Protein AF-0000000087543284 (afdb_homodimer)

InterPro domains:
  IPR000847 LysR, HTH, N-terminal domain [PF00126] (9-68)
  IPR000847 LysR, HTH, N-terminal domain [PR00039] (24-35)
  IPR000847 LysR, HTH, N-terminal domain [PR00039] (35-45)
  IPR000847 LysR, HTH, N-terminal domain [PR00039] (45-56)
  IPR000847 LysR, HTH, N-terminal domain [PS50931] (7-64)
  IPR005119 LysR, substrate-binding [PF03466] (94-291)
  IPR036388 Winged helix-like DNA-binding domain superfamily [G3DSA:1.10.10.10] (8-85)
  IPR036390 Winged helix DNA-binding domain superfamily [SSF46785] (6-81)
  IPR058163 LysR-type transcriptional regulator, proteobacterial-type [PTHR30537] (5-293)

Radius of gyration: 29.52 Å; Cα contacts (8 Å, |Δi|>4): 991; chains: 2; bounding box: 55×101×69 Å

Solvent-accessible surface area (backbone atoms only — not comparable to full-atom values): 32386 Å² total; per-residue (Å²): 128,82,77,76,73,81,71,61,65,67,30,52,52,47,44,50,44,23,66,73,55,36,29,57,60,61,24,9,62,75,68,74,45,50,45,67,56,44,53,47,34,43,50,50,45,22,60,73,70,72,44,64,39,63,38,83,42,99,83,54,49,41,66,29,74,59,24,60,63,46,45,61,56,54,47,48,54,52,48,47,51,51,32,49,46,34,37,76,65,34,91,49,99,58,80,53,39,36,34,34,24,38,47,48,50,38,66,45,45,42,48,75,52,42,58,59,50,41,70,76,38,71,80,66,33,44,32,43,41,67,32,81,61,93,64,79,83,64,90,80,52,67,34,32,39,42,78,39,80,67,80,52,90,81,46,45,60,42,81,44,56,86,34,34,34,36,55,30,24,9,52,65,39,44,70,78,55,70,56,88,52,81,60,48,55,65,80,45,46,35,37,38,53,51,89,54,84,72,44,61,42,50,54,30,45,76,72,71,30,60,83,49,76,54,49,53,48,38,34,21,47,36,59,55,56,34,50,52,40,11,52,71,44,68,23,37,23,74,39,44,47,66,58,40,52,66,40,43,74,71,54,46,28,39,66,69,62,86,72,66,41,81,49,85,53,34,40,20,45,36,35,69,78,77,63,88,69,55,67,68,44,52,52,49,51,51,51,52,51,51,56,31,63,71,70,106,128,83,78,76,72,82,71,61,66,67,31,52,51,47,44,51,43,24,64,71,57,38,30,55,60,61,24,8,60,77,68,74,47,51,44,67,55,43,53,47,34,42,51,49,46,23,59,73,70,70,44,64,41,62,38,84,42,98,85,52,50,43,65,29,74,60,24,61,63,46,44,60,56,52,46,48,54,51,47,46,50,50,32,49,46,35,37,75,64,34,90,49,100,58,79,54,38,36,34,35,24,37,44,49,50,39,66,46,46,43,50,74,52,42,56,58,51,43,70,76,38,71,82,66,34,44,31,42,41,67,30,81,62,96,65,80,83,64,90,79,52,68,35,31,38,43,78,38,80,65,81,50,92,80,46,46,60,42,79,44,54,85,33,35,34,36,57,31,24,9,52,67,41,43,69,76,55,69,54,86,51,78,61,49,53,64,80,44,45,36,38,38,53,50,88,55,85,73,44,62,42,49,52,29,45,76,71,71,30,60,85,50,77,52,46,54,50,38,34,21,46,37,58,56,57,34,49,54,40,12,52,71,44,68,25,37,23,74,39,44,47,65,59,40,51,64,40,44,75,70,54,45,29,39,66,69,63,87,71,66,41,78,48,83,54,32,40,21,46,34,36,70,77,78,63,88,69,55,66,68,43,53,52,49,50,53,50,51,50,51,56,29,64,71,70,106

Nearest PDB structures (foldseek):
  3t1b-assembly1_C  TM=5.352E-01  e=6.308E-20  Vibrio cholerae
  3t1b-assembly1_B  TM=5.282E-01  e=1.671E-19  Vibrio cholerae
  3t1b-assembly1_D  TM=5.324E-01  e=2.265E-19  Vibrio cholerae
  5x0o-assembly3_E  TM=7.542E-01  e=2.571E-13  Vibrio vulnificus
  5x0n-assembly2_C  TM=7.395E-01  e=7.237E-13  Vibrio vulnificus

pLDDT: mean 88.32, std 10.62, range [28.91, 98.44]

Foldseek 3Di:
DPPQDDPDLVLLQLLLLCQVVLALCVSCVVVVHHSVVSVVSQVVVCVSVVHHQWDDDPPTIHGDPVVVVCNVVSVVVVVCVVVVCCVVPNDQVDDAAEEEEAPLCCVFFVVVVVVVVCVVPVSHHHDYHHDLDDDDDDVPHQKYKDKFQQDDPQKHKDFQAWWWKAKKAAPVLCVVQNDDDPLSLLVAAEEFAPDFPDTPCNVCVVRVNNVRDNPGHYYDSHVVVRVVCRLVGRGMYIDICSSCVVCCVVRSMHGRDPDIGTGNMGMIMMGGPDDDHDPVSVVVVVVSNVSSVVVD/DPPQDDPDLVLLQLLLLCQVVLALCVSCVVVVHHSVVSVVSQVVVCVSVVHHQWDDDPPTIHGDPVVVVCNVVSVVVVVCVVVVCCVVPNDLVDDAAEEEEAPLCCVFFVVVVVVVVCVVPVSHHHDYHHDLDDDDDPVPHQKYKDKFQQDDPQKHKDFQAWWWKAKKAAPVLCVVQNDDDPLSLLVAAEEFAPPFPDTPCNVCVVRVNNVRDNPGHYYDSHVVVRVVCRLVGRGMYIDICSSCVVVCVVRSMHGRDPDIGTGNMGMIMMGGPDDDHDPVSVVVVVVSNVSSVVVD

Structure (mmCIF, N/CA/C/O backbone):
data_AF-0000000087543284-model_v1
#
loop_
_entity.id
_entity.type
_entity.pdbx_description
1 polymer 'HTH-type transcriptional regulator TrpI'
#
loop_
_atom_site.group_PDB
_atom_site.id
_atom_site.type_symbol
_atom_site.label_atom_id
_atom_site.label_alt_id
_atom_site.label_comp_id
_atom_site.label_asym_id
_atom_site.label_entity_id
_atom_site.label_seq_id
_atom_site.pdbx_PDB_ins_code
_atom_site.Cartn_x
_atom_site.Cartn_y
_atom_site.Cartn_z
_atom_site.occupancy
_atom_site.B_iso_or_equiv
_atom_site.auth_seq_id
_atom_site.auth_comp_id
_atom_site.auth_asym_id
_atom_site.auth_atom_id
_atom_site.pdbx_PDB_model_num
ATOM 1 N N . MET A 1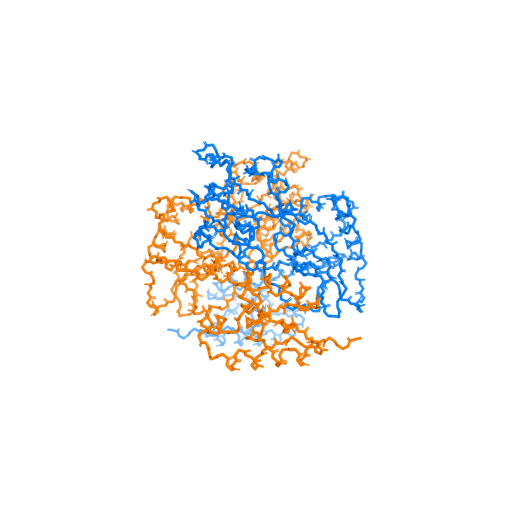 1 ? -30.281 25.547 -0.31 1 28.95 1 MET A N 1
ATOM 2 C CA . MET A 1 1 ? -29.469 26.734 -0.175 1 28.95 1 MET A CA 1
ATOM 3 C C . MET A 1 1 ? -28.266 26.672 -1.107 1 28.95 1 MET A C 1
ATOM 5 O O . MET A 1 1 ? -27.516 25.703 -1.101 1 28.95 1 MET A O 1
ATOM 9 N N . LYS A 1 2 ? -28.203 27.391 -2.137 1 50.78 2 LYS A N 1
ATOM 10 C CA . LYS A 1 2 ? -27.203 27.375 -3.197 1 50.78 2 LYS A CA 1
ATOM 11 C C . LYS A 1 2 ? -25.797 27.562 -2.629 1 50.78 2 LYS A C 1
ATOM 13 O O . LYS A 1 2 ? -25.562 28.469 -1.83 1 50.78 2 LYS A O 1
ATOM 18 N N . GLN A 1 3 ? -25.047 26.5 -2.51 1 56.69 3 GLN A N 1
ATOM 19 C CA . GLN A 1 3 ? -23.688 26.516 -1.994 1 56.69 3 GLN A CA 1
ATOM 20 C C . GLN A 1 3 ? -22.906 27.703 -2.547 1 56.69 3 GLN A C 1
ATOM 22 O O . GLN A 1 3 ? -22.938 27.984 -3.748 1 56.69 3 GLN A O 1
ATOM 27 N N . LYS A 1 4 ? -22.641 28.766 -1.72 1 66.06 4 LYS A N 1
ATOM 28 C CA . LYS A 1 4 ? -21.859 29.922 -2.16 1 66.06 4 LYS A CA 1
ATOM 29 C C . LYS A 1 4 ? -20.469 29.484 -2.639 1 66.06 4 LYS A C 1
ATOM 31 O O . LYS A 1 4 ? -19.797 28.703 -1.969 1 66.06 4 LYS A O 1
ATOM 36 N N . PRO A 1 5 ? -20.312 29.812 -3.889 1 70.44 5 PRO A N 1
ATOM 37 C CA . PRO A 1 5 ? -19 29.453 -4.418 1 70.44 5 PRO A CA 1
ATOM 38 C C . PRO A 1 5 ? -17.859 30.047 -3.598 1 70.44 5 PRO A C 1
ATOM 40 O O . PRO A 1 5 ? -18.016 31.094 -2.973 1 70.44 5 PRO A O 1
ATOM 43 N N . LEU A 1 6 ? -16.875 29.312 -3.559 1 74.62 6 LEU A N 1
ATOM 44 C CA . LEU A 1 6 ? -15.664 29.734 -2.857 1 74.62 6 LEU A CA 1
ATOM 45 C C . LEU A 1 6 ? -15.117 31.031 -3.447 1 74.62 6 LEU A C 1
ATOM 47 O O . LEU A 1 6 ? -14.945 31.141 -4.664 1 74.62 6 LEU A O 1
ATOM 51 N N . PRO A 1 7 ? -14.984 32.156 -2.549 1 81.94 7 PRO A N 1
ATOM 52 C CA . PRO A 1 7 ? -14.375 33.375 -3.049 1 81.94 7 PRO A CA 1
ATOM 53 C C . PRO A 1 7 ? -12.93 33.188 -3.504 1 81.94 7 PRO A C 1
ATOM 55 O O . PRO A 1 7 ? -12.289 32.219 -3.109 1 81.94 7 PRO A O 1
ATOM 58 N N . PRO A 1 8 ? -12.516 34.094 -4.375 1 78.62 8 PRO A N 1
ATOM 59 C CA . PRO A 1 8 ? -11.094 34.031 -4.734 1 78.62 8 PRO A CA 1
ATOM 60 C C . PRO A 1 8 ? -10.18 34 -3.51 1 78.62 8 PRO A C 1
ATOM 62 O O . PRO A 1 8 ? -10.398 34.75 -2.557 1 78.62 8 PRO A O 1
ATOM 65 N N . LEU A 1 9 ? -9.164 33.25 -3.633 1 85.12 9 LEU A N 1
ATOM 66 C CA . LEU A 1 9 ? -8.297 33 -2.482 1 85.12 9 LEU A CA 1
ATOM 67 C C . LEU A 1 9 ? -7.555 34.281 -2.088 1 85.12 9 LEU A C 1
ATOM 69 O O . LEU A 1 9 ? -7.293 34.5 -0.905 1 85.12 9 LEU A O 1
ATOM 73 N N . ASN A 1 10 ? -7.301 35.156 -2.982 1 88.12 10 ASN A N 1
ATOM 74 C CA . ASN A 1 10 ? -6.598 36.375 -2.68 1 88.12 10 ASN A CA 1
ATOM 75 C C . ASN A 1 10 ? -7.465 37.344 -1.854 1 88.12 10 ASN A C 1
ATOM 77 O O . ASN A 1 10 ? -6.953 38.094 -1.029 1 88.12 10 ASN A O 1
ATOM 81 N N . TRP A 1 11 ? -8.719 37.219 -2.059 1 89 11 TRP A N 1
ATOM 82 C CA . TRP A 1 11 ? -9.625 38 -1.229 1 89 11 TRP A CA 1
ATOM 83 C C . TRP A 1 11 ? -9.602 37.5 0.216 1 89 11 TRP A C 1
ATOM 85 O O . TRP A 1 11 ? -9.602 38.312 1.15 1 89 11 TRP A O 1
ATOM 95 N N . LEU A 1 12 ? -9.547 36.219 0.28 1 89.06 12 LEU A N 1
ATOM 96 C CA . LEU A 1 12 ? -9.516 35.625 1.61 1 89.06 12 LEU A CA 1
ATOM 97 C C . LEU A 1 12 ? -8.219 35.969 2.33 1 89.06 12 LEU A C 1
ATOM 99 O O . LEU A 1 12 ? -8.219 36.25 3.533 1 89.06 12 LEU A O 1
ATOM 103 N N . ARG A 1 13 ? -7.18 35.875 1.588 1 91.38 13 ARG A N 1
ATOM 104 C CA . ARG A 1 13 ? -5.895 36.281 2.162 1 91.38 13 ARG A CA 1
ATOM 105 C C . ARG A 1 13 ? -5.895 37.719 2.586 1 91.38 13 ARG A C 1
ATOM 107 O O . ARG A 1 13 ? -5.418 38.062 3.67 1 91.38 13 ARG A O 1
ATOM 114 N N . ALA A 1 14 ? -6.453 38.625 1.813 1 91.88 14 ALA A N 1
ATOM 115 C CA . ALA A 1 14 ? -6.566 40.031 2.133 1 91.88 14 ALA A CA 1
ATOM 116 C C . ALA A 1 14 ? -7.402 40.25 3.391 1 91.88 14 ALA A C 1
ATOM 118 O O . ALA A 1 14 ? -7.055 41.062 4.246 1 91.88 14 ALA A O 1
ATOM 119 N N . PHE A 1 15 ? -8.422 39.562 3.49 1 94.31 15 PHE A N 1
ATOM 120 C CA . PHE A 1 15 ? -9.289 39.625 4.66 1 94.31 15 PHE A CA 1
ATOM 121 C C . PHE A 1 15 ? -8.531 39.219 5.918 1 94.31 15 PHE A C 1
ATOM 123 O O . PHE A 1 15 ? -8.57 39.938 6.926 1 94.31 15 PHE A O 1
ATOM 130 N N . GLU A 1 16 ? -7.895 38.062 5.793 1 92.75 16 GLU A N 1
ATOM 131 C CA . GLU A 1 16 ? -7.172 37.531 6.945 1 92.75 16 GLU A CA 1
ATOM 132 C C . GLU A 1 16 ? -6.121 38.531 7.441 1 92.75 16 GLU A C 1
ATOM 134 O O . GLU A 1 16 ? -6.043 38.812 8.641 1 92.75 16 GLU A O 1
ATOM 139 N N . VAL A 1 17 ? -5.344 39.125 6.59 1 92.94 17 VAL A N 1
ATOM 140 C CA . VAL A 1 17 ? -4.281 40.062 6.941 1 92.94 17 VAL A CA 1
ATOM 141 C C . VAL A 1 17 ? -4.891 41.344 7.465 1 92.94 17 VAL A C 1
ATOM 143 O O . VAL A 1 17 ? -4.426 41.906 8.461 1 92.94 17 VAL A O 1
ATOM 146 N N . SER A 1 18 ? -5.938 41.781 6.914 1 93.75 18 SER A N 1
ATOM 147 C CA . SER A 1 18 ? -6.594 43 7.32 1 93.75 18 SER A CA 1
ATOM 148 C C . SER A 1 18 ? -7.211 42.875 8.711 1 93.75 18 SER A C 1
ATOM 150 O O . SER A 1 18 ? -7.172 43.812 9.508 1 93.75 18 SER A O 1
ATOM 152 N N . ALA A 1 19 ? -7.758 41.75 8.898 1 92.81 19 ALA A N 1
ATOM 153 C CA . ALA A 1 19 ? -8.391 41.531 10.195 1 92.81 19 ALA A CA 1
ATOM 154 C C . ALA A 1 19 ? -7.348 41.469 11.305 1 92.81 19 ALA A C 1
ATOM 156 O O . ALA A 1 19 ? -7.613 41.875 12.438 1 92.81 19 ALA A O 1
ATOM 157 N N . ARG A 1 20 ? -6.223 40.938 10.938 1 90.94 20 ARG A N 1
ATOM 158 C CA . ARG A 1 20 ? -5.133 40.844 11.906 1 90.94 20 ARG A CA 1
ATOM 159 C C . ARG A 1 20 ? -4.547 42.219 12.195 1 90.94 20 ARG A C 1
ATOM 161 O O . ARG A 1 20 ? -4.293 42.562 13.359 1 90.94 20 ARG A O 1
ATOM 168 N N . CYS A 1 21 ? -4.426 43.031 11.188 1 90 21 CYS A N 1
ATOM 169 C CA . CYS A 1 21 ? -3.809 44.344 11.305 1 90 21 CYS A CA 1
ATOM 170 C C . CYS A 1 21 ? -4.824 45.375 11.758 1 90 21 CYS A C 1
ATOM 172 O O . CYS A 1 21 ? -4.453 46.406 12.312 1 90 21 CYS A O 1
ATOM 174 N N . LEU A 1 22 ? -6.027 45.156 11.492 1 91.19 22 LEU A N 1
ATOM 175 C CA . LEU A 1 22 ? -7.125 46.094 11.68 1 91.19 22 LEU A CA 1
ATOM 176 C C . LEU A 1 22 ? -6.781 47.469 11.094 1 91.19 22 LEU A C 1
ATOM 178 O O . LEU A 1 22 ? -7.109 48.5 11.68 1 91.19 22 LEU A O 1
ATOM 182 N N . ASN A 1 23 ? -6.016 47.406 10.141 1 89.81 23 ASN A N 1
ATOM 183 C CA . ASN A 1 23 ? -5.551 48.562 9.375 1 89.81 23 ASN A CA 1
ATOM 184 C C . ASN A 1 23 ? -5.254 48.188 7.93 1 89.81 23 ASN A C 1
ATOM 186 O O . ASN A 1 23 ? -4.355 47.375 7.664 1 89.81 23 ASN A O 1
ATOM 190 N N . PHE A 1 24 ? -5.934 48.844 6.98 1 91.44 24 PHE A N 1
ATOM 191 C CA . PHE A 1 24 ? -5.801 48.438 5.582 1 91.44 24 PHE A CA 1
ATOM 192 C C . PHE A 1 24 ? -4.449 48.875 5.027 1 91.44 24 PHE A C 1
ATOM 194 O O . PHE A 1 24 ? -3.912 48.219 4.121 1 91.44 24 PHE A O 1
ATOM 201 N N . THR A 1 25 ? -3.889 49.906 5.613 1 90.88 25 THR A N 1
ATOM 202 C CA . THR A 1 25 ? -2.576 50.375 5.168 1 90.88 25 THR A CA 1
ATOM 203 C C . THR A 1 25 ? -1.495 49.375 5.559 1 90.88 25 THR A C 1
ATOM 205 O O . THR A 1 25 ? -0.646 49 4.738 1 90.88 25 THR A O 1
ATOM 208 N N . HIS A 1 26 ? -1.57 49 6.758 1 92.56 26 HIS A N 1
ATOM 209 C CA . HIS A 1 26 ? -0.612 48 7.23 1 92.56 26 HIS A CA 1
ATOM 210 C C . HIS A 1 26 ? -0.792 46.656 6.508 1 92.56 26 HIS A C 1
ATOM 212 O O . HIS A 1 26 ? 0.187 45.969 6.207 1 92.56 26 HIS A O 1
ATOM 218 N N . ALA A 1 27 ? -2.027 46.312 6.285 1 93 27 ALA A N 1
ATOM 219 C CA . ALA A 1 27 ? -2.309 45.094 5.535 1 93 27 ALA A CA 1
ATOM 220 C C . ALA A 1 27 ? -1.721 45.156 4.129 1 93 27 ALA A C 1
ATOM 222 O O . ALA A 1 27 ? -1.152 44.188 3.637 1 93 27 ALA A O 1
ATOM 223 N N . ALA A 1 28 ? -1.873 46.219 3.459 1 91.19 28 ALA A N 1
ATOM 224 C CA . ALA A 1 28 ? -1.344 46.438 2.115 1 91.19 28 ALA A CA 1
ATOM 225 C C . ALA A 1 28 ? 0.173 46.281 2.09 1 91.19 28 ALA A C 1
ATOM 227 O O . ALA A 1 28 ? 0.723 45.688 1.166 1 91.19 28 ALA A O 1
ATOM 228 N N . GLU A 1 29 ? 0.813 46.781 3.08 1 90.62 29 GLU A N 1
ATOM 229 C CA . GLU A 1 29 ? 2.262 46.625 3.199 1 90.62 29 GLU A CA 1
ATOM 230 C C . GLU A 1 29 ? 2.674 45.188 3.312 1 90.62 29 GLU A C 1
ATOM 232 O O . GLU A 1 29 ? 3.588 44.719 2.617 1 90.62 29 GLU A O 1
ATOM 237 N N . GLU A 1 30 ? 1.95 44.438 4.109 1 89.94 30 GLU A N 1
ATOM 238 C CA . GLU A 1 30 ? 2.271 43.031 4.312 1 89.94 30 GLU A CA 1
ATOM 239 C C . GLU A 1 30 ? 2.014 42.219 3.049 1 89.94 30 GLU A C 1
ATOM 241 O O . GLU A 1 30 ? 2.738 41.281 2.758 1 89.94 30 GLU A O 1
ATOM 246 N N . LEU A 1 31 ? 1.019 42.562 2.316 1 90.94 31 LEU A N 1
ATOM 247 C CA . LEU A 1 31 ? 0.605 41.812 1.137 1 90.94 31 LEU A CA 1
ATOM 248 C C . LEU A 1 31 ? 1.324 42.312 -0.11 1 90.94 31 LEU A C 1
ATOM 250 O O . LEU A 1 31 ? 1.175 41.75 -1.191 1 90.94 31 LEU A O 1
ATOM 254 N N . CYS A 1 32 ? 2.074 43.438 0.035 1 91.12 32 CYS A N 1
ATOM 255 C CA . CYS A 1 32 ? 2.758 44.062 -1.083 1 91.12 32 CYS A CA 1
ATOM 256 C C . CYS A 1 32 ? 1.764 44.5 -2.154 1 91.12 32 CYS A C 1
ATOM 258 O O . CYS A 1 32 ? 1.944 44.188 -3.334 1 91.12 32 CYS A O 1
ATOM 260 N N . LEU A 1 33 ? 0.713 45.031 -1.616 1 90.19 33 LEU A N 1
ATOM 261 C CA . LEU A 1 33 ? -0.336 45.625 -2.449 1 90.19 33 LEU A CA 1
ATOM 262 C C . LEU A 1 33 ? -0.574 47.062 -2.09 1 90.19 33 LEU A C 1
ATOM 264 O O . LEU A 1 33 ? -0.052 47.562 -1.086 1 90.19 33 LEU A O 1
ATOM 268 N N . THR A 1 34 ? -1.258 47.781 -2.928 1 90.38 34 THR A N 1
ATOM 269 C CA . THR A 1 34 ? -1.707 49.125 -2.562 1 90.38 34 THR A CA 1
ATOM 270 C C . THR A 1 34 ? -2.9 49.062 -1.613 1 90.38 34 THR A C 1
ATOM 272 O O . THR A 1 34 ? -3.641 48.062 -1.61 1 90.38 34 THR A O 1
ATOM 275 N N . GLN A 1 35 ? -2.957 50.094 -0.813 1 91.44 35 GLN A N 1
ATOM 276 C CA . GLN A 1 35 ? -4.094 50.156 0.099 1 91.44 35 GLN A CA 1
ATOM 277 C C . GLN A 1 35 ? -5.414 50.094 -0.663 1 91.44 35 GLN A C 1
ATOM 279 O O . GLN A 1 35 ? -6.375 49.469 -0.198 1 91.44 35 GLN A O 1
ATOM 284 N N . GLY A 1 36 ? -5.52 50.75 -1.783 1 93.06 36 GLY A N 1
ATOM 285 C CA . GLY A 1 36 ? -6.703 50.688 -2.627 1 93.06 36 GLY A CA 1
ATOM 286 C C . GLY A 1 36 ? -7.035 49.281 -3.086 1 93.06 36 GLY A C 1
ATOM 287 O O . GLY A 1 36 ? -8.203 48.875 -3.105 1 93.06 36 GLY A O 1
ATOM 288 N N . ALA A 1 37 ? -6.004 48.562 -3.441 1 91.31 37 ALA A N 1
ATOM 289 C CA . ALA A 1 37 ? -6.188 47.188 -3.9 1 91.31 37 ALA A CA 1
ATOM 290 C C . ALA A 1 37 ? -6.742 46.312 -2.785 1 91.31 37 ALA A C 1
ATOM 292 O O . ALA A 1 37 ? -7.637 45.5 -3.018 1 91.31 37 ALA A O 1
ATOM 293 N N . VAL A 1 38 ? -6.211 46.469 -1.62 1 94.5 38 VAL A N 1
ATOM 294 C CA . VAL A 1 38 ? -6.691 45.688 -0.472 1 94.5 38 VAL A CA 1
ATOM 295 C C . VAL A 1 38 ? -8.148 46.062 -0.187 1 94.5 38 VAL A C 1
ATOM 297 O O . VAL A 1 38 ? -8.984 45.188 0.022 1 94.5 38 VAL A O 1
ATOM 300 N N . SER A 1 39 ? -8.461 47.312 -0.163 1 93.94 39 SER A N 1
ATOM 301 C CA . SER A 1 39 ? -9.82 47.781 0.077 1 93.94 39 SER A CA 1
ATOM 302 C C . SER A 1 39 ? -10.789 47.25 -0.962 1 93.94 39 SER A C 1
ATOM 304 O O . SER A 1 39 ? -11.906 46.844 -0.626 1 93.94 39 SER A O 1
ATOM 306 N N . GLN A 1 40 ? -10.305 47.188 -2.139 1 93.06 40 GLN A N 1
ATOM 307 C CA . GLN A 1 40 ? -11.125 46.656 -3.225 1 93.06 40 GLN A CA 1
ATOM 308 C C . GLN A 1 40 ? -11.383 45.188 -3.045 1 93.06 40 GLN A C 1
ATOM 310 O O . GLN A 1 40 ? -12.5 44.719 -3.236 1 93.06 40 GLN A O 1
ATOM 315 N N . GLN A 1 41 ? -10.352 44.438 -2.746 1 93.44 41 GLN A N 1
ATOM 316 C CA . GLN A 1 41 ? -10.492 43.031 -2.527 1 93.44 41 GLN A CA 1
ATOM 317 C C . GLN A 1 41 ? -11.469 42.719 -1.394 1 93.44 41 GLN A C 1
ATOM 319 O O . GLN A 1 41 ? -12.281 41.812 -1.489 1 93.44 41 GLN A O 1
ATOM 324 N N . ILE A 1 42 ? -11.367 43.531 -0.348 1 94.25 42 ILE A N 1
ATOM 325 C CA . ILE A 1 42 ? -12.25 43.375 0.798 1 94.25 42 ILE A CA 1
ATOM 326 C C . ILE A 1 42 ? -13.695 43.656 0.385 1 94.25 42 ILE A C 1
ATOM 328 O O . ILE A 1 42 ? -14.609 42.906 0.739 1 94.25 42 ILE A O 1
ATOM 332 N N . ARG A 1 43 ? -13.891 44.656 -0.3 1 94.06 43 ARG A N 1
ATOM 333 C CA . ARG A 1 43 ? -15.227 45.031 -0.784 1 94.06 43 ARG A CA 1
ATOM 334 C C . ARG A 1 43 ? -15.797 43.906 -1.668 1 94.06 43 ARG A C 1
ATOM 336 O O . ARG A 1 43 ? -16.984 43.594 -1.565 1 94.06 43 ARG A O 1
ATOM 343 N N . GLN A 1 44 ? -14.953 43.438 -2.516 1 92 44 GLN A N 1
ATOM 344 C CA . GLN A 1 44 ? -15.383 42.375 -3.406 1 92 44 GLN A CA 1
ATOM 345 C C . GLN A 1 44 ? -15.742 41.094 -2.619 1 92 44 GLN A C 1
ATOM 347 O O . GLN A 1 44 ? -16.719 40.438 -2.936 1 92 44 GLN A O 1
ATOM 352 N N . LEU A 1 45 ? -14.922 40.781 -1.655 1 92.75 45 LEU A N 1
ATOM 353 C CA . LEU A 1 45 ? -15.203 39.656 -0.804 1 92.75 45 LEU A CA 1
ATOM 354 C C . LEU A 1 45 ? -16.547 39.812 -0.086 1 92.75 45 LEU A C 1
ATOM 356 O O . LEU A 1 45 ? -17.375 38.906 -0.075 1 92.75 45 LEU A O 1
ATOM 360 N N . GLU A 1 46 ? -16.781 41.031 0.497 1 93.69 46 GLU A N 1
ATOM 361 C CA . GLU A 1 46 ? -18.016 41.312 1.211 1 93.69 46 GLU A CA 1
ATOM 362 C C . GLU A 1 46 ? -19.219 41.25 0.274 1 93.69 46 GLU A C 1
ATOM 364 O O . GLU A 1 46 ? -20.266 40.75 0.64 1 93.69 46 GLU A O 1
ATOM 369 N N . SER A 1 47 ? -19.016 41.75 -0.89 1 91.44 47 SER A N 1
ATOM 370 C CA . SER A 1 47 ? -20.062 41.719 -1.895 1 91.44 47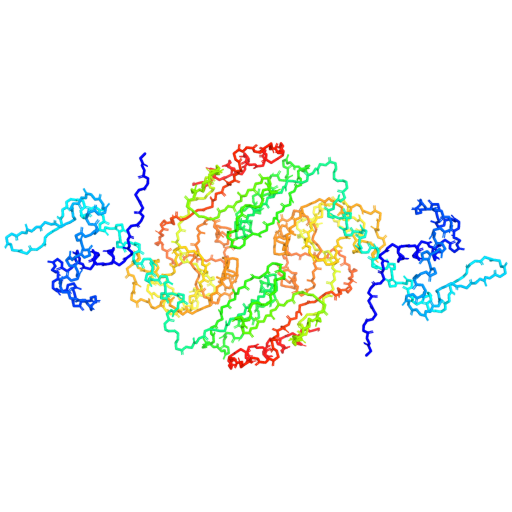 SER A CA 1
ATOM 371 C C . SER A 1 47 ? -20.391 40.281 -2.273 1 91.44 47 SER A C 1
ATOM 373 O O . SER A 1 47 ? -21.562 39.906 -2.398 1 91.44 47 SER A O 1
ATOM 375 N N . HIS A 1 48 ? -19.344 39.531 -2.467 1 87.56 48 HIS A N 1
ATOM 376 C CA . HIS A 1 48 ? -19.5 38.125 -2.814 1 87.56 48 HIS A CA 1
ATOM 377 C C . HIS A 1 48 ? -20.25 37.375 -1.722 1 87.56 48 HIS A C 1
ATOM 379 O O . HIS A 1 48 ? -21.109 36.531 -2.016 1 87.56 48 HIS A O 1
ATOM 385 N N . LEU A 1 49 ? -19.953 37.688 -0.506 1 89.44 49 LEU A N 1
ATOM 386 C CA . LEU A 1 49 ? -20.531 37 0.639 1 89.44 49 LEU A CA 1
ATOM 387 C C . LEU A 1 49 ? -21.891 37.594 1.001 1 89.44 49 LEU A C 1
ATOM 389 O O . LEU A 1 49 ? -22.688 36.938 1.693 1 89.44 49 LEU A O 1
ATOM 393 N N . GLY A 1 50 ? -22.109 38.75 0.66 1 89.81 50 GLY A N 1
ATOM 394 C CA . GLY A 1 50 ? -23.375 39.438 0.926 1 89.81 50 GLY A CA 1
ATOM 395 C C . GLY A 1 50 ? -23.453 40.031 2.32 1 89.81 50 GLY A C 1
ATOM 396 O O . GLY A 1 50 ? -24.531 40.312 2.822 1 89.81 50 GLY A O 1
ATOM 397 N N . VAL A 1 51 ? -22.312 40.094 2.941 1 90.75 51 VAL A N 1
ATOM 398 C CA . VAL A 1 51 ? -22.25 40.656 4.285 1 90.75 51 VAL A CA 1
ATOM 399 C C . VAL A 1 51 ? -21 41.5 4.43 1 90.75 51 VAL A C 1
ATOM 401 O O . VAL A 1 51 ? -20.016 41.312 3.691 1 90.75 51 VAL A O 1
ATOM 404 N N . ALA A 1 52 ? -21.062 42.438 5.359 1 93.12 52 ALA A N 1
ATOM 405 C CA . ALA A 1 52 ? -19.859 43.188 5.711 1 93.12 52 ALA A CA 1
ATOM 406 C C . ALA A 1 52 ? -19.016 42.438 6.734 1 93.12 52 ALA A C 1
ATOM 408 O O . ALA A 1 52 ? -19.547 41.812 7.648 1 93.12 52 ALA A O 1
ATOM 409 N N . LEU A 1 53 ? -17.734 42.5 6.457 1 95 53 LEU A N 1
ATOM 410 C CA . LEU A 1 53 ? -16.812 41.844 7.375 1 95 53 LEU A CA 1
ATOM 411 C C . LEU A 1 53 ? -16.109 42.844 8.273 1 95 53 LEU A C 1
ATOM 413 O O . LEU A 1 53 ? -15.609 42.5 9.344 1 95 53 LEU A O 1
ATOM 417 N N . PHE A 1 54 ? -16.062 44.094 7.859 1 94.88 54 PHE A N 1
ATOM 418 C CA . PHE A 1 54 ? -15.414 45.156 8.625 1 94.88 54 PHE A CA 1
ATOM 419 C C . PHE A 1 54 ? -16.391 46.281 8.906 1 94.88 54 PHE A C 1
ATOM 421 O O . PHE A 1 54 ? -17.359 46.469 8.172 1 94.88 54 PHE A O 1
ATOM 428 N N . LYS A 1 55 ? -16.172 46.938 10.031 1 92.19 55 LYS A N 1
ATOM 429 C CA . LYS A 1 55 ? -16.875 48.156 10.375 1 92.19 55 LYS A CA 1
ATOM 430 C C . LYS A 1 55 ? -15.914 49.281 10.703 1 92.19 55 LYS A C 1
ATOM 432 O O . LYS A 1 55 ? -14.852 49.031 11.289 1 92.19 55 LYS A O 1
ATOM 437 N N . ARG A 1 56 ? -16.266 50.438 10.258 1 86.88 56 ARG A N 1
ATOM 438 C CA . ARG A 1 56 ? -15.43 51.594 10.531 1 86.88 56 ARG A CA 1
ATOM 439 C C . ARG A 1 56 ? -15.695 52.125 11.93 1 86.88 56 ARG A C 1
ATOM 441 O O . ARG A 1 56 ? -16.844 52.219 12.367 1 86.88 56 ARG A O 1
ATOM 448 N N . LEU A 1 57 ? -14.695 52.281 12.633 1 85.69 57 LEU A N 1
ATOM 449 C CA . LEU A 1 57 ? -14.75 52.875 13.961 1 85.69 57 LEU A CA 1
ATOM 450 C C . LEU A 1 57 ? -14.18 54.281 13.953 1 85.69 57 LEU A C 1
ATOM 452 O O . LEU A 1 57 ? -13.469 54.688 13.016 1 85.69 57 LEU A O 1
ATOM 456 N N . PRO A 1 58 ? -14.656 55.062 14.969 1 81.06 58 PRO A N 1
ATOM 457 C CA . PRO A 1 58 ? -14.086 56.438 15.039 1 81.06 58 PRO A CA 1
ATOM 458 C C . PRO A 1 58 ? -12.562 56.438 14.984 1 81.06 58 PRO A C 1
ATOM 460 O O . PRO A 1 58 ? -11.961 57.312 14.367 1 81.06 58 PRO A O 1
ATOM 463 N N . ARG A 1 59 ? -12.055 55.469 15.719 1 81.56 59 ARG A N 1
ATOM 464 C CA . ARG A 1 59 ? -10.602 55.344 15.672 1 81.56 59 ARG A CA 1
ATOM 465 C C . ARG A 1 59 ? -10.188 54 15.125 1 81.56 59 ARG A C 1
ATOM 467 O O . ARG A 1 59 ? -10.055 53.031 15.883 1 81.56 59 ARG A O 1
ATOM 474 N N . GLY A 1 60 ? -10.289 53.875 13.812 1 83.88 60 GLY A N 1
ATOM 475 C CA . GLY A 1 60 ? -9.672 52.688 13.242 1 83.88 60 GLY A CA 1
ATOM 476 C C . GLY A 1 60 ? -10.664 51.75 12.578 1 83.88 60 GLY A C 1
ATOM 477 O O . GLY A 1 60 ? -11.695 52.219 12.07 1 83.88 60 GLY A O 1
ATOM 478 N N . LEU A 1 61 ? -10.344 50.5 12.328 1 88.19 61 LEU A N 1
ATOM 479 C CA . LEU A 1 61 ? -11.07 49.438 11.641 1 88.19 61 LEU A CA 1
ATOM 480 C C . LEU A 1 61 ? -11.391 48.312 12.602 1 88.19 61 LEU A C 1
ATOM 482 O O . LEU A 1 61 ? -10.547 47.906 13.414 1 88.19 61 LEU A O 1
ATOM 486 N N . GLY A 1 62 ? -12.633 47.938 12.695 1 91.31 62 GLY A N 1
ATOM 487 C CA . GLY A 1 62 ? -13.023 46.781 13.477 1 91.31 62 GLY A CA 1
ATOM 488 C C . GLY A 1 62 ? -13.758 45.75 12.664 1 91.31 62 GLY A C 1
ATOM 489 O O . GLY A 1 62 ? -14.148 46 11.523 1 91.31 62 GLY A O 1
ATOM 490 N N . LEU A 1 63 ? -13.891 44.531 13.203 1 93.12 63 LEU A N 1
ATOM 491 C CA . LEU A 1 63 ? -14.633 43.469 12.555 1 93.12 63 LEU A CA 1
ATOM 492 C C . LEU A 1 63 ? -16.109 43.5 12.93 1 93.12 63 LEU A C 1
ATOM 494 O O . LEU A 1 63 ? -16.453 43.844 14.07 1 93.12 63 LEU A O 1
ATOM 498 N N . THR A 1 64 ? -17 43.125 11.953 1 89.88 64 THR A N 1
ATOM 499 C CA . THR A 1 64 ? -18.406 42.875 12.266 1 89.88 64 THR A CA 1
ATOM 500 C C . THR A 1 64 ? -18.562 41.531 12.969 1 89.88 64 THR A C 1
ATOM 502 O O . THR A 1 64 ? -17.578 40.812 13.172 1 89.88 64 THR A O 1
ATOM 505 N N . GLU A 1 65 ? -19.703 41.25 13.445 1 86.56 65 GLU A N 1
ATOM 506 C CA . GLU A 1 65 ? -19.969 39.938 14.023 1 86.56 65 GLU A CA 1
ATOM 507 C C . GLU A 1 65 ? -19.688 38.812 13.016 1 86.56 65 GLU A C 1
ATOM 509 O O . GLU A 1 65 ? -19.141 37.781 13.375 1 86.56 65 GLU A O 1
ATOM 514 N N . GLU A 1 66 ? -20.062 39.094 11.805 1 88.25 66 GLU A N 1
ATOM 515 C CA . GLU A 1 66 ? -19.812 38.125 10.727 1 88.25 66 GLU A CA 1
ATOM 516 C C . GLU A 1 66 ? -18.312 37.969 10.469 1 88.25 66 GLU A C 1
ATOM 518 O O . GLU A 1 66 ? -17.828 36.875 10.227 1 88.25 66 GLU A O 1
ATOM 523 N N . GLY A 1 67 ? -17.641 39.125 10.484 1 89.75 67 GLY A N 1
ATOM 524 C CA . GLY A 1 67 ? -16.203 39.062 10.32 1 89.75 67 GLY A CA 1
ATOM 525 C C . GLY A 1 67 ? -15.5 38.281 11.414 1 89.75 67 GLY A C 1
ATOM 526 O O . GLY A 1 67 ? -14.602 37.5 11.141 1 89.75 67 GLY A O 1
ATOM 527 N N . GLN A 1 68 ? -15.953 38.469 12.648 1 87.88 68 GLN A N 1
ATOM 528 C CA . GLN A 1 68 ? -15.383 37.781 13.797 1 87.88 68 GLN A CA 1
ATOM 529 C C . GLN A 1 68 ? -15.625 36.281 13.711 1 87.88 68 GLN A C 1
ATOM 531 O O . GLN A 1 68 ? -14.766 35.469 14.117 1 87.88 68 GLN A O 1
ATOM 536 N N . SER A 1 69 ? -16.75 35.969 13.172 1 86.12 69 SER A N 1
ATOM 537 C CA . SER A 1 69 ? -17.094 34.531 13.039 1 86.12 69 SER A CA 1
ATOM 538 C C . SER A 1 69 ? -16.344 33.906 11.867 1 86.12 69 SER A C 1
ATOM 540 O O . SER A 1 69 ? -16.031 32.719 11.914 1 86.12 69 SER A O 1
ATOM 542 N N . TYR A 1 70 ? -16.094 34.625 10.852 1 86.38 70 TYR A N 1
ATOM 543 C CA . TYR A 1 70 ? -15.508 34.094 9.617 1 86.38 70 TYR A CA 1
ATOM 544 C C . TYR A 1 70 ? -13.992 34.031 9.727 1 86.38 70 TYR A C 1
ATOM 546 O O . TYR A 1 70 ? -13.359 33.188 9.094 1 86.38 70 TYR A O 1
ATOM 554 N N . LEU A 1 71 ? -13.406 34.875 10.555 1 88 71 LEU A N 1
ATOM 555 C CA . LEU A 1 71 ? -11.953 35.031 10.633 1 88 71 LEU A CA 1
ATOM 556 C C . LEU A 1 71 ? -11.297 33.719 11.086 1 88 71 LEU A C 1
ATOM 558 O O . LEU A 1 71 ? -10.359 33.25 10.445 1 88 71 LEU A O 1
ATOM 562 N N . PRO A 1 72 ? -11.859 33.094 12.094 1 83.19 72 PRO A N 1
ATOM 563 C CA . PRO A 1 72 ? -11.211 31.844 12.516 1 83.19 72 PRO A CA 1
ATOM 564 C C . PRO A 1 72 ? -11.219 30.781 11.43 1 83.19 72 PRO A C 1
ATOM 566 O O . PRO A 1 72 ? -10.273 30 11.312 1 83.19 72 PRO A O 1
ATOM 569 N N . VAL A 1 73 ? -12.156 30.734 10.641 1 82.38 73 VAL A N 1
ATOM 570 C CA . VAL A 1 73 ? -12.297 29.766 9.57 1 82.38 73 VAL A CA 1
ATOM 571 C C . VAL A 1 73 ? -11.258 30.031 8.484 1 82.38 73 VAL A C 1
ATOM 573 O O . VAL A 1 73 ? -10.547 29.109 8.055 1 82.38 73 VAL A O 1
ATOM 576 N N . VAL A 1 74 ? -11.164 31.234 8.086 1 85.5 74 VAL A N 1
ATOM 577 C CA . VAL A 1 74 ? -10.227 31.625 7.039 1 85.5 74 VAL A CA 1
ATOM 578 C C . VAL A 1 74 ? -8.797 31.453 7.539 1 85.5 74 VAL A C 1
ATOM 580 O O . VAL A 1 74 ? -7.938 30.922 6.824 1 85.5 74 VAL A O 1
ATOM 583 N N . GLN A 1 75 ? -8.602 31.844 8.758 1 84.94 75 GLN A N 1
ATOM 584 C CA . GLN A 1 75 ? -7.27 31.734 9.344 1 84.94 75 GLN A CA 1
ATOM 585 C C . GLN A 1 75 ? -6.828 30.266 9.438 1 84.94 75 GLN A C 1
ATOM 587 O O . GLN A 1 75 ? -5.68 29.938 9.133 1 84.94 75 GLN A O 1
ATOM 592 N N . ASP A 1 76 ? -7.672 29.469 9.82 1 79.94 76 ASP A N 1
ATOM 593 C CA . ASP A 1 76 ? -7.363 28.047 9.906 1 79.94 76 ASP A CA 1
ATOM 594 C C . ASP A 1 76 ? -6.984 27.469 8.547 1 79.94 76 ASP A C 1
ATOM 596 O O . ASP A 1 76 ? -5.988 26.75 8.422 1 79.94 76 ASP A O 1
ATOM 600 N N . ALA A 1 77 ? -7.719 27.797 7.582 1 80.12 77 ALA A N 1
ATOM 601 C CA . ALA A 1 77 ? -7.473 27.297 6.23 1 80.12 77 ALA A CA 1
ATOM 602 C C . ALA A 1 77 ? -6.121 27.781 5.707 1 80.12 77 ALA A C 1
ATOM 604 O O . ALA A 1 77 ? -5.352 26.984 5.156 1 80.12 77 ALA A O 1
ATOM 605 N N . ILE A 1 78 ? -5.84 29.016 5.898 1 79.5 78 ILE A N 1
ATOM 606 C CA . ILE A 1 78 ? -4.598 29.594 5.406 1 79.5 78 ILE A CA 1
ATOM 607 C C . ILE A 1 78 ? -3.414 29.016 6.172 1 79.5 78 ILE A C 1
ATOM 609 O O . ILE A 1 78 ? -2.375 28.703 5.582 1 79.5 78 ILE A O 1
ATOM 613 N N . THR A 1 79 ? -3.605 28.859 7.457 1 77.5 79 THR A N 1
ATOM 614 C CA . THR A 1 79 ? -2.547 28.281 8.281 1 77.5 79 THR A CA 1
ATOM 615 C C . THR A 1 79 ? -2.258 26.844 7.852 1 77.5 79 THR A C 1
ATOM 617 O O . THR A 1 79 ? -1.098 26.453 7.699 1 77.5 79 THR A O 1
ATOM 620 N N . ARG A 1 80 ? -3.275 26.109 7.664 1 75.81 80 ARG A N 1
ATOM 621 C CA . ARG A 1 80 ? -3.117 24.734 7.211 1 75.81 80 ARG A CA 1
ATOM 622 C C . ARG A 1 80 ? -2.395 24.672 5.871 1 75.81 80 ARG A C 1
ATOM 624 O O . ARG A 1 80 ? -1.514 23.844 5.668 1 75.81 80 ARG A O 1
ATOM 631 N N . LEU A 1 81 ? -2.76 25.594 5.031 1 75.75 81 LEU A N 1
ATOM 632 C CA . LEU A 1 81 ? -2.123 25.656 3.721 1 75.75 81 LEU A CA 1
ATOM 633 C C . LEU A 1 81 ? -0.649 26.016 3.852 1 75.75 81 LEU A C 1
ATOM 635 O O . LEU A 1 81 ? 0.204 25.422 3.195 1 75.75 81 LEU A O 1
ATOM 639 N N . ALA A 1 82 ? -0.382 26.984 4.66 1 76.44 82 ALA A N 1
ATOM 640 C CA . ALA A 1 82 ? 0.991 27.453 4.824 1 76.44 82 ALA A CA 1
ATOM 641 C C . ALA A 1 82 ? 1.868 26.375 5.465 1 76.44 82 ALA A C 1
ATOM 643 O O . ALA A 1 82 ? 2.963 26.094 4.973 1 76.44 82 ALA A O 1
ATOM 644 N N . VAL A 1 83 ? 1.38 25.781 6.465 1 72.31 83 VAL A N 1
ATOM 645 C CA . VAL A 1 83 ? 2.133 24.781 7.211 1 72.31 83 VAL A CA 1
ATOM 646 C C . VAL A 1 83 ? 2.338 23.531 6.344 1 72.31 83 VAL A C 1
ATOM 648 O O . VAL A 1 83 ? 3.438 22.984 6.297 1 72.31 83 VAL A O 1
ATOM 651 N N . GLY A 1 84 ? 1.325 23.156 5.746 1 70.88 84 GLY A N 1
ATOM 652 C CA . GLY A 1 84 ? 1.43 22.016 4.848 1 70.88 84 GLY A CA 1
ATOM 653 C C . GLY A 1 84 ? 2.4 22.25 3.703 1 70.88 84 GLY A C 1
ATOM 654 O O . GLY A 1 84 ? 3.178 21.359 3.352 1 70.88 84 GLY A O 1
ATOM 655 N N . THR A 1 85 ? 2.301 23.453 3.139 1 71.56 85 THR A N 1
ATOM 656 C CA . THR A 1 85 ? 3.209 23.828 2.057 1 71.56 85 THR A CA 1
ATOM 657 C C . THR A 1 85 ? 4.66 23.781 2.531 1 71.56 85 THR A C 1
ATOM 659 O O . THR A 1 85 ? 5.523 23.219 1.851 1 71.56 85 THR A O 1
ATOM 662 N N . ASN A 1 86 ? 4.844 24.328 3.648 1 72.88 86 ASN A N 1
ATOM 663 C CA . ASN A 1 86 ? 6.188 24.328 4.211 1 72.88 86 ASN A CA 1
ATOM 664 C C . ASN A 1 86 ? 6.668 22.906 4.512 1 72.88 86 ASN A C 1
ATOM 666 O O . ASN A 1 86 ? 7.836 22.578 4.297 1 72.88 86 ASN A O 1
ATOM 670 N N . GLU A 1 87 ? 5.828 22.141 5.027 1 69.12 87 GLU A N 1
ATOM 671 C CA . GLU A 1 87 ? 6.16 20.766 5.379 1 69.12 87 GLU A CA 1
ATOM 672 C C . GLU A 1 87 ? 6.578 19.969 4.148 1 69.12 87 GLU A C 1
ATOM 674 O O . GLU A 1 87 ? 7.527 19.172 4.203 1 69.12 87 GLU A O 1
ATOM 679 N N . ILE A 1 88 ? 5.848 20.203 3.152 1 65.94 88 ILE A N 1
ATOM 680 C CA . ILE A 1 88 ? 6.055 19.406 1.95 1 65.94 88 ILE A CA 1
ATOM 681 C C . ILE A 1 88 ? 7.168 20.031 1.106 1 65.94 88 ILE A C 1
ATOM 683 O O . ILE A 1 88 ? 7.988 19.312 0.53 1 65.94 88 ILE A O 1
ATOM 687 N N . PHE A 1 89 ? 7.27 21.406 1.045 1 65.19 89 PHE A N 1
ATOM 688 C CA . PHE A 1 89 ? 8.133 22.062 0.07 1 65.19 89 PHE A CA 1
ATOM 689 C C . PHE A 1 89 ? 9.156 22.953 0.765 1 65.19 89 PHE A C 1
ATOM 691 O O . PHE A 1 89 ? 9.914 23.672 0.106 1 65.19 89 PHE A O 1
ATOM 698 N N . GLY A 1 90 ? 9 23.016 2.025 1 61.25 90 GLY A N 1
ATOM 699 C CA . GLY A 1 90 ? 9.883 23.922 2.746 1 61.25 90 GLY A CA 1
ATOM 700 C C . GLY A 1 90 ? 11.344 23.734 2.402 1 61.25 90 GLY A C 1
ATOM 701 O O . GLY A 1 90 ? 11.711 22.75 1.763 1 61.25 90 GLY A O 1
ATOM 702 N N . GLN A 1 91 ? 12.086 24.891 2.564 1 57.12 91 GLN A N 1
ATOM 703 C CA . GLN A 1 91 ? 13.492 25.031 2.197 1 57.12 91 GLN A CA 1
ATOM 704 C C . GLN A 1 91 ? 14.352 23.969 2.885 1 57.12 91 GLN A C 1
ATOM 706 O O . GLN A 1 91 ? 14.391 23.891 4.113 1 57.12 91 GLN A O 1
ATOM 711 N N . HIS A 1 92 ? 14.406 22.766 2.186 1 58.75 92 HIS A N 1
ATOM 712 C CA . HIS A 1 92 ? 15.43 21.812 2.602 1 58.75 92 HIS A CA 1
ATOM 713 C C . HIS A 1 92 ? 16.812 22.25 2.131 1 58.75 92 HIS A C 1
ATOM 715 O O . HIS A 1 92 ? 16.953 22.891 1.093 1 58.75 92 HIS A O 1
ATOM 721 N N . LYS A 1 93 ? 17.766 22.5 3.029 1 58.62 93 LYS A N 1
ATOM 722 C CA . LYS A 1 93 ? 19.109 22.734 2.518 1 58.62 93 LYS A CA 1
ATOM 723 C C . LYS A 1 93 ? 19.406 21.828 1.327 1 58.62 93 LYS A C 1
ATOM 725 O O . LYS A 1 93 ? 20.094 22.234 0.385 1 58.62 93 LYS A O 1
ATOM 730 N N . ARG A 1 94 ? 18.875 20.609 1.396 1 68.44 94 ARG A N 1
ATOM 731 C CA . ARG A 1 94 ? 19.078 19.609 0.363 1 68.44 94 ARG A CA 1
ATOM 732 C C . ARG A 1 94 ? 17.75 19 -0.083 1 68.44 94 ARG A C 1
ATOM 734 O O . ARG A 1 94 ? 16.906 18.688 0.746 1 68.44 94 ARG A O 1
ATOM 741 N N . ARG A 1 95 ? 17.484 19.047 -1.362 1 76.88 95 ARG A N 1
ATOM 742 C CA . ARG A 1 95 ? 16.297 18.438 -1.95 1 76.88 95 ARG A CA 1
ATOM 743 C C . ARG A 1 95 ? 16.25 16.938 -1.686 1 76.88 95 ARG A C 1
ATOM 745 O O . ARG A 1 95 ? 17.25 16.234 -1.882 1 76.88 95 ARG A O 1
ATOM 752 N N . PRO A 1 96 ? 15.164 16.391 -1.245 1 87.25 96 PRO A N 1
ATOM 753 C CA . PRO A 1 96 ? 15.078 14.945 -1.024 1 87.25 96 PRO A CA 1
ATOM 754 C C . PRO A 1 96 ? 15.148 14.141 -2.322 1 87.25 96 PRO A C 1
ATOM 756 O O . PRO A 1 96 ? 14.742 14.641 -3.379 1 87.25 96 PRO A O 1
ATOM 759 N N . ILE A 1 97 ? 15.703 13.023 -2.158 1 90.19 97 ILE A N 1
ATOM 760 C CA . ILE A 1 97 ? 15.656 12.109 -3.295 1 90.19 97 ILE A CA 1
ATOM 761 C C . ILE A 1 97 ? 14.258 11.516 -3.428 1 90.19 97 ILE A C 1
ATOM 763 O O . ILE A 1 97 ? 13.648 11.125 -2.43 1 90.19 97 ILE A O 1
ATOM 767 N N . LYS A 1 98 ? 13.766 11.531 -4.648 1 90.38 98 LYS A N 1
ATOM 768 C CA . LYS A 1 98 ? 12.438 10.984 -4.93 1 90.38 98 LYS A CA 1
ATOM 769 C C . LYS A 1 98 ? 12.531 9.555 -5.445 1 90.38 98 LYS A C 1
ATOM 771 O O . LYS A 1 98 ? 13.047 9.312 -6.539 1 90.38 98 LYS A O 1
ATOM 776 N N . VAL A 1 99 ? 12.039 8.672 -4.684 1 93.12 99 VAL A N 1
ATOM 777 C CA . VAL A 1 99 ? 12.047 7.262 -5.047 1 93.12 99 VAL A CA 1
ATOM 778 C C . VAL A 1 99 ? 10.617 6.754 -5.184 1 93.12 99 VAL A C 1
ATOM 780 O O . VAL A 1 99 ? 9.805 6.891 -4.262 1 93.12 99 VAL A O 1
ATOM 783 N N . ARG A 1 100 ? 10.281 6.27 -6.316 1 91.81 100 ARG A N 1
ATOM 784 C CA . ARG A 1 100 ? 9.031 5.543 -6.516 1 91.81 100 ARG A CA 1
ATOM 785 C C . ARG A 1 100 ? 9.266 4.039 -6.527 1 91.81 100 ARG A C 1
ATOM 787 O O . ARG A 1 100 ? 10.195 3.555 -7.176 1 91.81 100 ARG A O 1
ATOM 794 N N . GLY A 1 101 ? 8.422 3.385 -5.781 1 93.56 101 GLY A N 1
ATOM 795 C CA . GLY A 1 101 ? 8.734 1.965 -5.789 1 93.56 101 GLY A CA 1
ATOM 796 C C . GLY A 1 101 ? 7.645 1.107 -5.18 1 93.56 101 GLY A C 1
ATOM 797 O O . GLY A 1 101 ? 6.66 1.629 -4.656 1 93.56 101 GLY A O 1
ATOM 798 N N . SER A 1 102 ? 7.859 -0.182 -5.273 1 93.88 102 SER A N 1
ATOM 799 C CA . SER A 1 102 ? 6.941 -1.182 -4.738 1 93.88 102 SER A CA 1
ATOM 800 C C . SER A 1 102 ? 6.762 -1.021 -3.23 1 93.88 102 SER A C 1
ATOM 802 O O . SER A 1 102 ? 7.746 -0.903 -2.494 1 93.88 102 SER A O 1
ATOM 804 N N . LEU A 1 103 ? 5.527 -1.099 -2.855 1 94.12 103 LEU A N 1
ATOM 805 C CA . LEU A 1 103 ? 5.188 -0.999 -1.44 1 94.12 103 LEU A CA 1
ATOM 806 C C . LEU A 1 103 ? 5.781 -2.162 -0.655 1 94.12 103 LEU A C 1
ATOM 808 O O . LEU A 1 103 ? 6.426 -1.957 0.376 1 94.12 103 LEU A O 1
ATOM 812 N N . ALA A 1 104 ? 5.551 -3.34 -1.105 1 95.56 104 ALA A N 1
ATOM 813 C CA . ALA A 1 104 ? 6.039 -4.531 -0.414 1 95.56 104 ALA A CA 1
ATOM 814 C C . ALA A 1 104 ? 7.559 -4.5 -0.274 1 95.56 104 ALA A C 1
ATOM 816 O O . ALA A 1 104 ? 8.102 -4.852 0.778 1 95.56 104 ALA A O 1
ATOM 817 N N . PHE A 1 105 ? 8.273 -4.074 -1.326 1 96.75 105 PHE A N 1
ATOM 818 C CA . PHE A 1 105 ? 9.727 -3.977 -1.294 1 96.75 105 PHE A CA 1
ATOM 819 C C . PHE A 1 105 ? 10.18 -3.016 -0.2 1 96.75 105 PHE A C 1
ATOM 821 O O . PHE A 1 105 ? 11.125 -3.307 0.538 1 96.75 105 PHE A O 1
ATOM 828 N N . PHE A 1 106 ? 9.523 -1.889 -0.134 1 97.88 106 PHE A N 1
ATOM 829 C CA . PHE A 1 106 ? 9.906 -0.911 0.878 1 97.88 106 PHE A CA 1
ATOM 830 C C . PHE A 1 106 ? 9.719 -1.482 2.279 1 97.88 106 PHE A C 1
ATOM 832 O O . PHE A 1 106 ? 10.648 -1.467 3.088 1 97.88 106 PHE A O 1
ATOM 839 N N . VAL A 1 107 ? 8.562 -2.021 2.578 1 97.75 107 VAL A N 1
ATOM 840 C CA . VAL A 1 107 ? 8.172 -2.41 3.928 1 97.75 107 VAL A CA 1
ATOM 841 C C . VAL A 1 107 ? 9.047 -3.566 4.41 1 97.75 107 VAL A C 1
ATOM 843 O O . VAL A 1 107 ? 9.508 -3.566 5.551 1 97.75 107 VAL A O 1
ATOM 846 N N . HIS A 1 108 ? 9.367 -4.441 3.492 1 97.44 108 HIS A N 1
ATOM 847 C CA . HIS A 1 108 ? 9.914 -5.699 3.977 1 97.44 108 HIS A CA 1
ATOM 848 C C . HIS A 1 108 ? 11.406 -5.805 3.672 1 97.44 108 HIS A C 1
ATOM 850 O O . HIS A 1 108 ? 12.125 -6.57 4.32 1 97.44 108 HIS A O 1
ATOM 856 N N . TRP A 1 109 ? 11.844 -5.117 2.689 1 97.31 109 TRP A N 1
ATOM 857 C CA . TRP A 1 109 ? 13.234 -5.277 2.293 1 97.31 109 TRP A CA 1
ATOM 858 C C . TRP A 1 109 ? 14.023 -3.994 2.527 1 97.31 109 TRP A C 1
ATOM 860 O O . TRP A 1 109 ? 15.109 -4.02 3.115 1 97.31 109 TRP A O 1
ATOM 870 N N . LEU A 1 110 ? 13.516 -2.861 2.094 1 97.56 110 LEU A N 1
ATOM 871 C CA . LEU A 1 110 ? 14.266 -1.61 2.094 1 97.56 110 LEU A CA 1
ATOM 872 C C . LEU A 1 110 ? 14.281 -0.985 3.484 1 97.56 110 LEU A C 1
ATOM 874 O O . LEU A 1 110 ? 15.336 -0.577 3.977 1 97.56 110 LEU A O 1
ATOM 878 N N . ALA A 1 111 ? 13.156 -0.927 4.152 1 97.81 111 ALA A N 1
ATOM 879 C CA . ALA A 1 111 ? 13.016 -0.221 5.426 1 97.81 111 ALA A CA 1
ATOM 880 C C . ALA A 1 111 ? 14 -0.753 6.461 1 97.81 111 ALA A C 1
ATOM 882 O O . ALA A 1 111 ? 14.766 0.015 7.055 1 97.81 111 ALA A O 1
ATOM 883 N N . PRO A 1 112 ? 14.086 -2.051 6.625 1 96.31 112 PRO A N 1
ATOM 884 C CA . PRO A 1 112 ? 15.023 -2.564 7.629 1 96.31 112 PRO A CA 1
ATOM 885 C C . PRO A 1 112 ? 16.484 -2.217 7.309 1 96.31 112 PRO A C 1
ATOM 887 O O . PRO A 1 112 ? 17.297 -2.078 8.227 1 96.31 112 PRO A O 1
ATOM 890 N N . LYS A 1 113 ? 16.75 -2.08 6.098 1 95.81 113 LYS A N 1
ATOM 891 C CA . LYS A 1 113 ? 18.125 -1.812 5.684 1 95.81 113 LYS A CA 1
ATOM 892 C C . LYS A 1 113 ? 18.422 -0.314 5.664 1 95.81 113 LYS A C 1
ATOM 894 O O . LYS A 1 113 ? 19.578 0.104 5.73 1 95.81 113 LYS A O 1
ATOM 899 N N . LEU A 1 114 ? 17.344 0.43 5.52 1 95.75 114 LEU A N 1
ATOM 900 C CA . LEU A 1 114 ? 17.484 1.88 5.43 1 95.75 114 LEU A CA 1
ATOM 901 C C . LEU A 1 114 ? 18.062 2.451 6.727 1 95.75 114 LEU A C 1
ATOM 903 O O . LEU A 1 114 ? 18.594 3.562 6.738 1 95.75 114 LEU A O 1
ATOM 907 N N . VAL A 1 115 ? 17.953 1.715 7.809 1 93.44 115 VAL A N 1
ATOM 908 C CA . VAL A 1 115 ? 18.484 2.117 9.102 1 93.44 115 VAL A CA 1
ATOM 909 C C . VAL A 1 115 ? 19.984 2.412 8.977 1 93.44 115 VAL A C 1
ATOM 911 O O . VAL A 1 115 ? 20.453 3.482 9.375 1 93.44 115 VAL A O 1
ATOM 914 N N . ASP A 1 116 ? 20.656 1.569 8.305 1 93.44 116 ASP A N 1
ATOM 915 C CA . ASP A 1 116 ? 22.094 1.71 8.133 1 93.44 116 ASP A CA 1
ATOM 916 C C . ASP A 1 116 ? 22.422 2.863 7.184 1 93.44 116 ASP A C 1
ATOM 918 O O . ASP A 1 116 ? 23.391 3.598 7.406 1 93.44 116 ASP A O 1
ATOM 922 N N . PHE A 1 117 ? 21.719 3.006 6.176 1 95.56 117 PHE A N 1
ATOM 923 C CA . PHE A 1 117 ? 21.969 4.078 5.223 1 95.56 117 PHE A CA 1
ATOM 924 C C . PHE A 1 117 ? 21.812 5.441 5.883 1 95.56 117 PHE A C 1
ATOM 926 O O . PHE A 1 117 ? 22.641 6.328 5.688 1 95.56 117 PHE A O 1
ATOM 933 N N . ARG A 1 118 ? 20.75 5.539 6.609 1 92.94 118 ARG A N 1
ATOM 934 C CA . ARG A 1 118 ? 20.453 6.824 7.234 1 92.94 118 ARG A CA 1
ATOM 935 C C . ARG A 1 118 ? 21.5 7.18 8.281 1 92.94 118 ARG A C 1
ATOM 937 O O . ARG A 1 118 ? 21.812 8.359 8.484 1 92.94 118 ARG A O 1
ATOM 944 N N . GLN A 1 119 ? 22.016 6.23 8.945 1 91.44 119 GLN A N 1
ATOM 945 C CA . GLN A 1 119 ? 23.094 6.457 9.898 1 91.44 119 GLN A CA 1
ATOM 946 C C . GLN A 1 119 ? 24.359 6.957 9.188 1 91.44 119 GLN A C 1
ATOM 948 O O . GLN A 1 119 ? 25.031 7.859 9.688 1 91.44 119 GLN A O 1
ATOM 953 N N . ALA A 1 120 ? 24.625 6.41 8.07 1 93.69 120 ALA A N 1
ATOM 954 C CA . ALA A 1 120 ? 25.828 6.762 7.309 1 93.69 120 ALA A CA 1
ATOM 955 C C . ALA A 1 120 ? 25.625 8.078 6.566 1 93.69 120 ALA A C 1
ATOM 957 O O . ALA A 1 120 ? 26.594 8.812 6.34 1 93.69 120 ALA A O 1
ATOM 958 N N . HIS A 1 121 ? 24.359 8.312 6.219 1 92.88 121 HIS A N 1
ATOM 959 C CA . HIS A 1 121 ? 24.062 9.508 5.434 1 92.88 121 HIS A CA 1
ATOM 960 C C . HIS A 1 121 ? 22.859 10.266 6.012 1 92.88 121 HIS A C 1
ATOM 962 O O . HIS A 1 121 ? 21.844 10.422 5.336 1 92.88 121 HIS A O 1
ATOM 968 N N . PRO A 1 122 ? 23.047 10.875 7.152 1 87.62 122 PRO A N 1
ATOM 969 C CA . PRO A 1 122 ? 21.922 11.516 7.848 1 87.62 122 PRO A CA 1
ATOM 970 C C . PRO A 1 122 ? 21.406 12.742 7.113 1 87.62 122 PRO A C 1
ATOM 972 O O . PRO A 1 122 ? 20.281 13.203 7.383 1 87.62 122 PRO A O 1
ATOM 975 N N . GLN A 1 123 ? 22.141 13.227 6.191 1 85.75 123 GLN A N 1
ATOM 976 C CA . GLN A 1 123 ? 21.766 14.453 5.5 1 85.75 123 GLN A CA 1
ATOM 977 C C . GLN A 1 123 ? 20.875 14.164 4.301 1 85.75 123 GLN A C 1
ATOM 979 O O . GLN A 1 123 ? 20.297 15.078 3.707 1 85.75 123 GLN A O 1
ATOM 984 N N . VAL A 1 124 ? 20.797 12.945 3.938 1 88.62 124 VAL A N 1
ATOM 985 C CA . VAL A 1 124 ? 20 12.578 2.764 1 88.62 124 VAL A CA 1
ATOM 986 C C . VAL A 1 124 ? 18.562 12.32 3.172 1 88.62 124 VAL A C 1
ATOM 988 O O . VAL A 1 124 ? 18.281 11.453 3.998 1 88.62 124 VAL A O 1
ATOM 991 N N . ASP A 1 125 ? 17.703 13.102 2.564 1 87.81 125 ASP A N 1
ATOM 992 C CA . ASP A 1 125 ? 16.281 12.867 2.789 1 87.81 125 ASP A CA 1
ATOM 993 C C . ASP A 1 125 ? 15.664 12.109 1.621 1 87.81 125 ASP A C 1
ATOM 995 O O . ASP A 1 125 ? 16 12.352 0.462 1 87.81 125 ASP A O 1
ATOM 999 N N . ILE A 1 126 ? 14.812 11.25 2 1 93.12 126 ILE A N 1
ATOM 1000 C CA . ILE A 1 126 ? 14.18 10.406 0.992 1 93.12 126 ILE A CA 1
ATOM 1001 C C . ILE A 1 126 ? 12.672 10.625 1.006 1 93.12 126 ILE A C 1
ATOM 1003 O O . ILE A 1 126 ? 12.047 10.633 2.07 1 93.12 126 ILE A O 1
ATOM 1007 N N . ARG A 1 127 ? 12.141 10.922 -0.125 1 92.44 127 ARG A N 1
ATOM 1008 C CA . ARG A 1 127 ? 10.703 10.852 -0.365 1 92.44 127 ARG A CA 1
ATOM 1009 C C . ARG A 1 127 ? 10.344 9.578 -1.128 1 92.44 127 ARG A C 1
ATOM 1011 O O . ARG A 1 127 ? 10.766 9.391 -2.27 1 92.44 127 ARG A O 1
ATOM 1018 N N . TYR A 1 128 ? 9.586 8.711 -0.51 1 94.56 128 TYR A N 1
ATOM 1019 C CA . TYR A 1 128 ? 9.219 7.441 -1.12 1 94.56 128 TYR A CA 1
ATOM 1020 C C . TYR A 1 128 ? 7.734 7.41 -1.472 1 94.56 128 TYR A C 1
ATOM 1022 O O . TYR A 1 128 ? 6.879 7.52 -0.59 1 94.56 128 TYR A O 1
ATOM 1030 N N . ILE A 1 129 ? 7.477 7.266 -2.695 1 89.75 129 ILE A N 1
ATOM 1031 C CA . ILE A 1 129 ? 6.113 7.137 -3.197 1 89.75 129 ILE A CA 1
ATOM 1032 C C . ILE A 1 129 ? 5.852 5.691 -3.613 1 89.75 129 ILE A C 1
ATOM 1034 O O . ILE A 1 129 ? 6.52 5.16 -4.504 1 89.75 129 ILE A O 1
ATOM 1038 N N . SER A 1 130 ? 4.828 5.121 -3.008 1 91.5 130 SER A N 1
ATOM 1039 C CA . SER A 1 130 ? 4.578 3.693 -3.178 1 91.5 130 SER A CA 1
ATOM 1040 C C . SER A 1 130 ? 3.746 3.422 -4.426 1 91.5 130 SER A C 1
ATOM 1042 O O . SER A 1 130 ? 2.85 4.195 -4.762 1 91.5 130 SER A O 1
ATOM 1044 N N . ASN A 1 131 ? 4.125 2.33 -5.012 1 83.06 131 ASN A N 1
ATOM 1045 C CA . ASN A 1 131 ? 3.33 1.785 -6.105 1 83.06 131 ASN A CA 1
ATOM 1046 C C . ASN A 1 131 ? 2.871 0.36 -5.812 1 83.06 131 ASN A C 1
ATOM 1048 O O . ASN A 1 131 ? 3.645 -0.453 -5.301 1 83.06 131 ASN A O 1
ATOM 1052 N N . ILE A 1 132 ? 1.559 0.205 -6.027 1 75.94 132 ILE A N 1
ATOM 1053 C CA . ILE A 1 132 ? 1.044 -1.158 -5.949 1 75.94 132 ILE A CA 1
ATOM 1054 C C . ILE A 1 132 ? 1.004 -1.775 -7.344 1 75.94 132 ILE A C 1
ATOM 1056 O O . ILE A 1 132 ? 1.383 -2.934 -7.527 1 75.94 132 ILE A O 1
ATOM 1060 N N . TRP A 1 133 ? 0.651 -0.92 -8.32 1 67.31 133 TRP A N 1
ATOM 1061 C CA . TRP A 1 133 ? 0.617 -1.338 -9.719 1 67.31 133 TRP A CA 1
ATOM 1062 C C . TRP A 1 133 ? 1.632 -0.556 -10.547 1 67.31 133 TRP A C 1
ATOM 1064 O O . TRP A 1 133 ? 1.85 0.635 -10.305 1 67.31 133 TRP A O 1
ATOM 1074 N N . VAL A 1 134 ? 2.359 -1.334 -11.305 1 60.19 134 VAL A N 1
ATOM 1075 C CA . VAL A 1 134 ? 3.367 -0.664 -12.117 1 60.19 134 VAL A CA 1
ATOM 1076 C C . VAL A 1 134 ? 2.693 0.318 -13.07 1 60.19 134 VAL A C 1
ATOM 1078 O O . VAL A 1 134 ? 1.765 -0.048 -13.797 1 60.19 134 VAL A O 1
ATOM 1081 N N . LYS A 1 135 ? 2.941 1.59 -12.711 1 59.44 135 LYS A N 1
ATOM 1082 C CA . LYS A 1 135 ? 2.5 2.625 -13.641 1 59.44 135 LYS A CA 1
ATOM 1083 C C . LYS A 1 135 ? 3.672 3.178 -14.445 1 59.44 135 LYS A C 1
ATOM 1085 O O . LYS A 1 135 ? 4.832 2.961 -14.086 1 59.44 135 LYS A O 1
ATOM 1090 N N . GLU A 1 136 ? 3.33 3.648 -15.586 1 54.47 136 GLU A N 1
ATOM 1091 C CA . GLU A 1 136 ? 4.344 4.246 -16.453 1 54.47 136 GLU A CA 1
ATOM 1092 C C . GLU A 1 136 ? 5.156 5.301 -15.703 1 54.47 136 GLU A C 1
ATOM 1094 O O . GLU A 1 136 ? 4.641 5.965 -14.805 1 54.47 136 GLU A O 1
ATOM 1099 N N . LEU A 1 137 ? 6.41 5.246 -15.867 1 55.25 137 LEU A N 1
ATOM 1100 C CA . LEU A 1 137 ? 7.344 6.219 -15.312 1 55.25 137 LEU A CA 1
ATOM 1101 C C . LEU A 1 137 ? 6.895 7.641 -15.625 1 55.25 137 LEU A C 1
ATOM 1103 O O . LEU A 1 137 ? 6.578 7.957 -16.781 1 55.25 137 LEU A O 1
ATOM 1107 N N . ASP A 1 138 ? 6.562 8.273 -14.461 1 55.47 138 ASP A N 1
ATOM 1108 C CA . ASP A 1 138 ? 6.398 9.703 -14.711 1 55.47 138 ASP A CA 1
ATOM 1109 C C . ASP A 1 138 ? 7.715 10.445 -14.508 1 55.47 138 ASP A C 1
ATOM 1111 O O . ASP A 1 138 ? 8.414 10.219 -13.516 1 55.47 138 ASP A O 1
ATOM 1115 N N . GLY A 1 139 ? 8.445 10.703 -15.508 1 60.06 139 GLY A N 1
ATOM 1116 C CA . GLY A 1 139 ? 9.703 11.422 -15.672 1 60.06 139 GLY A CA 1
ATOM 1117 C C . GLY A 1 139 ? 10.094 12.242 -14.461 1 60.06 139 GLY A C 1
ATOM 1118 O O . GLY A 1 139 ? 11.18 12.82 -14.414 1 60.06 139 GLY A O 1
ATOM 1119 N N . GLU A 1 140 ? 9.438 12.203 -13.297 1 70.31 140 GLU A N 1
ATOM 1120 C CA . GLU A 1 140 ? 9.742 13.156 -12.234 1 70.31 140 GLU A CA 1
ATOM 1121 C C . GLU A 1 140 ? 10.477 12.469 -11.078 1 70.31 140 GLU A C 1
ATOM 1123 O O . GLU A 1 140 ? 11.07 13.133 -10.227 1 70.31 140 GLU A O 1
ATOM 1128 N N . ASP A 1 141 ? 10.648 11.148 -11.109 1 83.81 141 ASP A N 1
ATOM 1129 C CA . ASP A 1 141 ? 11.305 10.445 -10.008 1 83.81 141 ASP A CA 1
ATOM 1130 C C . ASP A 1 141 ? 12.789 10.242 -10.297 1 83.81 141 ASP A C 1
ATOM 1132 O O . ASP A 1 141 ? 13.188 10.062 -11.453 1 83.81 141 ASP A O 1
ATOM 1136 N N . ASP A 1 142 ? 13.617 10.328 -9.203 1 87.38 142 ASP A N 1
ATOM 1137 C CA . ASP A 1 142 ? 15.047 10.086 -9.352 1 87.38 142 ASP A CA 1
ATOM 1138 C C . ASP A 1 142 ? 15.344 8.609 -9.57 1 87.38 142 ASP A C 1
ATOM 1140 O O . ASP A 1 142 ? 16.25 8.25 -10.328 1 87.38 142 ASP A O 1
ATOM 1144 N N . LEU A 1 143 ? 14.633 7.809 -8.836 1 91.44 143 LEU A N 1
ATOM 1145 C CA . LEU A 1 143 ? 14.797 6.359 -8.891 1 91.44 143 LEU A CA 1
ATOM 1146 C C . LEU A 1 143 ? 13.445 5.656 -8.852 1 91.44 143 LEU A C 1
ATOM 1148 O O . LEU A 1 143 ? 12.477 6.191 -8.297 1 91.44 143 LEU A O 1
ATOM 1152 N N . GLU A 1 144 ? 13.492 4.492 -9.445 1 91.75 144 GLU A N 1
ATOM 1153 C CA . GLU A 1 144 ? 12.289 3.668 -9.383 1 91.75 144 GLU A CA 1
ATOM 1154 C C . GLU A 1 144 ? 12.633 2.221 -9.047 1 91.75 144 GLU A C 1
ATOM 1156 O O . GLU A 1 144 ? 13.617 1.673 -9.555 1 91.75 144 GLU A O 1
ATOM 1161 N N . ILE A 1 145 ? 11.883 1.659 -8.141 1 95.12 145 ILE A N 1
ATOM 1162 C CA . ILE A 1 145 ? 11.945 0.23 -7.855 1 95.12 145 ILE A CA 1
ATOM 1163 C C . ILE A 1 145 ? 10.719 -0.466 -8.445 1 95.12 145 ILE A C 1
ATOM 1165 O O . ILE A 1 145 ? 9.594 -0.234 -8.008 1 95.12 145 ILE A O 1
ATOM 1169 N N . ARG A 1 146 ? 10.945 -1.364 -9.359 1 91.88 146 ARG A N 1
ATOM 1170 C CA . ARG A 1 146 ? 9.867 -2.01 -10.094 1 91.88 146 ARG A CA 1
ATOM 1171 C C . ARG A 1 146 ? 9.891 -3.521 -9.898 1 91.88 146 ARG A C 1
ATOM 1173 O O . ARG A 1 146 ? 10.961 -4.113 -9.75 1 91.88 146 ARG A O 1
ATOM 1180 N N . TRP A 1 147 ? 8.695 -4 -9.891 1 91.44 147 TRP A N 1
ATOM 1181 C CA . TRP A 1 147 ? 8.508 -5.445 -9.938 1 91.44 147 TRP A CA 1
ATOM 1182 C C . TRP A 1 147 ? 8.312 -5.926 -11.375 1 91.44 147 TRP A C 1
ATOM 1184 O O . TRP A 1 147 ? 7.574 -5.316 -12.141 1 91.44 147 TRP A O 1
ATOM 1194 N N . GLY A 1 148 ? 9 -6.961 -11.734 1 89.94 148 GLY A N 1
ATOM 1195 C CA . GLY A 1 148 ? 8.82 -7.484 -13.078 1 89.94 148 GLY A CA 1
ATOM 1196 C C . GLY A 1 148 ? 9.969 -8.367 -13.539 1 89.94 148 GLY A C 1
ATOM 1197 O O . GLY A 1 148 ? 10.586 -9.062 -12.734 1 89.94 148 GLY A O 1
ATOM 1198 N N . HIS A 1 149 ? 10.195 -8.312 -14.906 1 89.62 149 HIS A N 1
ATOM 1199 C CA . HIS A 1 149 ? 11.18 -9.219 -15.5 1 89.62 149 HIS A CA 1
ATOM 1200 C C . HIS A 1 149 ? 12.477 -8.484 -15.82 1 89.62 149 HIS A C 1
ATOM 1202 O O . HIS A 1 149 ? 13.43 -9.094 -16.312 1 89.62 149 HIS A O 1
ATOM 1208 N N . GLY A 1 150 ? 12.539 -7.23 -15.594 1 90.06 150 GLY A N 1
ATOM 1209 C CA . GLY A 1 150 ? 13.805 -6.512 -15.648 1 90.06 150 GLY A CA 1
ATOM 1210 C C . GLY A 1 150 ? 14.07 -5.879 -17 1 90.06 150 GLY A C 1
ATOM 1211 O O . GLY A 1 150 ? 15.109 -5.246 -17.203 1 90.06 150 GLY A O 1
ATOM 1212 N N . GLN A 1 151 ? 13.148 -6.039 -17.953 1 86.19 151 GLN A N 1
ATOM 1213 C CA . GLN A 1 151 ? 13.375 -5.461 -19.281 1 86.19 151 GLN A CA 1
ATOM 1214 C C . GLN A 1 151 ? 12.273 -4.465 -19.641 1 86.19 151 GLN A C 1
ATOM 1216 O O . GLN A 1 151 ? 11.133 -4.855 -19.875 1 86.19 151 GLN A O 1
ATOM 1221 N N . TRP A 1 152 ? 12.633 -3.189 -19.594 1 79.5 152 TRP A N 1
ATOM 1222 C CA . TRP A 1 152 ? 11.742 -2.105 -20 1 79.5 152 TRP A CA 1
ATOM 1223 C C . TRP A 1 152 ? 12.422 -1.188 -21 1 79.5 152 TRP A C 1
ATOM 1225 O O . TRP A 1 152 ? 13.531 -0.696 -20.766 1 79.5 152 TRP A O 1
ATOM 1235 N N . SER A 1 153 ? 11.789 -1.044 -22.047 1 78.38 153 SER A N 1
ATOM 1236 C CA . SER A 1 153 ? 12.367 -0.253 -23.125 1 78.38 153 SER A CA 1
ATOM 1237 C C . SER A 1 153 ? 12.742 1.146 -22.656 1 78.38 153 SER A C 1
ATOM 1239 O O . SER A 1 153 ? 11.953 1.81 -21.984 1 78.38 153 SER A O 1
ATOM 1241 N N . GLY A 1 154 ? 14.008 1.555 -23.031 1 74.88 154 GLY A N 1
ATOM 1242 C CA . GLY A 1 154 ? 14.445 2.91 -22.734 1 74.88 154 GLY A CA 1
ATOM 1243 C C . GLY A 1 154 ? 14.906 3.094 -21.312 1 74.88 154 GLY A C 1
ATOM 1244 O O . GLY A 1 154 ? 15.266 4.203 -20.906 1 74.88 154 GLY A O 1
ATOM 1245 N N . LEU A 1 155 ? 14.891 1.994 -20.594 1 82 155 LEU A N 1
ATOM 1246 C CA . LEU A 1 155 ? 15.273 2.1 -19.188 1 82 155 LEU A CA 1
ATOM 1247 C C . LEU A 1 155 ? 16.438 1.167 -18.859 1 82 155 LEU A C 1
ATOM 1249 O O . LEU A 1 155 ? 16.625 0.152 -19.547 1 82 155 LEU A O 1
ATOM 1253 N N . VAL A 1 156 ? 17.188 1.628 -17.938 1 88.06 156 VAL A N 1
ATOM 1254 C CA . VAL A 1 156 ? 18.25 0.78 -17.391 1 88.06 156 VAL A CA 1
ATOM 1255 C C . VAL A 1 156 ? 17.781 0.133 -16.094 1 88.06 156 VAL A C 1
ATOM 1257 O O . VAL A 1 156 ? 17.234 0.812 -15.211 1 88.06 156 VAL A O 1
ATOM 1260 N N . SER A 1 157 ? 17.969 -1.16 -16.047 1 93.19 157 SER A N 1
ATOM 1261 C CA . SER A 1 157 ? 17.484 -1.898 -14.883 1 93.19 157 SER A CA 1
ATOM 1262 C C . SER A 1 157 ? 18.594 -2.705 -14.234 1 93.19 157 SER A C 1
ATOM 1264 O O . SER A 1 157 ? 19.453 -3.271 -14.922 1 93.19 157 SER A O 1
ATOM 1266 N N . GLN A 1 158 ? 18.625 -2.691 -12.898 1 95.44 158 GLN A N 1
ATOM 1267 C CA . GLN A 1 158 ? 19.5 -3.535 -12.086 1 95.44 158 GLN A CA 1
ATOM 1268 C C . GLN A 1 158 ? 18.703 -4.395 -11.117 1 95.44 158 GLN A C 1
ATOM 1270 O O . GLN A 1 158 ? 17.875 -3.879 -10.359 1 95.44 158 GLN A O 1
ATOM 1275 N N . ARG A 1 159 ? 19 -5.656 -11.188 1 96.25 159 ARG A N 1
ATOM 1276 C CA . ARG A 1 159 ? 18.266 -6.598 -10.359 1 96.25 159 ARG A CA 1
ATOM 1277 C C . ARG A 1 159 ? 18.609 -6.43 -8.883 1 96.25 159 ARG A C 1
ATOM 1279 O O . ARG A 1 159 ? 19.781 -6.273 -8.531 1 96.25 159 ARG A O 1
ATOM 1286 N N . LEU A 1 160 ? 17.562 -6.469 -7.953 1 97.25 160 LEU A N 1
ATOM 1287 C CA . LEU A 1 160 ? 17.781 -6.215 -6.535 1 97.25 160 LEU A CA 1
ATOM 1288 C C . LEU A 1 160 ? 17.5 -7.461 -5.707 1 97.25 160 LEU A C 1
ATOM 1290 O O . LEU A 1 160 ? 17.938 -7.57 -4.562 1 97.25 160 LEU A O 1
ATOM 1294 N N . THR A 1 161 ? 16.688 -8.422 -6.23 1 96.44 161 THR A N 1
ATOM 1295 C CA . THR A 1 161 ? 16.344 -9.594 -5.434 1 96.44 161 THR A CA 1
ATOM 1296 C C . THR A 1 161 ? 16.406 -10.859 -6.285 1 96.44 161 THR A C 1
ATOM 1298 O O . THR A 1 161 ? 16.312 -10.789 -7.512 1 96.44 161 THR A O 1
ATOM 1301 N N . TRP A 1 162 ? 16.578 -11.984 -5.676 1 95.62 162 TRP A N 1
ATOM 1302 C CA . TRP A 1 162 ? 16.547 -13.336 -6.215 1 95.62 162 TRP A CA 1
ATOM 1303 C C . TRP A 1 162 ? 15.711 -14.266 -5.34 1 95.62 162 TRP A C 1
ATOM 1305 O O . TRP A 1 162 ? 16.25 -15 -4.508 1 95.62 162 TRP A O 1
ATOM 1315 N N . ASP A 1 163 ? 14.469 -14.305 -5.676 1 95.31 163 ASP A N 1
ATOM 1316 C CA . ASP A 1 163 ? 13.531 -14.852 -4.699 1 95.31 163 ASP A CA 1
ATOM 1317 C C . ASP A 1 163 ? 13.156 -16.297 -5.043 1 95.31 163 ASP A C 1
ATOM 1319 O O . ASP A 1 163 ? 13.148 -16.672 -6.219 1 95.31 163 ASP A O 1
ATOM 1323 N N . THR A 1 164 ? 12.891 -17.047 -4.02 1 96.5 164 THR A N 1
ATOM 1324 C CA . THR A 1 164 ? 12.172 -18.312 -4.102 1 96.5 164 THR A CA 1
ATOM 1325 C C . THR A 1 164 ? 10.773 -18.188 -3.506 1 96.5 164 THR A C 1
ATOM 1327 O O . THR A 1 164 ? 10.539 -17.344 -2.629 1 96.5 164 THR A O 1
ATOM 1330 N N . LEU A 1 165 ? 9.883 -19 -4.074 1 96.94 165 LEU A N 1
ATOM 1331 C CA . LEU A 1 165 ? 8.492 -19.016 -3.643 1 96.94 165 LEU A CA 1
ATOM 1332 C C . LEU A 1 165 ? 8.227 -20.188 -2.709 1 96.94 165 LEU A C 1
ATOM 1334 O O . LEU A 1 165 ? 8.594 -21.328 -3.016 1 96.94 165 LEU A O 1
ATOM 1338 N N . PHE A 1 166 ? 7.602 -19.922 -1.604 1 97.75 166 PHE A N 1
ATOM 1339 C CA . PHE A 1 166 ? 7.223 -20.984 -0.67 1 97.75 166 PHE A CA 1
ATOM 1340 C C . PHE A 1 166 ? 6.102 -20.516 0.25 1 97.75 166 PHE A C 1
ATOM 1342 O O . PHE A 1 166 ? 5.961 -19.312 0.501 1 97.75 166 PHE A O 1
ATOM 1349 N N . PRO A 1 167 ? 5.301 -21.422 0.75 1 98 167 PRO A N 1
ATOM 1350 C CA . PRO A 1 167 ? 4.211 -21.078 1.662 1 98 167 PRO A CA 1
ATOM 1351 C C . PRO A 1 167 ? 4.711 -20.641 3.037 1 98 167 PRO A C 1
ATOM 1353 O O . PRO A 1 167 ? 5.727 -21.141 3.52 1 98 167 PRO A O 1
ATOM 1356 N N . VAL A 1 168 ? 3.967 -19.672 3.641 1 98.38 168 VAL A N 1
ATOM 1357 C CA . VAL A 1 168 ? 4.203 -19.281 5.023 1 98.38 168 VAL A CA 1
ATOM 1358 C C . VAL A 1 168 ? 2.867 -19.141 5.758 1 98.38 168 VAL A C 1
ATOM 1360 O O . VAL A 1 168 ? 1.839 -18.859 5.141 1 98.38 168 VAL A O 1
ATOM 1363 N N . CYS A 1 169 ? 2.869 -19.359 6.992 1 98.25 169 CYS A N 1
ATOM 1364 C CA . CYS A 1 169 ? 1.702 -19.188 7.852 1 98.25 169 CYS A CA 1
ATOM 1365 C C . CYS A 1 169 ? 2.117 -18.828 9.273 1 98.25 169 CYS A C 1
ATOM 1367 O O . CYS A 1 169 ? 3.309 -18.766 9.578 1 98.25 169 CYS A O 1
ATOM 1369 N N . SER A 1 170 ? 1.138 -18.422 10.07 1 98.12 170 SER A N 1
ATOM 1370 C CA . SER A 1 170 ? 1.435 -18.094 11.461 1 98.12 170 SER A CA 1
ATOM 1371 C C . SER A 1 170 ? 1.793 -19.344 12.258 1 98.12 170 SER A C 1
ATOM 1373 O O . SER A 1 170 ? 1.321 -20.438 11.953 1 98.12 170 SER A O 1
ATOM 1375 N N . PRO A 1 171 ? 2.658 -19.188 13.289 1 97.56 171 PRO A N 1
ATOM 1376 C CA . PRO A 1 171 ? 2.928 -20.328 14.172 1 97.56 171 PRO A CA 1
ATOM 1377 C C . PRO A 1 171 ? 1.657 -20.906 14.797 1 97.56 171 PRO A C 1
ATOM 1379 O O . PRO A 1 171 ? 1.546 -22.109 14.969 1 97.56 171 PRO A O 1
ATOM 1382 N N . ALA A 1 172 ? 0.769 -20.094 15.133 1 95.56 172 ALA A N 1
ATOM 1383 C CA . ALA A 1 172 ? -0.482 -20.531 15.742 1 95.56 172 ALA A CA 1
ATOM 1384 C C . ALA A 1 172 ? -1.271 -21.438 14.805 1 95.56 172 ALA A C 1
ATOM 1386 O O . ALA A 1 172 ? -1.832 -22.438 15.227 1 95.56 172 ALA A O 1
ATOM 1387 N N . LEU A 1 173 ? -1.34 -21.016 13.547 1 95.12 173 LEU A N 1
ATOM 1388 C CA . LEU A 1 173 ? -2.031 -21.844 12.562 1 95.12 173 LEU A CA 1
ATOM 1389 C C . LEU A 1 173 ? -1.36 -23.219 12.43 1 95.12 173 LEU A C 1
ATOM 1391 O O . LEU A 1 173 ? -2.039 -24.234 12.383 1 95.12 173 LEU A O 1
ATOM 1395 N N . MET A 1 174 ? -0.054 -23.234 12.383 1 94.19 174 MET A N 1
ATOM 1396 C CA . MET A 1 174 ? 0.718 -24.469 12.266 1 94.19 174 MET A CA 1
ATOM 1397 C C . MET A 1 174 ? 0.479 -25.375 13.469 1 94.19 174 MET A C 1
ATOM 1399 O O . MET A 1 174 ? 0.384 -26.594 13.32 1 94.19 174 MET A O 1
ATOM 1403 N N . ALA A 1 175 ? 0.367 -24.797 14.586 1 93.75 175 ALA A N 1
ATOM 1404 C CA . ALA A 1 175 ? 0.151 -25.547 15.82 1 93.75 175 ALA A CA 1
ATOM 1405 C C . ALA A 1 175 ? -1.244 -26.172 15.844 1 93.75 175 ALA A C 1
ATOM 1407 O O . ALA A 1 175 ? -1.414 -27.312 16.266 1 93.75 175 ALA A O 1
ATOM 1408 N N . ARG A 1 176 ? -2.201 -25.469 15.406 1 92.56 176 ARG A N 1
ATOM 1409 C CA . ARG A 1 176 ? -3.588 -25.922 15.438 1 92.56 176 ARG A CA 1
ATOM 1410 C C . ARG A 1 176 ? -3.832 -26.984 14.367 1 92.56 176 ARG A C 1
ATOM 1412 O O . ARG A 1 176 ? -4.559 -27.953 14.609 1 92.56 176 ARG A O 1
ATOM 1419 N N . SER A 1 177 ? -3.281 -26.75 13.219 1 91.44 177 SER A N 1
ATOM 1420 C CA . SER A 1 177 ? -3.453 -27.656 12.094 1 91.44 177 SER A CA 1
ATOM 1421 C C . SER A 1 177 ? -2.152 -27.828 11.312 1 91.44 177 SER A C 1
ATOM 1423 O O . SER A 1 177 ? -1.952 -27.188 10.281 1 91.44 177 SER A O 1
ATOM 1425 N N . PRO A 1 178 ? -1.393 -28.797 11.734 1 90.81 178 PRO A N 1
ATOM 1426 C CA . PRO A 1 178 ? -0.063 -28.969 11.141 1 90.81 178 PRO A CA 1
ATOM 1427 C C . PRO A 1 178 ? -0.12 -29.359 9.672 1 90.81 178 PRO A C 1
ATOM 1429 O O . PRO A 1 178 ? -1.007 -30.125 9.258 1 90.81 178 PRO A O 1
ATOM 1432 N N . LEU A 1 179 ? 0.778 -28.812 8.93 1 93.94 179 LEU A N 1
ATOM 1433 C CA . LEU A 1 179 ? 0.969 -29.125 7.52 1 93.94 179 LEU A CA 1
ATOM 1434 C C . LEU A 1 179 ? 2.133 -30.078 7.324 1 93.94 179 LEU A C 1
ATOM 1436 O O . LEU A 1 179 ? 3.266 -29.781 7.703 1 93.94 179 LEU A O 1
ATOM 1440 N N . GLN A 1 180 ? 1.862 -31.219 6.719 1 92.38 180 GLN A N 1
ATOM 1441 C CA . GLN A 1 180 ? 2.893 -32.25 6.566 1 92.38 180 GLN A CA 1
ATOM 1442 C C . GLN A 1 180 ? 3.398 -32.312 5.129 1 92.38 180 GLN A C 1
ATOM 1444 O O . GLN A 1 180 ? 4.578 -32.562 4.891 1 92.38 180 GLN A O 1
ATOM 1449 N N . GLU A 1 181 ? 2.488 -32.156 4.199 1 94.44 181 GLU A N 1
ATOM 1450 C CA . GLU A 1 181 ? 2.809 -32.156 2.775 1 94.44 181 GLU A CA 1
ATOM 1451 C C . GLU A 1 181 ? 2.102 -31.016 2.045 1 94.44 181 GLU A C 1
ATOM 1453 O O . GLU A 1 181 ? 1.107 -30.484 2.537 1 94.44 181 GLU A O 1
ATOM 1458 N N . PRO A 1 182 ? 2.533 -30.641 0.91 1 95.06 182 PRO A N 1
ATOM 1459 C CA . PRO A 1 182 ? 1.999 -29.484 0.183 1 95.06 182 PRO A CA 1
ATOM 1460 C C . PRO A 1 182 ? 0.492 -29.578 -0.043 1 95.06 182 PRO A C 1
ATOM 1462 O O . PRO A 1 182 ? -0.213 -28.562 0.057 1 95.06 182 PRO A O 1
ATOM 1465 N N . ALA A 1 183 ? -0 -30.703 -0.292 1 94.88 183 ALA A N 1
ATOM 1466 C CA . ALA A 1 183 ? -1.426 -30.875 -0.56 1 94.88 183 ALA A CA 1
ATOM 1467 C C . ALA A 1 183 ? -2.262 -30.5 0.662 1 94.88 183 ALA A C 1
ATOM 1469 O O . ALA A 1 183 ? -3.459 -30.219 0.543 1 94.88 183 ALA A O 1
ATOM 1470 N N . ASP A 1 184 ? -1.617 -30.453 1.844 1 95.56 184 ASP A N 1
ATOM 1471 C CA . ASP A 1 184 ? -2.316 -30.141 3.086 1 95.56 184 ASP A CA 1
ATOM 1472 C C . ASP A 1 184 ? -2.795 -28.688 3.1 1 95.56 184 ASP A C 1
ATOM 1474 O O . ASP A 1 184 ? -3.619 -28.312 3.932 1 95.56 184 ASP A O 1
ATOM 1478 N N . VAL A 1 185 ? -2.322 -27.859 2.129 1 95.62 185 VAL A N 1
ATOM 1479 C CA . VAL A 1 185 ? -2.746 -26.469 2.109 1 95.62 185 VAL A CA 1
ATOM 1480 C C . VAL A 1 185 ? -4.242 -26.391 1.809 1 95.62 185 VAL A C 1
ATOM 1482 O O . VAL A 1 185 ? -4.883 -25.375 2.086 1 95.62 185 VAL A O 1
ATOM 1485 N N . ALA A 1 186 ? -4.805 -27.422 1.279 1 93.12 186 ALA A N 1
ATOM 1486 C CA . ALA A 1 186 ? -6.227 -27.484 0.958 1 93.12 186 ALA A CA 1
ATOM 1487 C C . ALA A 1 186 ? -7.078 -27.406 2.221 1 93.12 186 ALA A C 1
ATOM 1489 O O . ALA A 1 186 ? -8.266 -27.078 2.158 1 93.12 186 ALA A O 1
ATOM 1490 N N . LYS A 1 187 ? -6.465 -27.719 3.295 1 92 187 LYS A N 1
ATOM 1491 C CA . LYS A 1 187 ? -7.18 -27.766 4.57 1 92 187 LYS A CA 1
ATOM 1492 C C . LYS A 1 187 ? -7.328 -26.359 5.156 1 92 187 LYS A C 1
ATOM 1494 O O . LYS A 1 187 ? -8.016 -26.172 6.16 1 92 187 LYS A O 1
ATOM 1499 N N . HIS A 1 188 ? -6.676 -25.375 4.578 1 92.62 188 HIS A N 1
ATOM 1500 C CA . HIS A 1 188 ? -6.668 -24.016 5.098 1 92.62 188 HIS A CA 1
ATOM 1501 C C . HIS A 1 188 ? -7 -23 4.008 1 92.62 188 HIS A C 1
ATOM 1503 O O . HIS A 1 188 ? -6.82 -23.281 2.82 1 92.62 188 HIS A O 1
ATOM 1509 N N . PRO A 1 189 ? -7.516 -21.844 4.473 1 92.19 189 PRO A N 1
ATOM 1510 C CA . PRO A 1 189 ? -7.664 -20.797 3.469 1 92.19 189 PRO A CA 1
ATOM 1511 C C . PRO A 1 189 ? -6.332 -20.359 2.861 1 92.19 189 PRO A C 1
ATOM 1513 O O . PRO A 1 189 ? -5.328 -20.281 3.568 1 92.19 189 PRO A O 1
ATOM 1516 N N . LEU A 1 190 ? -6.402 -20.219 1.55 1 94.94 190 LEU A N 1
ATOM 1517 C CA . LEU A 1 190 ? -5.242 -19.656 0.86 1 94.94 190 LEU A CA 1
ATOM 1518 C C . LEU A 1 190 ? -5.375 -18.156 0.693 1 94.94 190 LEU A C 1
ATOM 1520 O O . LEU A 1 190 ? -6.465 -17.641 0.421 1 94.94 190 LEU A O 1
ATOM 1524 N N . LEU A 1 191 ? -4.336 -17.484 0.946 1 96.25 191 LEU A N 1
ATOM 1525 C CA . LEU A 1 191 ? -4.285 -16.047 0.748 1 96.25 191 LEU A CA 1
ATOM 1526 C C . LEU A 1 191 ? -3.598 -15.695 -0.568 1 96.25 191 LEU A C 1
ATOM 1528 O O . LEU A 1 191 ? -2.471 -16.125 -0.815 1 96.25 191 LEU A O 1
ATOM 1532 N N . HIS A 1 192 ? -4.273 -14.875 -1.38 1 93.5 192 HIS A N 1
ATOM 1533 C CA . HIS A 1 192 ? -3.812 -14.648 -2.744 1 93.5 192 HIS A CA 1
ATOM 1534 C C . HIS A 1 192 ? -3.348 -13.211 -2.932 1 93.5 192 HIS A C 1
ATOM 1536 O O . HIS A 1 192 ? -3.969 -12.273 -2.412 1 93.5 192 HIS A O 1
ATOM 1542 N N . VAL A 1 193 ? -2.268 -13.078 -3.617 1 92.12 193 VAL A N 1
ATOM 1543 C CA . VAL A 1 193 ? -1.828 -11.758 -4.062 1 92.12 193 VAL A CA 1
ATOM 1544 C C . VAL A 1 193 ? -2.08 -11.609 -5.562 1 92.12 193 VAL A C 1
ATOM 1546 O O . VAL A 1 193 ? -1.565 -12.398 -6.367 1 92.12 193 VAL A O 1
ATOM 1549 N N . LEU A 1 194 ? -2.783 -10.602 -5.895 1 84.25 194 LEU A N 1
ATOM 1550 C CA . LEU A 1 194 ? -3.104 -10.336 -7.293 1 84.25 194 LEU A CA 1
ATOM 1551 C C . LEU A 1 194 ? -1.944 -9.633 -7.992 1 84.25 194 LEU A C 1
ATOM 1553 O O . LEU A 1 194 ? -1.254 -8.805 -7.383 1 84.25 194 LEU A O 1
ATOM 1557 N N . GLY A 1 195 ? -1.756 -9.93 -9.211 1 77.75 195 GLY A N 1
ATOM 1558 C CA . GLY A 1 195 ? -0.799 -9.195 -10.016 1 77.75 195 GLY A CA 1
ATOM 1559 C C . GLY A 1 195 ? 0.516 -9.93 -10.203 1 77.75 195 GLY A C 1
ATOM 1560 O O . GLY A 1 195 ? 1.28 -9.617 -11.125 1 77.75 195 GLY A O 1
ATOM 1561 N N . TYR A 1 196 ? 0.788 -10.844 -9.328 1 81.94 196 TYR A N 1
ATOM 1562 C CA . TYR A 1 196 ? 1.994 -11.648 -9.492 1 81.94 196 TYR A CA 1
ATOM 1563 C C . TYR A 1 196 ? 1.798 -12.711 -10.57 1 81.94 196 TYR A C 1
ATOM 1565 O O . TYR A 1 196 ? 0.723 -13.305 -10.672 1 81.94 196 TYR A O 1
ATOM 1573 N N . GLU A 1 197 ? 2.861 -12.969 -11.25 1 78.62 197 GLU A N 1
ATOM 1574 C CA . GLU A 1 197 ? 2.781 -13.984 -12.297 1 78.62 197 GLU A CA 1
ATOM 1575 C C . GLU A 1 197 ? 2.613 -15.383 -11.695 1 78.62 197 GLU A C 1
ATOM 1577 O O . GLU A 1 197 ? 1.863 -16.203 -12.227 1 78.62 197 GLU A O 1
ATOM 1582 N N . GLU A 1 198 ? 3.344 -15.602 -10.688 1 86.25 198 GLU A N 1
ATOM 1583 C CA . GLU A 1 198 ? 3.279 -16.906 -10.031 1 86.25 198 GLU A CA 1
ATOM 1584 C C . GLU A 1 198 ? 2.441 -16.828 -8.758 1 86.25 198 GLU A C 1
ATOM 1586 O O . GLU A 1 198 ? 2.795 -16.125 -7.812 1 86.25 198 GLU A O 1
ATOM 1591 N N . GLY A 1 199 ? 1.304 -17.531 -8.75 1 90.12 199 GLY A N 1
ATOM 1592 C CA . GLY A 1 199 ? 0.43 -17.672 -7.594 1 90.12 199 GLY A CA 1
ATOM 1593 C C . GLY A 1 199 ? 0.322 -19.094 -7.078 1 90.12 199 GLY A C 1
ATOM 1594 O O . GLY A 1 199 ? 1.207 -19.906 -7.324 1 90.12 199 GLY A O 1
ATOM 1595 N N . TRP A 1 200 ? -0.669 -19.312 -6.332 1 92.56 200 TRP A N 1
ATOM 1596 C CA . TRP A 1 200 ? -0.88 -20.609 -5.699 1 92.56 200 TRP A CA 1
ATOM 1597 C C . TRP A 1 200 ? -1.013 -21.703 -6.746 1 92.56 200 TRP A C 1
ATOM 1599 O O . TRP A 1 200 ? -0.458 -22.797 -6.582 1 92.56 200 TRP A O 1
ATOM 1609 N N . GLY A 1 201 ? -1.78 -21.406 -7.77 1 88.19 201 GLY A N 1
ATOM 1610 C CA . GLY A 1 201 ? -1.933 -22.406 -8.812 1 88.19 201 GLY A CA 1
ATOM 1611 C C . GLY A 1 201 ? -0.611 -22.859 -9.406 1 88.19 201 GLY A C 1
ATOM 1612 O O . GLY A 1 201 ? -0.394 -24.062 -9.609 1 88.19 201 GLY A O 1
ATOM 1613 N N . TYR A 1 202 ? 0.196 -21.922 -9.641 1 87.5 202 TYR A N 1
ATOM 1614 C CA . TYR A 1 202 ? 1.517 -22.219 -10.188 1 87.5 202 TYR A CA 1
ATOM 1615 C C . TYR A 1 202 ? 2.35 -23.016 -9.195 1 87.5 202 TYR A C 1
ATOM 1617 O O . TYR A 1 202 ? 2.922 -24.062 -9.555 1 87.5 202 TYR A O 1
ATOM 1625 N N . TRP A 1 203 ? 2.408 -22.594 -7.992 1 92.88 203 TRP A N 1
ATOM 1626 C CA . TRP A 1 203 ? 3.227 -23.266 -6.984 1 92.88 203 TRP A CA 1
ATOM 1627 C C . TRP A 1 203 ? 2.754 -24.703 -6.762 1 92.88 203 TRP A C 1
ATOM 1629 O O . TRP A 1 203 ? 3.564 -25.625 -6.723 1 92.88 203 TRP A O 1
ATOM 1639 N N . LEU A 1 204 ? 1.499 -24.891 -6.652 1 93 204 LEU A N 1
ATOM 1640 C CA . LEU A 1 204 ? 0.929 -26.219 -6.422 1 93 204 LEU A CA 1
ATOM 1641 C C . LEU A 1 204 ? 1.24 -27.141 -7.586 1 93 204 LEU A C 1
ATOM 1643 O O . LEU A 1 204 ? 1.531 -28.328 -7.379 1 93 204 LEU A O 1
ATOM 1647 N N . ASN A 1 205 ? 1.146 -26.625 -8.75 1 88.56 205 ASN A N 1
ATOM 1648 C CA . ASN A 1 205 ? 1.498 -27.422 -9.922 1 88.56 205 ASN A CA 1
ATOM 1649 C C . ASN A 1 205 ? 2.957 -27.859 -9.891 1 88.56 205 ASN A C 1
ATOM 1651 O O . ASN A 1 205 ? 3.268 -29.016 -10.172 1 88.56 205 ASN A O 1
ATOM 1655 N N . MET A 1 206 ? 3.824 -27 -9.523 1 90.19 206 MET A N 1
ATOM 1656 C CA . MET A 1 206 ? 5.262 -27.25 -9.523 1 90.19 206 MET A CA 1
ATOM 1657 C C . MET A 1 206 ? 5.633 -28.281 -8.469 1 90.19 206 MET A C 1
ATOM 1659 O O . MET A 1 206 ? 6.605 -29.031 -8.633 1 90.19 206 MET A O 1
ATOM 1663 N N . VAL A 1 207 ? 4.816 -28.391 -7.43 1 92.69 207 VAL A N 1
ATOM 1664 C CA . VAL A 1 207 ? 5.172 -29.312 -6.352 1 92.69 207 VAL A CA 1
ATOM 1665 C C . VAL A 1 207 ? 4.332 -30.578 -6.457 1 92.69 207 VAL A C 1
ATOM 1667 O O . VAL A 1 207 ? 4.305 -31.391 -5.531 1 92.69 207 VAL A O 1
ATOM 1670 N N . GLY A 1 208 ? 3.604 -30.703 -7.488 1 91.31 208 GLY A N 1
ATOM 1671 C CA . GLY A 1 208 ? 2.869 -31.938 -7.777 1 91.31 208 GLY A CA 1
ATOM 1672 C C . GLY A 1 208 ? 1.551 -32.031 -7.031 1 91.31 208 GLY A C 1
ATOM 1673 O O . GLY A 1 208 ? 1.05 -33.125 -6.781 1 91.31 208 GLY A O 1
ATOM 1674 N N . ALA A 1 209 ? 1.046 -30.969 -6.566 1 93 209 ALA A N 1
ATOM 1675 C CA . ALA A 1 209 ? -0.228 -30.938 -5.852 1 93 209 ALA A CA 1
ATOM 1676 C C . ALA A 1 209 ? -1.281 -30.172 -6.66 1 93 209 ALA A C 1
ATOM 1678 O O . ALA A 1 209 ? -2.047 -29.391 -6.105 1 93 209 ALA A O 1
ATOM 1679 N N . ASP A 1 210 ? -1.303 -30.312 -7.93 1 87.38 210 ASP A N 1
ATOM 1680 C CA . ASP A 1 210 ? -2.158 -29.547 -8.828 1 87.38 210 ASP A CA 1
ATOM 1681 C C . ASP A 1 210 ? -3.621 -29.953 -8.672 1 87.38 210 ASP A C 1
ATOM 1683 O O . ASP A 1 210 ? -4.516 -29.281 -9.188 1 87.38 210 ASP A O 1
ATOM 1687 N N . HIS A 1 211 ? -3.904 -30.984 -7.898 1 88.94 211 HIS A N 1
ATOM 1688 C CA . HIS A 1 211 ? -5.281 -31.406 -7.66 1 88.94 211 HIS A CA 1
ATOM 1689 C C . HIS A 1 211 ? -5.961 -30.516 -6.629 1 88.94 211 HIS A C 1
ATOM 1691 O O . HIS A 1 211 ? -7.188 -30.531 -6.496 1 88.94 211 HIS A O 1
ATOM 1697 N N . VAL A 1 212 ? -5.164 -29.781 -5.848 1 89.5 212 VAL A N 1
ATOM 1698 C CA . VAL A 1 212 ? -5.684 -28.891 -4.816 1 89.5 212 VAL A CA 1
ATOM 1699 C C . VAL A 1 212 ? -6.367 -27.688 -5.473 1 89.5 212 VAL A C 1
ATOM 1701 O O . VAL A 1 212 ? -5.809 -27.062 -6.387 1 89.5 212 VAL A O 1
ATOM 1704 N N . ASP A 1 213 ? -7.543 -27.375 -5.012 1 85.88 213 ASP A N 1
ATOM 1705 C CA . ASP A 1 213 ? -8.25 -26.188 -5.484 1 85.88 213 ASP A CA 1
ATOM 1706 C C . ASP A 1 213 ? -7.652 -24.922 -4.879 1 85.88 213 ASP A C 1
ATOM 1708 O O . ASP A 1 213 ? -7.754 -24.688 -3.67 1 85.88 213 ASP A O 1
ATOM 1712 N N . SER A 1 214 ? -7.078 -24.109 -5.699 1 85.31 214 SER A N 1
ATOM 1713 C CA . SER A 1 214 ? -6.414 -22.906 -5.207 1 85.31 214 SER A CA 1
ATOM 1714 C C . SER A 1 214 ? -7.25 -21.656 -5.488 1 85.31 214 SER A C 1
ATOM 1716 O O . SER A 1 214 ? -6.734 -20.547 -5.453 1 85.31 214 SER A O 1
ATOM 1718 N N . SER A 1 215 ? -8.523 -21.812 -5.723 1 79.56 215 SER A N 1
ATOM 1719 C CA . SER A 1 215 ? -9.32 -20.672 -6.168 1 79.56 215 SER A CA 1
ATOM 1720 C C . SER A 1 215 ? -10.023 -20 -4.996 1 79.56 215 SER A C 1
ATOM 1722 O O . SER A 1 215 ? -10.648 -18.953 -5.164 1 79.56 215 SER A O 1
ATOM 1724 N N . THR A 1 216 ? -9.859 -20.609 -3.875 1 81.19 216 THR A N 1
ATOM 1725 C CA . THR A 1 216 ? -10.609 -20.078 -2.744 1 81.19 216 THR A CA 1
ATOM 1726 C C . THR A 1 216 ? -9.703 -19.281 -1.815 1 81.19 216 THR A C 1
ATOM 1728 O O . THR A 1 216 ? -8.477 -19.453 -1.836 1 81.19 216 THR A O 1
ATOM 1731 N N . GLY A 1 217 ? -10.398 -18.359 -1.033 1 89.12 217 GLY A N 1
ATOM 1732 C CA . GLY A 1 217 ? -9.672 -17.578 -0.055 1 89.12 217 GLY A CA 1
ATOM 1733 C C . GLY A 1 217 ? -9.609 -16.094 -0.408 1 89.12 217 GLY A C 1
ATOM 1734 O O . GLY A 1 217 ? -9.984 -15.703 -1.516 1 89.12 217 GLY A O 1
ATOM 1735 N N . MET A 1 218 ? -9.086 -15.336 0.467 1 92.94 218 MET A N 1
ATOM 1736 C CA . MET A 1 218 ? -9.039 -13.883 0.309 1 92.94 218 MET A CA 1
ATOM 1737 C C . MET A 1 218 ? -8 -13.484 -0.729 1 92.94 218 MET A C 1
ATOM 1739 O O . MET A 1 218 ? -6.969 -14.141 -0.871 1 92.94 218 MET A O 1
ATOM 1743 N N . GLN A 1 219 ? -8.344 -12.406 -1.428 1 92.38 219 GLN A N 1
ATOM 1744 C CA . GLN A 1 219 ? -7.465 -11.867 -2.463 1 92.38 219 GLN A CA 1
ATOM 1745 C C . GLN A 1 219 ? -7.082 -10.422 -2.16 1 92.38 219 GLN A C 1
ATOM 1747 O O . GLN A 1 219 ? -7.934 -9.617 -1.775 1 92.38 219 GLN A O 1
ATOM 1752 N N . PHE A 1 220 ? -5.836 -10.148 -2.352 1 94.44 220 PHE A N 1
ATOM 1753 C CA . PHE A 1 220 ? -5.305 -8.812 -2.115 1 94.44 220 PHE A CA 1
ATOM 1754 C C . PHE A 1 220 ? -4.434 -8.359 -3.281 1 94.44 220 PHE A C 1
ATOM 1756 O O . PHE A 1 220 ? -3.854 -9.188 -3.986 1 94.44 220 PHE A O 1
ATOM 1763 N N . ASP A 1 221 ? -4.25 -7.023 -3.416 1 89.06 221 ASP A N 1
ATOM 1764 C CA . ASP A 1 221 ? -3.438 -6.508 -4.512 1 89.06 221 ASP A CA 1
ATOM 1765 C C . ASP A 1 221 ? -1.995 -6.281 -4.066 1 89.06 221 ASP A C 1
ATOM 1767 O O . ASP A 1 221 ? -1.146 -5.887 -4.871 1 89.06 221 ASP A O 1
ATOM 1771 N N . THR A 1 222 ? -1.763 -6.492 -2.814 1 93.5 222 THR A N 1
ATOM 1772 C CA . THR A 1 222 ? -0.403 -6.285 -2.328 1 93.5 222 THR A CA 1
ATOM 1773 C C . THR A 1 222 ? 0.002 -7.402 -1.368 1 93.5 222 THR A C 1
ATOM 1775 O O . THR A 1 222 ? -0.821 -7.883 -0.586 1 93.5 222 THR A O 1
ATOM 1778 N N . LEU A 1 223 ? 1.257 -7.703 -1.412 1 96 223 LEU A N 1
ATOM 1779 C CA . LEU A 1 223 ? 1.826 -8.695 -0.506 1 96 223 LEU A CA 1
ATOM 1780 C C . LEU A 1 223 ? 1.747 -8.219 0.94 1 96 223 LEU A C 1
ATOM 1782 O O . LEU A 1 223 ? 1.641 -9.031 1.861 1 96 223 LEU A O 1
ATOM 1786 N N . VAL A 1 224 ? 1.717 -6.918 1.175 1 97.06 224 VAL A N 1
ATOM 1787 C CA . VAL A 1 224 ? 1.664 -6.355 2.52 1 97.06 224 VAL A CA 1
ATOM 1788 C C . VAL A 1 224 ? 0.382 -6.805 3.217 1 97.06 224 VAL A C 1
ATOM 1790 O O . VAL A 1 224 ? 0.424 -7.309 4.344 1 97.06 224 VAL A O 1
ATOM 1793 N N . CYS A 1 225 ? -0.71 -6.691 2.525 1 97.44 225 CYS A N 1
ATOM 1794 C CA . CYS A 1 225 ? -1.982 -7.121 3.094 1 97.44 225 CYS A CA 1
ATOM 1795 C C . CYS A 1 225 ? -2.012 -8.633 3.293 1 97.44 225 CYS A C 1
ATOM 1797 O O . CYS A 1 225 ? -2.482 -9.117 4.324 1 97.44 225 CYS A O 1
ATOM 1799 N N . THR A 1 226 ? -1.488 -9.305 2.346 1 97.81 226 THR A N 1
ATOM 1800 C CA . THR A 1 226 ? -1.512 -10.766 2.365 1 97.81 226 THR A CA 1
ATOM 1801 C C . THR A 1 226 ? -0.71 -11.305 3.545 1 97.81 226 THR A C 1
ATOM 1803 O O . THR A 1 226 ? -1.19 -12.164 4.289 1 97.81 226 THR A O 1
ATOM 1806 N N . LEU A 1 227 ? 0.441 -10.758 3.742 1 98.25 227 LEU A N 1
ATOM 1807 C CA . LEU A 1 227 ? 1.294 -11.227 4.832 1 98.25 227 LEU A CA 1
ATOM 1808 C C . LEU A 1 227 ? 0.714 -10.828 6.184 1 98.25 227 LEU A C 1
ATOM 1810 O O . LEU A 1 227 ? 0.854 -11.562 7.164 1 98.25 227 LEU A O 1
ATOM 1814 N N . ARG A 1 228 ? 0.068 -9.648 6.246 1 98 228 ARG A N 1
ATOM 1815 C CA . ARG A 1 228 ? -0.593 -9.234 7.477 1 98 228 ARG A CA 1
ATOM 1816 C C . ARG A 1 228 ? -1.658 -10.242 7.895 1 98 228 ARG A C 1
ATOM 1818 O O . ARG A 1 228 ? -1.722 -10.633 9.062 1 98 228 ARG A O 1
ATOM 1825 N N . MET A 1 229 ? -2.42 -10.688 6.957 1 97.75 229 MET A N 1
ATOM 1826 C CA . MET A 1 229 ? -3.461 -11.672 7.242 1 97.75 229 MET A CA 1
ATOM 1827 C C . MET A 1 229 ? -2.852 -13.008 7.637 1 97.75 229 MET A C 1
ATOM 1829 O O . MET A 1 229 ? -3.385 -13.703 8.508 1 97.75 229 MET A O 1
ATOM 1833 N N . ALA A 1 230 ? -1.737 -13.367 6.996 1 98.25 230 ALA A N 1
ATOM 1834 C CA . ALA A 1 230 ? -1.051 -14.602 7.355 1 98.25 230 ALA A CA 1
ATOM 1835 C C . ALA A 1 230 ? -0.533 -14.547 8.789 1 98.25 230 ALA A C 1
ATOM 1837 O O . ALA A 1 230 ? -0.673 -15.516 9.547 1 98.25 230 ALA A O 1
ATOM 1838 N N . GLU A 1 231 ? 0.021 -13.43 9.18 1 97.5 231 GLU A N 1
ATOM 1839 C CA . GLU A 1 231 ? 0.53 -13.25 10.531 1 97.5 231 GLU A CA 1
ATOM 1840 C C . GLU A 1 231 ? -0.581 -13.406 11.57 1 97.5 231 GLU A C 1
ATOM 1842 O O . GLU A 1 231 ? -0.332 -13.859 12.688 1 97.5 231 GLU A O 1
ATOM 1847 N N . LEU A 1 232 ? -1.758 -13.047 11.18 1 96.5 232 LEU A N 1
ATOM 1848 C CA . LEU A 1 232 ? -2.898 -13.086 12.094 1 96.5 232 LEU A CA 1
ATOM 1849 C C . LEU A 1 232 ? -3.527 -14.477 12.117 1 96.5 232 LEU A C 1
ATOM 1851 O O . LEU A 1 232 ? -4.57 -14.68 12.742 1 96.5 232 LEU A O 1
ATOM 1855 N N . GLY A 1 233 ? -2.967 -15.375 11.352 1 96 233 GLY A N 1
ATOM 1856 C CA . GLY A 1 233 ? -3.414 -16.766 11.391 1 96 233 GLY A CA 1
ATOM 1857 C C . GLY A 1 233 ? -4.641 -17.016 10.531 1 96 233 GLY A C 1
ATOM 1858 O O . GLY A 1 233 ? -5.379 -17.969 10.766 1 96 233 GLY A O 1
ATOM 1859 N N . GLN A 1 234 ? -4.797 -16.172 9.531 1 95.38 234 GLN A N 1
ATOM 1860 C CA . GLN A 1 234 ? -6.051 -16.25 8.789 1 95.38 234 GLN A CA 1
ATOM 1861 C C . GLN A 1 234 ? -5.879 -17.062 7.5 1 95.38 234 GLN A C 1
ATOM 1863 O O . GLN A 1 234 ? -6.793 -17.125 6.68 1 95.38 234 GLN A O 1
ATOM 1868 N N . GLY A 1 235 ? -4.75 -17.656 7.332 1 96.38 235 GLY A N 1
ATOM 1869 C CA . GLY A 1 235 ? -4.496 -18.484 6.156 1 96.38 235 GLY A CA 1
ATOM 1870 C C . GLY A 1 235 ? -3.018 -18.656 5.859 1 96.38 235 GLY A C 1
ATOM 1871 O O . GLY A 1 235 ? -2.168 -18.297 6.676 1 96.38 235 GLY A O 1
ATOM 1872 N N . ILE A 1 236 ? -2.791 -19.281 4.703 1 97.75 236 ILE A N 1
ATOM 1873 C CA . ILE A 1 236 ? -1.44 -19.547 4.223 1 97.75 236 ILE A CA 1
ATOM 1874 C C . ILE A 1 236 ? -1.129 -18.641 3.033 1 97.75 236 ILE A C 1
ATOM 1876 O O . ILE A 1 236 ? -1.907 -18.562 2.08 1 97.75 236 ILE A O 1
ATOM 1880 N N . ALA A 1 237 ? -0.052 -17.938 3.139 1 98.19 237 ALA A N 1
ATOM 1881 C CA . ALA A 1 237 ? 0.373 -17.062 2.053 1 98.19 237 ALA A CA 1
ATOM 1882 C C . ALA A 1 237 ? 1.513 -17.688 1.254 1 98.19 237 ALA A C 1
ATOM 1884 O O . ALA A 1 237 ? 2.277 -18.5 1.783 1 98.19 237 ALA A O 1
ATOM 1885 N N . LEU A 1 238 ? 1.545 -17.375 -0.035 1 97.25 238 LEU A N 1
ATOM 1886 C CA . LEU A 1 238 ? 2.711 -17.703 -0.851 1 97.25 238 LEU A CA 1
ATOM 1887 C C . LEU A 1 238 ? 3.723 -16.562 -0.824 1 97.25 238 LEU A C 1
ATOM 1889 O O . LEU A 1 238 ? 3.473 -15.484 -1.383 1 97.25 238 LEU A O 1
ATOM 1893 N N . ALA A 1 239 ? 4.82 -16.828 -0.176 1 97.38 239 ALA A N 1
ATOM 1894 C CA . ALA A 1 239 ? 5.797 -15.781 0.114 1 97.38 239 ALA A CA 1
ATOM 1895 C C . ALA A 1 239 ? 6.918 -15.773 -0.92 1 97.38 239 ALA A C 1
ATOM 1897 O O . ALA A 1 239 ? 7.113 -16.75 -1.639 1 97.38 239 ALA A O 1
ATOM 1898 N N . ARG A 1 240 ? 7.531 -14.664 -1.041 1 96.25 240 ARG A N 1
ATOM 1899 C CA . ARG A 1 240 ? 8.836 -14.492 -1.665 1 96.25 240 ARG A CA 1
ATOM 1900 C C . ARG A 1 240 ? 9.93 -14.336 -0.614 1 96.25 240 ARG A C 1
ATOM 1902 O O . ARG A 1 240 ? 9.773 -13.586 0.349 1 96.25 240 ARG A O 1
ATOM 1909 N N . SER A 1 241 ? 11 -15.008 -0.769 1 96.62 241 SER A N 1
ATOM 1910 C CA . SER A 1 241 ? 12.008 -15.164 0.275 1 96.62 241 SER A CA 1
ATOM 1911 C C . SER A 1 241 ? 12.492 -13.812 0.784 1 96.62 241 SER A C 1
ATOM 1913 O O . SER A 1 241 ? 12.602 -13.602 1.994 1 96.62 241 SER A O 1
ATOM 1915 N N . SER A 1 242 ? 12.734 -12.852 -0.075 1 95.62 242 SER A N 1
ATOM 1916 C CA . SER A 1 242 ? 13.289 -11.555 0.31 1 95.62 242 SER A CA 1
ATOM 1917 C C . SER A 1 242 ? 12.273 -10.719 1.074 1 95.62 242 SER A C 1
ATOM 1919 O O . SER A 1 242 ? 12.641 -9.758 1.758 1 95.62 242 SER A O 1
ATOM 1921 N N . MET A 1 243 ? 11.023 -11.109 0.961 1 96.44 243 MET A N 1
ATOM 1922 C CA . MET A 1 243 ? 9.961 -10.289 1.528 1 96.44 243 MET A CA 1
ATOM 1923 C C . MET A 1 243 ? 9.562 -10.789 2.91 1 96.44 243 MET A C 1
ATOM 1925 O O . MET A 1 243 ? 8.773 -10.148 3.607 1 96.44 243 MET A O 1
ATOM 1929 N N . VAL A 1 244 ? 10.094 -11.938 3.316 1 97.81 244 VAL A N 1
ATOM 1930 C CA . VAL A 1 244 ? 9.578 -12.484 4.57 1 97.81 244 VAL A CA 1
ATOM 1931 C C . VAL A 1 244 ? 10.75 -12.875 5.473 1 97.81 244 VAL A C 1
ATOM 1933 O O . VAL A 1 244 ? 10.547 -13.539 6.496 1 97.81 244 VAL A O 1
ATOM 1936 N N . ALA A 1 245 ? 11.984 -12.492 5.129 1 95.81 245 ALA A N 1
ATOM 1937 C CA . ALA A 1 245 ? 13.156 -12.883 5.898 1 95.81 245 ALA A CA 1
ATOM 1938 C C . ALA A 1 245 ? 13.023 -12.469 7.363 1 95.81 245 ALA A C 1
ATOM 1940 O O . ALA A 1 245 ? 13.18 -13.297 8.266 1 95.81 245 ALA A O 1
ATOM 1941 N N . ASP A 1 246 ? 12.656 -11.258 7.645 1 95.06 246 ASP A N 1
ATOM 1942 C CA . ASP A 1 246 ? 12.523 -10.742 9.008 1 95.06 246 ASP A CA 1
ATOM 1943 C C . ASP A 1 246 ? 11.375 -11.422 9.742 1 95.06 246 ASP A C 1
ATOM 1945 O O . ASP A 1 246 ? 11.477 -11.711 10.938 1 95.06 246 ASP A O 1
ATOM 1949 N N . LEU A 1 247 ? 10.258 -11.648 9.055 1 97.38 247 LEU A N 1
ATOM 1950 C CA . LEU A 1 247 ? 9.078 -12.25 9.664 1 97.38 247 LEU A CA 1
ATOM 1951 C C . LEU A 1 247 ? 9.375 -13.68 10.102 1 97.38 247 LEU A C 1
ATOM 1953 O O . LEU A 1 247 ? 8.875 -14.133 11.141 1 97.38 247 LEU A O 1
ATOM 1957 N N . LEU A 1 248 ? 10.195 -14.336 9.305 1 97.62 248 LEU A N 1
ATOM 1958 C CA . LEU A 1 248 ? 10.609 -15.695 9.664 1 97.62 248 LEU A CA 1
ATOM 1959 C C . LEU A 1 248 ? 11.578 -15.68 10.836 1 97.62 248 LEU A C 1
ATOM 1961 O O . LEU A 1 248 ? 11.438 -16.453 11.773 1 97.62 248 LEU A O 1
ATOM 1965 N N . GLU A 1 249 ? 12.5 -14.773 10.805 1 96.5 249 GLU A N 1
ATOM 1966 C CA . GLU A 1 249 ? 13.508 -14.664 11.852 1 96.5 249 GLU A CA 1
ATOM 1967 C C . GLU A 1 249 ? 12.875 -14.312 13.195 1 96.5 249 GLU A C 1
ATOM 1969 O O . GLU A 1 249 ? 13.281 -14.836 14.234 1 96.5 249 GLU A O 1
ATOM 1974 N N . GLU A 1 250 ? 11.859 -13.508 13.18 1 94.38 250 GLU A N 1
ATOM 1975 C CA . GLU A 1 250 ? 11.188 -13.031 14.383 1 94.38 250 GLU A CA 1
ATOM 1976 C C . GLU A 1 250 ? 10.141 -14.039 14.859 1 94.38 250 GLU A C 1
ATOM 1978 O O . GLU A 1 250 ? 9.539 -13.859 15.922 1 94.38 250 GLU A O 1
ATOM 1983 N N . GLY A 1 251 ? 9.898 -15 14.039 1 96.44 251 GLY A N 1
ATOM 1984 C CA . GLY A 1 251 ? 8.945 -16.031 14.406 1 96.44 251 GLY A CA 1
ATOM 1985 C C . GLY A 1 251 ? 7.504 -15.609 14.219 1 96.44 251 GLY A C 1
ATOM 1986 O O . GLY A 1 251 ? 6.594 -16.219 14.789 1 96.44 251 GLY A O 1
ATOM 1987 N N . ARG A 1 252 ? 7.273 -14.625 13.508 1 96.5 252 ARG A N 1
ATOM 1988 C CA . ARG A 1 252 ? 5.914 -14.172 13.234 1 96.5 252 ARG A CA 1
ATOM 1989 C C . ARG A 1 252 ? 5.254 -15.031 12.156 1 96.5 252 ARG A C 1
ATOM 1991 O O . ARG A 1 252 ? 4.027 -15.148 12.117 1 96.5 252 ARG A O 1
ATOM 1998 N N . LEU A 1 253 ? 6.094 -15.539 11.258 1 98.31 253 LEU A N 1
ATOM 1999 C CA . LEU A 1 253 ? 5.684 -16.516 10.258 1 98.31 253 LEU A CA 1
ATOM 2000 C C . LEU A 1 253 ? 6.594 -17.75 10.297 1 98.31 253 LEU A C 1
ATOM 2002 O O . LEU A 1 253 ? 7.719 -17.672 10.797 1 98.31 253 LEU A O 1
ATOM 2006 N N . VAL A 1 254 ? 6.094 -18.859 9.828 1 98.19 254 VAL A N 1
ATOM 2007 C CA . VAL A 1 254 ? 6.883 -20.078 9.719 1 98.19 254 VAL A CA 1
ATOM 2008 C C . VAL A 1 254 ? 6.707 -20.688 8.336 1 98.19 254 VAL A C 1
ATOM 2010 O O . VAL A 1 254 ? 5.684 -20.484 7.68 1 98.19 254 VAL A O 1
ATOM 2013 N N . GLU A 1 255 ? 7.738 -21.344 7.91 1 97.25 255 GLU A N 1
ATOM 2014 C CA . GLU A 1 255 ? 7.75 -22.094 6.664 1 97.25 255 GLU A CA 1
ATOM 2015 C C . GLU A 1 255 ? 7.398 -23.562 6.91 1 97.25 255 GLU A C 1
ATOM 2017 O O . GLU A 1 255 ? 8.211 -24.312 7.445 1 97.25 255 GLU A O 1
ATOM 2022 N N . PRO A 1 256 ? 6.25 -23.984 6.406 1 96 256 PRO A N 1
ATOM 2023 C CA . PRO A 1 256 ? 5.812 -25.344 6.746 1 96 256 PRO A CA 1
ATOM 2024 C C . PRO A 1 256 ? 6.508 -26.422 5.91 1 96 256 PRO A C 1
ATOM 2026 O O . PRO A 1 256 ? 6.543 -27.594 6.305 1 96 256 PRO A O 1
ATOM 2029 N N . PHE A 1 257 ? 7.02 -26.031 4.773 1 94.69 257 PHE A N 1
ATOM 2030 C CA . PHE A 1 257 ? 7.617 -26.984 3.859 1 94.69 257 PHE A CA 1
ATOM 2031 C C . PHE A 1 257 ? 9.039 -26.578 3.492 1 94.69 257 PHE A C 1
ATOM 2033 O O . PHE A 1 257 ? 9.414 -25.422 3.633 1 94.69 257 PHE A O 1
ATOM 2040 N N . THR A 1 258 ? 9.75 -27.578 2.982 1 92.44 258 THR A N 1
ATOM 2041 C CA . THR A 1 258 ? 11.117 -27.297 2.555 1 92.44 258 THR A CA 1
ATOM 2042 C C . THR A 1 258 ? 11.164 -26.984 1.061 1 92.44 258 THR A C 1
ATOM 2044 O O . THR A 1 258 ? 12.164 -26.469 0.562 1 92.44 258 THR A O 1
ATOM 2047 N N . GLN A 1 259 ? 10.117 -27.297 0.34 1 91.75 259 GLN A N 1
ATOM 2048 C CA . GLN A 1 259 ? 10.086 -27.094 -1.105 1 91.75 259 GLN A CA 1
ATOM 2049 C C . GLN A 1 259 ? 10.031 -25.609 -1.456 1 91.75 259 GLN A C 1
ATOM 2051 O O . GLN A 1 259 ? 9.109 -24.906 -1.042 1 91.75 259 GLN A O 1
ATOM 2056 N N . ARG A 1 260 ? 10.969 -25.156 -2.205 1 95.19 260 ARG A N 1
ATOM 2057 C CA . ARG A 1 260 ? 11.023 -23.797 -2.723 1 95.19 260 ARG A CA 1
ATOM 2058 C C . ARG A 1 260 ? 11.141 -23.797 -4.242 1 95.19 260 ARG A C 1
ATOM 2060 O O . ARG A 1 260 ? 11.828 -24.641 -4.82 1 95.19 260 ARG A O 1
ATOM 2067 N N . ILE A 1 261 ? 10.359 -22.875 -4.812 1 95.19 261 ILE A N 1
ATOM 2068 C CA . ILE A 1 261 ? 10.406 -22.719 -6.266 1 95.19 261 ILE A CA 1
ATOM 2069 C C . ILE A 1 261 ? 11 -21.359 -6.621 1 95.19 261 ILE A C 1
ATOM 2071 O O . ILE A 1 261 ? 10.664 -20.344 -6 1 95.19 261 ILE A O 1
ATOM 2075 N N . GLU A 1 262 ? 11.883 -21.344 -7.633 1 94.38 262 GLU A N 1
ATOM 2076 C CA . GLU A 1 262 ? 12.469 -20.078 -8.062 1 94.38 262 GLU A CA 1
ATOM 2077 C C . GLU A 1 262 ? 11.422 -19.156 -8.68 1 94.38 262 GLU A C 1
ATOM 2079 O O . GLU A 1 262 ? 10.617 -19.594 -9.508 1 94.38 262 GLU A O 1
ATOM 2084 N N . ALA A 1 263 ? 11.406 -17.953 -8.25 1 92.94 263 ALA A N 1
ATOM 2085 C CA . ALA A 1 263 ? 10.508 -16.953 -8.844 1 92.94 263 ALA A CA 1
ATOM 2086 C C . ALA A 1 263 ? 11.07 -16.438 -10.156 1 92.94 263 ALA A C 1
ATOM 2088 O O . ALA A 1 263 ? 12.281 -16.234 -10.289 1 92.94 263 ALA A O 1
ATOM 2089 N N . SER A 1 264 ? 10.195 -16.141 -11.109 1 89.5 264 SER A N 1
ATOM 2090 C CA . SER A 1 264 ? 10.633 -15.625 -12.398 1 89.5 264 SER A CA 1
ATOM 2091 C C . SER A 1 264 ? 10.773 -14.102 -12.367 1 89.5 264 SER A C 1
ATOM 2093 O O . SER A 1 264 ? 11.602 -13.531 -13.078 1 89.5 264 SER A O 1
ATOM 2095 N N . GLU A 1 265 ? 9.922 -13.523 -11.531 1 91.56 265 GLU A N 1
ATOM 2096 C CA . GLU A 1 265 ? 9.953 -12.07 -11.406 1 91.56 265 GLU A CA 1
ATOM 2097 C C . GLU A 1 265 ? 10.812 -11.641 -10.227 1 91.56 265 GLU A C 1
ATOM 2099 O O . GLU A 1 265 ? 11.039 -12.414 -9.297 1 91.56 265 GLU A O 1
ATOM 2104 N N . SER A 1 266 ? 11.32 -10.406 -10.336 1 94.62 266 SER A N 1
ATOM 2105 C CA . SER A 1 266 ? 12.164 -9.828 -9.297 1 94.62 266 SER A CA 1
ATOM 2106 C C . SER A 1 266 ? 11.922 -8.328 -9.156 1 94.62 266 SER A C 1
ATOM 2108 O O . SER A 1 266 ? 11.195 -7.738 -9.961 1 94.62 266 SER A O 1
ATOM 2110 N N . PHE A 1 267 ? 12.477 -7.832 -8.109 1 95.31 267 PHE A N 1
ATOM 2111 C CA . PHE A 1 267 ? 12.516 -6.383 -7.977 1 95.31 267 PHE A CA 1
ATOM 2112 C C . PHE A 1 267 ? 13.766 -5.812 -8.633 1 95.31 267 PHE A C 1
ATOM 2114 O O . PHE A 1 267 ? 14.852 -6.395 -8.523 1 95.31 267 PHE A O 1
ATOM 2121 N N . TYR A 1 268 ? 13.578 -4.645 -9.289 1 95.5 268 TYR A N 1
ATOM 2122 C CA . TYR A 1 268 ? 14.656 -4.004 -10.023 1 95.5 268 TYR A CA 1
ATOM 2123 C C . TYR A 1 268 ? 14.742 -2.518 -9.688 1 95.5 268 TYR A C 1
ATOM 2125 O O . TYR A 1 268 ? 13.711 -1.856 -9.523 1 95.5 268 TYR A O 1
ATOM 2133 N N . LEU A 1 269 ? 15.953 -2.041 -9.539 1 96.12 269 LEU A N 1
ATOM 2134 C CA . LEU A 1 269 ? 16.203 -0.605 -9.586 1 96.12 269 LEU A CA 1
ATOM 2135 C C . LEU A 1 269 ? 16.219 -0.103 -11.031 1 96.12 269 LEU A C 1
ATOM 2137 O O . LEU A 1 269 ? 16.984 -0.6 -11.859 1 96.12 269 LEU A O 1
ATOM 2141 N N . VAL A 1 270 ? 15.344 0.811 -11.312 1 91.31 270 VAL A N 1
ATOM 2142 C CA . VAL A 1 270 ? 15.18 1.285 -12.688 1 91.31 270 VAL A CA 1
ATOM 2143 C C . VAL A 1 270 ? 15.453 2.787 -12.75 1 91.31 270 VAL A C 1
ATOM 2145 O O . VAL A 1 270 ? 15.039 3.535 -11.859 1 91.31 270 VAL A O 1
ATOM 2148 N N . ARG A 1 271 ? 16.203 3.217 -13.711 1 85.94 271 ARG A N 1
ATOM 2149 C CA . ARG A 1 271 ? 16.469 4.629 -13.953 1 85.94 271 ARG A CA 1
ATOM 2150 C C . ARG A 1 271 ? 16.375 4.961 -15.438 1 85.94 271 ARG A C 1
ATOM 2152 O O . ARG A 1 271 ? 16.547 4.082 -16.281 1 85.94 271 ARG A O 1
ATOM 2159 N N . GLY A 1 272 ? 16.031 6.23 -15.602 1 78.25 272 GLY A N 1
ATOM 2160 C CA . GLY A 1 272 ? 16.078 6.676 -16.984 1 78.25 272 GLY A CA 1
ATOM 2161 C C . GLY A 1 272 ? 17.5 6.805 -17.531 1 78.25 272 GLY A C 1
ATOM 2162 O O . GLY A 1 272 ? 18.422 7.074 -16.766 1 78.25 272 GLY A O 1
ATOM 2163 N N . SER A 1 273 ? 17.828 6.555 -18.734 1 69.25 273 SER A N 1
ATOM 2164 C CA . SER A 1 273 ? 19.156 6.594 -19.344 1 69.25 273 SER A CA 1
ATOM 2165 C C . SER A 1 273 ? 19.672 8.023 -19.438 1 69.25 273 SER A C 1
ATOM 2167 O O . SER A 1 273 ? 20.891 8.258 -19.406 1 69.25 273 SER A O 1
ATOM 2169 N N . GLY A 1 274 ? 18.891 9.039 -19.469 1 63.47 274 GLY A N 1
ATOM 2170 C CA . GLY A 1 274 ? 19.406 10.336 -19.875 1 63.47 274 GLY A CA 1
ATOM 2171 C C . GLY A 1 274 ? 19.297 11.391 -18.797 1 63.47 274 GLY A C 1
ATOM 2172 O O . GLY A 1 274 ? 19.703 12.539 -19 1 63.47 274 GLY A O 1
ATOM 2173 N N . THR A 1 275 ? 18.891 11.156 -17.734 1 57.78 275 THR A N 1
ATOM 2174 C CA . THR A 1 275 ? 18.562 12.297 -16.875 1 57.78 275 THR A CA 1
ATOM 2175 C C . THR A 1 275 ? 19.703 12.57 -15.891 1 57.78 275 THR A C 1
ATOM 2177 O O . THR A 1 275 ? 20.438 11.656 -15.523 1 57.78 275 THR A O 1
ATOM 2180 N N . GLU A 1 276 ? 20.094 13.867 -15.898 1 64.06 276 GLU A N 1
ATOM 2181 C CA . GLU A 1 276 ? 20.969 14.32 -14.82 1 64.06 276 GLU A CA 1
ATOM 2182 C C . GLU A 1 276 ? 20.5 13.773 -13.469 1 64.06 276 GLU A C 1
ATOM 2184 O O . GLU A 1 276 ? 19.328 13.922 -13.109 1 64.06 276 GLU A O 1
ATOM 2189 N N . GLN A 1 277 ? 21.516 13.141 -12.898 1 75.12 277 GLN A N 1
ATOM 2190 C CA . GLN A 1 277 ? 21.125 12.422 -11.688 1 75.12 277 GLN A CA 1
ATOM 2191 C C . GLN A 1 277 ? 21.5 13.219 -10.438 1 75.12 277 GLN A C 1
ATOM 2193 O O . GLN A 1 277 ? 22.562 13.836 -10.383 1 75.12 277 GLN A O 1
ATOM 2198 N N . HIS A 1 278 ? 20.547 13.414 -9.648 1 80.75 278 HIS A N 1
ATOM 2199 C CA . HIS A 1 278 ? 20.766 13.914 -8.297 1 80.75 278 HIS A CA 1
ATOM 2200 C C . HIS A 1 278 ? 21.875 13.141 -7.594 1 80.75 278 HIS A C 1
ATOM 2202 O O . HIS A 1 278 ? 21.859 11.914 -7.551 1 80.75 278 HIS A O 1
ATOM 2208 N N . PRO A 1 279 ? 23 13.797 -7.215 1 87 279 PRO A N 1
ATOM 2209 C CA . PRO A 1 279 ? 24.141 13.094 -6.605 1 87 279 PRO A CA 1
ATOM 2210 C C . PRO A 1 279 ? 23.703 12.164 -5.473 1 87 279 PRO A C 1
ATOM 2212 O O . PRO A 1 279 ? 24.203 11.039 -5.367 1 87 279 PRO A O 1
ATOM 2215 N N . ASP A 1 280 ? 22.828 12.625 -4.672 1 91 280 ASP A N 1
ATOM 2216 C CA . ASP A 1 280 ? 22.344 11.797 -3.572 1 91 280 ASP A CA 1
ATOM 2217 C C . ASP A 1 280 ? 21.609 10.562 -4.094 1 91 280 ASP A C 1
ATOM 2219 O O . ASP A 1 280 ? 21.656 9.5 -3.477 1 91 280 ASP A O 1
ATOM 2223 N N . ALA A 1 281 ? 21 10.711 -5.23 1 91.5 281 ALA A N 1
ATOM 2224 C CA . ALA A 1 281 ? 20.297 9.578 -5.832 1 91.5 281 ALA A CA 1
ATOM 2225 C C . ALA A 1 281 ? 21.281 8.516 -6.312 1 91.5 281 ALA A C 1
ATOM 2227 O O . ALA A 1 281 ? 21.031 7.316 -6.164 1 91.5 281 ALA A O 1
ATOM 2228 N N . VAL A 1 282 ? 22.344 9 -6.852 1 92.19 282 VAL A N 1
ATOM 2229 C CA . VAL A 1 282 ? 23.375 8.086 -7.324 1 92.19 282 VAL A CA 1
ATOM 2230 C C . VAL A 1 282 ? 23.969 7.328 -6.141 1 92.19 282 VAL A C 1
ATOM 2232 O O . VAL A 1 282 ? 24.172 6.109 -6.207 1 92.19 282 VAL A O 1
ATOM 2235 N N . MET A 1 283 ? 24.203 8.047 -5.148 1 94.25 283 MET A N 1
ATOM 2236 C CA . MET A 1 283 ? 24.75 7.445 -3.93 1 94.25 283 MET A CA 1
ATOM 2237 C C . MET A 1 283 ? 23.781 6.414 -3.361 1 94.25 283 MET A C 1
ATOM 2239 O O . MET A 1 283 ? 24.188 5.316 -2.98 1 94.25 283 MET A O 1
ATOM 2243 N N . PHE A 1 284 ? 22.578 6.797 -3.334 1 95.69 284 PHE A N 1
ATOM 2244 C CA . PHE A 1 284 ? 21.547 5.895 -2.82 1 95.69 284 PHE A CA 1
ATOM 2245 C C . PHE A 1 284 ? 21.438 4.652 -3.695 1 95.69 284 PHE A C 1
ATOM 2247 O O . PHE A 1 284 ? 21.344 3.533 -3.186 1 95.69 284 PHE A O 1
ATOM 2254 N N . ALA A 1 285 ? 21.453 4.824 -4.969 1 95.12 285 ALA A N 1
ATOM 2255 C CA . ALA A 1 285 ? 21.375 3.717 -5.918 1 95.12 285 ALA A CA 1
ATOM 2256 C C . ALA A 1 285 ? 22.531 2.746 -5.734 1 95.12 285 ALA A C 1
ATOM 2258 O O . ALA A 1 285 ? 22.344 1.529 -5.727 1 95.12 285 ALA A O 1
ATOM 2259 N N . THR A 1 286 ? 23.688 3.293 -5.59 1 95 286 THR A N 1
ATOM 2260 C CA . THR A 1 286 ? 24.891 2.477 -5.395 1 95 286 THR A CA 1
ATOM 2261 C C . THR A 1 286 ? 24.781 1.668 -4.102 1 95 286 THR A C 1
ATOM 2263 O O . THR A 1 286 ? 25.047 0.465 -4.094 1 95 286 THR A O 1
ATOM 2266 N N . TRP A 1 287 ? 24.359 2.303 -3.094 1 96.38 287 TRP A N 1
ATOM 2267 C CA . TRP A 1 287 ? 24.188 1.641 -1.806 1 96.38 287 TRP A CA 1
ATOM 2268 C C . TRP A 1 287 ? 23.156 0.521 -1.908 1 96.38 287 TRP A C 1
ATOM 2270 O O . TRP A 1 287 ? 23.375 -0.579 -1.395 1 96.38 287 TRP A O 1
ATOM 2280 N N . LEU A 1 288 ? 22.094 0.793 -2.543 1 96 288 LEU A N 1
ATOM 2281 C CA . LEU A 1 288 ? 21.016 -0.164 -2.697 1 96 288 LEU A CA 1
ATOM 2282 C C . LEU A 1 288 ? 21.484 -1.42 -3.42 1 96 288 LEU A C 1
ATOM 2284 O O . LEU A 1 288 ? 21.203 -2.537 -2.988 1 96 288 LEU A O 1
ATOM 2288 N N . VAL A 1 289 ? 22.203 -1.221 -4.457 1 95.81 289 VAL A N 1
ATOM 2289 C CA . VAL A 1 289 ? 22.719 -2.338 -5.246 1 95.81 289 VAL A CA 1
ATOM 2290 C C . VAL A 1 289 ? 23.719 -3.137 -4.414 1 95.81 289 VAL A C 1
ATOM 2292 O O . VAL A 1 289 ? 23.75 -4.367 -4.484 1 95.81 289 VAL A O 1
ATOM 2295 N N . GLU A 1 290 ? 24.484 -2.479 -3.629 1 95.75 290 GLU A N 1
ATOM 2296 C CA . GLU A 1 290 ? 25.422 -3.156 -2.74 1 95.75 290 GLU A CA 1
ATOM 2297 C C . GLU A 1 290 ? 24.688 -4.02 -1.718 1 95.75 290 GLU A C 1
ATOM 2299 O O . GLU A 1 290 ? 25.094 -5.152 -1.446 1 95.75 290 GLU A O 1
ATOM 2304 N N . GLN A 1 291 ? 23.625 -3.508 -1.145 1 95.25 291 GLN A N 1
ATOM 2305 C CA . GLN A 1 291 ? 22.828 -4.266 -0.186 1 95.25 291 GLN A CA 1
ATOM 2306 C C . GLN A 1 291 ? 22.219 -5.512 -0.832 1 95.25 291 GLN A C 1
ATOM 2308 O O . GLN A 1 291 ? 22.156 -6.57 -0.203 1 95.25 291 GLN A O 1
ATOM 2313 N N . ALA A 1 292 ? 21.797 -5.32 -2.08 1 94.69 292 ALA A N 1
ATOM 2314 C CA . ALA A 1 292 ? 21.188 -6.434 -2.801 1 94.69 292 ALA A CA 1
ATOM 2315 C C . ALA A 1 292 ? 22.188 -7.562 -3.02 1 94.69 292 ALA A C 1
ATOM 2317 O O . ALA A 1 292 ? 21.828 -8.742 -2.961 1 94.69 292 ALA A O 1
ATOM 2318 N N . HIS A 1 293 ? 23.406 -7.285 -3.207 1 91.31 293 HIS A N 1
ATOM 2319 C CA . HIS A 1 293 ? 24.422 -8.281 -3.521 1 91.31 293 HIS A CA 1
ATOM 2320 C C . HIS A 1 293 ? 25.016 -8.891 -2.254 1 91.31 293 HIS A C 1
ATOM 2322 O O . HIS A 1 293 ? 25.594 -9.977 -2.297 1 91.31 293 HIS A O 1
ATOM 2328 N N . ARG A 1 294 ? 24.875 -8.234 -1.178 1 83.75 294 ARG A N 1
ATOM 2329 C CA . ARG A 1 294 ? 25.359 -8.773 0.086 1 83.75 294 ARG A CA 1
ATOM 2330 C C . ARG A 1 294 ? 24.5 -9.945 0.549 1 83.75 294 ARG A C 1
ATOM 2332 O O . ARG A 1 294 ? 24.984 -10.859 1.215 1 83.75 294 ARG A O 1
ATOM 2339 N N . PHE A 1 295 ? 23.297 -9.961 0.202 1 69.56 295 PHE A N 1
ATOM 2340 C CA . PHE A 1 295 ? 22.375 -10.945 0.751 1 69.56 295 PHE A CA 1
ATOM 2341 C C . PHE A 1 295 ? 21.828 -11.852 -0.347 1 69.56 295 PHE A C 1
ATOM 2343 O O . PHE A 1 295 ? 20.766 -12.453 -0.194 1 69.56 295 PHE A O 1
ATOM 2350 N N . LYS A 1 296 ? 22.516 -11.914 -1.443 1 69.62 296 LYS A N 1
ATOM 2351 C CA . LYS A 1 296 ? 22.109 -12.828 -2.506 1 69.62 296 LYS A CA 1
ATOM 2352 C C . LYS A 1 296 ? 22.266 -14.281 -2.066 1 69.62 296 LYS A C 1
ATOM 2354 O O . LYS A 1 296 ? 23.156 -14.609 -1.288 1 69.62 296 LYS A O 1
ATOM 2359 N N . MET B 1 1 ? 18.375 -8.445 -34.625 1 28.91 1 MET B N 1
ATOM 2360 C CA . MET B 1 1 ? 17.453 -9.531 -34.969 1 28.91 1 MET B CA 1
ATOM 2361 C C . MET B 1 1 ? 16.016 -9.117 -34.719 1 28.91 1 MET B C 1
ATOM 2363 O O . MET B 1 1 ? 15.664 -8.656 -33.656 1 28.91 1 MET B O 1
ATOM 2367 N N . LYS B 1 2 ? 15.242 -8.844 -35.688 1 50.94 2 LYS B N 1
ATOM 2368 C CA . LYS B 1 2 ? 13.875 -8.336 -35.656 1 50.94 2 LYS B CA 1
ATOM 2369 C C . LYS B 1 2 ? 12.984 -9.211 -34.781 1 50.94 2 LYS B C 1
ATOM 2371 O O . LYS B 1 2 ? 12.969 -10.43 -34.906 1 50.94 2 LYS B O 1
ATOM 2376 N N . GLN B 1 3 ? 12.688 -8.789 -33.562 1 56.97 3 GLN B N 1
ATOM 2377 C CA . GLN B 1 3 ? 11.844 -9.5 -32.625 1 56.97 3 GLN B CA 1
ATOM 2378 C C . GLN B 1 3 ? 10.609 -10.078 -33.312 1 56.97 3 GLN B C 1
ATOM 2380 O O . GLN B 1 3 ? 9.945 -9.398 -34.094 1 56.97 3 GLN B O 1
ATOM 2385 N N . LYS B 1 4 ? 10.562 -11.438 -33.5 1 66.38 4 LYS B N 1
ATOM 2386 C CA . LYS B 1 4 ? 9.398 -12.078 -34.125 1 66.38 4 LYS B CA 1
ATOM 2387 C C . LYS B 1 4 ? 8.133 -11.789 -33.312 1 66.38 4 LYS B C 1
ATOM 2389 O O . LYS B 1 4 ? 8.133 -11.93 -32.094 1 66.38 4 LYS B O 1
ATOM 2394 N N . PRO B 1 5 ? 7.289 -11.156 -34.062 1 70.94 5 PRO B N 1
ATOM 2395 C CA . PRO B 1 5 ? 6.031 -10.867 -33.344 1 70.94 5 PRO B CA 1
ATOM 2396 C C . PRO B 1 5 ? 5.375 -12.117 -32.781 1 70.94 5 PRO B C 1
ATOM 2398 O O . PRO B 1 5 ? 5.555 -13.219 -33.312 1 70.94 5 PRO B O 1
ATOM 2401 N N . LEU B 1 6 ? 4.758 -11.914 -31.719 1 75.06 6 LEU B N 1
ATOM 2402 C CA . LEU B 1 6 ? 4.031 -12.992 -31.062 1 75.06 6 LEU B CA 1
ATOM 2403 C C . LEU B 1 6 ? 2.949 -13.555 -31.984 1 75.06 6 LEU B C 1
ATOM 2405 O O . LEU B 1 6 ? 2.148 -12.805 -32.531 1 75.06 6 LEU B O 1
ATOM 2409 N N . PRO B 1 7 ? 3.016 -14.953 -32.281 1 82.31 7 PRO B N 1
ATOM 2410 C CA . PRO B 1 7 ? 1.942 -15.562 -33.062 1 82.31 7 PRO B CA 1
ATOM 2411 C C . PRO B 1 7 ? 0.582 -15.469 -32.375 1 82.31 7 PRO B C 1
ATOM 2413 O O . PRO B 1 7 ? 0.513 -15.281 -31.156 1 82.31 7 PRO B O 1
ATOM 2416 N N . PRO B 1 8 ? -0.453 -15.555 -33.219 1 79.75 8 PRO B N 1
ATOM 2417 C CA . PRO B 1 8 ? -1.779 -15.625 -32.594 1 79.75 8 PRO B CA 1
ATOM 2418 C C . PRO B 1 8 ? -1.879 -16.719 -31.531 1 79.75 8 PRO B C 1
ATOM 2420 O O . PRO B 1 8 ? -1.398 -17.828 -31.734 1 79.75 8 PRO B O 1
ATOM 2423 N N . LEU B 1 9 ? -2.553 -16.375 -30.5 1 85.31 9 LEU B N 1
ATOM 2424 C CA . LEU B 1 9 ? -2.596 -17.25 -29.344 1 85.31 9 LEU B CA 1
ATOM 2425 C C . LEU B 1 9 ? -3.326 -18.547 -29.672 1 85.31 9 LEU B C 1
ATOM 2427 O O . LEU B 1 9 ? -2.982 -19.609 -29.141 1 85.31 9 LEU B O 1
ATOM 2431 N N . ASN B 1 10 ? -4.242 -18.547 -30.562 1 88.31 10 ASN B N 1
ATOM 2432 C CA . ASN B 1 10 ? -4.977 -19.75 -30.953 1 88.31 10 ASN B CA 1
ATOM 2433 C C . ASN B 1 10 ? -4.086 -20.734 -31.688 1 88.31 10 ASN B C 1
ATOM 2435 O O . ASN B 1 10 ? -4.266 -21.953 -31.578 1 88.31 10 ASN B O 1
ATOM 2439 N N . TRP B 1 11 ? -3.137 -20.203 -32.375 1 89.12 11 TRP B N 1
ATOM 2440 C CA . TRP B 1 11 ? -2.172 -21.078 -33.031 1 89.12 11 TRP B CA 1
ATOM 2441 C C . TRP B 1 11 ? -1.309 -21.797 -31.984 1 89.12 11 TRP B C 1
ATOM 2443 O O . TRP B 1 11 ? -1.028 -22.984 -32.125 1 89.12 11 TRP B O 1
ATOM 2453 N N . LEU B 1 12 ? -0.98 -21.016 -31 1 89.38 12 LEU B N 1
ATOM 2454 C CA . LEU B 1 12 ? -0.155 -21.578 -29.938 1 89.38 12 LEU B CA 1
ATOM 2455 C C . LEU B 1 12 ? -0.925 -22.656 -29.172 1 89.38 12 LEU B C 1
ATOM 2457 O O . LEU B 1 12 ? -0.365 -23.688 -28.812 1 89.38 12 LEU B O 1
ATOM 2461 N N . ARG B 1 13 ? -2.135 -22.344 -28.922 1 91.31 13 ARG B N 1
ATOM 2462 C CA . ARG B 1 13 ? -2.982 -23.328 -28.25 1 91.31 13 ARG B CA 1
ATOM 2463 C C . ARG B 1 13 ? -3.137 -24.594 -29.094 1 91.31 13 ARG B C 1
ATOM 2465 O O . ARG B 1 13 ? -3.049 -25.703 -28.578 1 91.31 13 ARG B O 1
ATOM 2472 N N . ALA B 1 14 ? -3.316 -24.469 -30.375 1 92.25 14 ALA B N 1
ATOM 2473 C CA . ALA B 1 14 ? -3.418 -25.609 -31.297 1 92.25 14 ALA B CA 1
ATOM 2474 C C . ALA B 1 14 ? -2.137 -26.438 -31.297 1 92.25 14 ALA B C 1
ATOM 2476 O O . ALA B 1 14 ? -2.186 -27.656 -31.312 1 92.25 14 ALA B O 1
ATOM 2477 N N . PHE B 1 15 ? -1.054 -25.766 -31.281 1 93.81 15 PHE B N 1
ATOM 2478 C CA . PHE B 1 15 ? 0.241 -26.438 -31.234 1 93.81 15 PHE B CA 1
ATOM 2479 C C . PHE B 1 15 ? 0.381 -27.266 -29.969 1 93.81 15 PHE B C 1
ATOM 2481 O O . PHE B 1 15 ? 0.749 -28.438 -30.016 1 93.81 15 PHE B O 1
ATOM 2488 N N . GLU B 1 16 ? 0.093 -26.594 -28.875 1 92.94 16 GLU B N 1
ATOM 2489 C CA . GLU B 1 16 ? 0.237 -27.25 -27.578 1 92.94 16 GLU B CA 1
ATOM 2490 C C . GLU B 1 16 ? -0.616 -28.516 -27.516 1 92.94 16 GLU B C 1
ATOM 2492 O O . GLU B 1 16 ? -0.132 -29.578 -27.109 1 92.94 16 GLU B O 1
ATOM 2497 N N . VAL B 1 17 ? -1.856 -28.484 -27.922 1 93 17 VAL B N 1
ATOM 2498 C CA . VAL B 1 17 ? -2.779 -29.609 -27.875 1 93 17 VAL B CA 1
ATOM 2499 C C . VAL B 1 17 ? -2.35 -30.688 -28.875 1 93 17 VAL B C 1
ATOM 2501 O O . VAL B 1 17 ? -2.352 -31.875 -28.562 1 93 17 VAL B O 1
ATOM 2504 N N . SER B 1 18 ? -1.906 -30.297 -29.984 1 93.88 18 SER B N 1
ATOM 2505 C CA . SER B 1 18 ? -1.479 -31.219 -31.016 1 93.88 18 SER B CA 1
ATOM 2506 C C . SER B 1 18 ? -0.218 -31.969 -30.609 1 93.88 18 SER B C 1
ATOM 2508 O O . SER B 1 18 ? -0.079 -33.156 -30.891 1 93.88 18 SER B O 1
ATOM 2510 N N . ALA B 1 19 ? 0.616 -31.25 -30.016 1 92.94 19 ALA B N 1
ATOM 2511 C CA . ALA B 1 19 ? 1.869 -31.844 -29.578 1 92.94 19 ALA B CA 1
ATOM 2512 C C . ALA B 1 19 ? 1.62 -32.875 -28.469 1 92.94 19 ALA B C 1
ATOM 2514 O O . ALA B 1 19 ? 2.312 -33.875 -28.391 1 92.94 19 ALA B O 1
ATOM 2515 N N . ARG B 1 20 ? 0.649 -32.562 -27.656 1 90.81 20 ARG B N 1
ATOM 2516 C CA . ARG B 1 20 ? 0.294 -33.469 -26.578 1 90.81 20 ARG B CA 1
ATOM 2517 C C . ARG B 1 20 ? -0.387 -34.719 -27.125 1 90.81 20 ARG B C 1
ATOM 2519 O O . ARG B 1 20 ? -0.076 -35.812 -26.688 1 90.81 20 ARG B O 1
ATOM 2526 N N . CYS B 1 21 ? -1.235 -34.562 -28.094 1 90.06 21 CYS B N 1
ATOM 2527 C CA . CYS B 1 21 ? -2.02 -35.656 -28.656 1 90.06 21 CYS B CA 1
ATOM 2528 C C . CYS B 1 21 ? -1.226 -36.375 -29.719 1 90.06 21 CYS B C 1
ATOM 2530 O O . CYS B 1 21 ? -1.514 -37.562 -30.016 1 90.06 21 CYS B O 1
ATOM 2532 N N . LEU B 1 22 ? -0.321 -35.781 -30.328 1 91.25 22 LEU B N 1
ATOM 2533 C CA . LEU B 1 22 ? 0.423 -36.25 -31.484 1 91.25 22 LEU B CA 1
ATOM 2534 C C . LEU B 1 22 ? -0.522 -36.781 -32.562 1 91.25 22 LEU B C 1
ATOM 2536 O O . LEU B 1 22 ? -0.22 -37.812 -33.188 1 91.25 22 LEU B O 1
ATOM 2540 N N . ASN B 1 23 ? -1.604 -36.25 -32.531 1 89.81 23 ASN B N 1
ATOM 2541 C CA . ASN B 1 23 ? -2.684 -36.562 -33.469 1 89.81 23 ASN B CA 1
ATOM 2542 C C . ASN B 1 23 ? -3.586 -35.375 -33.719 1 89.81 23 ASN B C 1
ATOM 2544 O O . ASN B 1 23 ? -4.246 -34.875 -32.781 1 89.81 23 ASN B O 1
ATOM 2548 N N . PHE B 1 24 ? -3.703 -34.938 -35 1 91.56 24 PHE B N 1
ATOM 2549 C CA . PHE B 1 24 ? -4.441 -33.688 -35.281 1 91.56 24 PHE B CA 1
ATOM 2550 C C . PHE B 1 24 ? -5.941 -33.938 -35.156 1 91.56 24 PHE B C 1
ATOM 2552 O O . PHE B 1 24 ? -6.684 -33 -34.812 1 91.56 24 PHE B O 1
ATOM 2559 N N . THR B 1 25 ? -6.363 -35.188 -35.312 1 90.88 25 THR B N 1
ATOM 2560 C CA . THR B 1 25 ? -7.781 -35.469 -35.156 1 90.88 25 THR B CA 1
ATOM 2561 C C . THR B 1 25 ? -8.195 -35.375 -33.688 1 90.88 25 THR B C 1
ATOM 2563 O O . THR B 1 25 ? -9.219 -34.781 -33.375 1 90.88 25 THR B O 1
ATOM 2566 N N . HIS B 1 26 ? -7.41 -35.969 -32.906 1 92.69 26 HIS B N 1
ATOM 2567 C CA . HIS B 1 26 ? -7.68 -35.906 -31.469 1 92.69 26 HIS B CA 1
ATOM 2568 C C . HIS B 1 26 ? -7.57 -34.5 -30.953 1 92.69 26 HIS B C 1
ATOM 2570 O O . HIS B 1 26 ? -8.344 -34.062 -30.094 1 92.69 26 HIS B O 1
ATOM 2576 N N . ALA B 1 27 ? -6.598 -33.781 -31.453 1 93.19 27 ALA B N 1
ATOM 2577 C CA . ALA B 1 27 ? -6.445 -32.375 -31.078 1 93.19 27 ALA B CA 1
ATOM 2578 C C . ALA B 1 27 ? -7.676 -31.562 -31.469 1 93.19 27 ALA B C 1
ATOM 2580 O O . ALA B 1 27 ? -8.141 -30.719 -30.703 1 93.19 27 ALA B O 1
ATOM 2581 N N . ALA B 1 28 ? -8.18 -31.75 -32.625 1 91.38 28 ALA B N 1
ATOM 2582 C CA . ALA B 1 28 ? -9.367 -31.062 -33.125 1 91.38 28 ALA B CA 1
ATOM 2583 C C . ALA B 1 28 ? -10.57 -31.328 -32.219 1 91.38 28 ALA B C 1
ATOM 2585 O O . ALA B 1 28 ? -11.336 -30.406 -31.922 1 91.38 28 ALA B O 1
ATOM 2586 N N . GLU B 1 29 ? -10.695 -32.5 -31.781 1 90.69 29 GLU B N 1
ATOM 2587 C CA . GLU B 1 29 ? -11.773 -32.875 -30.859 1 90.69 29 GLU B CA 1
ATOM 2588 C C . GLU B 1 29 ? -11.672 -32.094 -29.547 1 90.69 29 GLU B C 1
ATOM 2590 O O . GLU B 1 29 ? -12.656 -31.547 -29.062 1 90.69 29 GLU B O 1
ATOM 2595 N N . GLU B 1 30 ? -10.477 -32.031 -29.031 1 89.94 30 GLU B N 1
ATOM 2596 C CA . GLU B 1 30 ? -10.258 -31.328 -27.766 1 89.94 30 GLU B CA 1
ATOM 2597 C C . GLU B 1 30 ? -10.5 -29.844 -27.922 1 89.94 30 GLU B C 1
ATOM 2599 O O . GLU B 1 30 ? -11 -29.188 -26.984 1 89.94 30 GLU B O 1
ATOM 2604 N N . LEU B 1 31 ? -10.18 -29.266 -29.031 1 91.06 31 LEU B N 1
ATOM 2605 C CA . LEU B 1 31 ? -10.266 -27.828 -29.266 1 91.06 31 LEU B CA 1
ATOM 2606 C C . LEU B 1 31 ? -11.633 -27.453 -29.812 1 91.06 31 LEU B C 1
ATOM 2608 O O . LEU B 1 31 ? -11.93 -26.266 -29.984 1 91.06 31 LEU B O 1
ATOM 2612 N N . CYS B 1 32 ? -12.438 -28.469 -30.141 1 91.12 32 CYS B N 1
ATOM 2613 C CA . CYS B 1 32 ? -13.742 -28.25 -30.75 1 91.12 32 CYS B CA 1
ATOM 2614 C C . CYS B 1 32 ? -13.609 -27.516 -32.094 1 91.12 32 CYS B C 1
ATOM 2616 O O . CYS B 1 32 ? -14.297 -26.531 -32.312 1 91.12 32 CYS B O 1
ATOM 2618 N N . LEU B 1 33 ? -12.617 -27.984 -32.781 1 90.31 33 LEU B N 1
ATOM 2619 C CA . LEU B 1 33 ? -12.344 -27.5 -34.125 1 90.31 33 LEU B CA 1
ATOM 2620 C C . LEU B 1 33 ? -12.344 -28.641 -35.125 1 90.31 33 LEU B C 1
ATOM 2622 O O . LEU B 1 33 ? -12.367 -29.812 -34.719 1 90.31 33 LEU B O 1
ATOM 2626 N N . THR B 1 34 ? -12.406 -28.344 -36.375 1 90.31 34 THR B N 1
ATOM 2627 C CA . THR B 1 34 ? -12.195 -29.359 -37.406 1 90.31 34 THR B CA 1
ATOM 2628 C C . THR B 1 34 ? -10.711 -29.688 -37.531 1 90.31 34 THR B C 1
ATOM 2630 O O . THR B 1 34 ? -9.859 -28.859 -37.219 1 90.31 34 THR B O 1
ATOM 2633 N N . GLN B 1 35 ? -10.516 -30.938 -37.938 1 91.56 35 GLN B N 1
ATOM 2634 C CA . GLN B 1 35 ? -9.133 -31.344 -38.156 1 91.56 35 GLN B CA 1
ATOM 2635 C C . GLN B 1 35 ? -8.438 -30.422 -39.156 1 91.56 35 GLN B C 1
ATOM 2637 O O . GLN B 1 35 ? -7.258 -30.109 -39 1 91.56 35 GLN B O 1
ATOM 2642 N N . GLY B 1 36 ? -9.117 -30.016 -40.219 1 93.06 36 GLY B N 1
ATOM 2643 C CA . GLY B 1 36 ? -8.578 -29.078 -41.188 1 93.06 36 GLY B CA 1
ATOM 2644 C C . GLY B 1 36 ? -8.188 -27.75 -40.562 1 93.06 36 GLY B C 1
ATOM 2645 O O . GLY B 1 36 ? -7.141 -27.188 -40.906 1 93.06 36 GLY B O 1
ATOM 2646 N N . ALA B 1 37 ? -9.016 -27.281 -39.688 1 91.56 37 ALA B N 1
ATOM 2647 C CA . ALA B 1 37 ? -8.75 -26.016 -39.031 1 91.56 37 ALA B CA 1
ATOM 2648 C C . ALA B 1 37 ? -7.492 -26.094 -38.156 1 91.56 37 ALA B C 1
ATOM 2650 O O . ALA B 1 37 ? -6.672 -25.172 -38.156 1 91.56 37 ALA B O 1
ATOM 2651 N N . VAL B 1 38 ? -7.363 -27.156 -37.438 1 94.56 38 VAL B N 1
ATOM 2652 C CA . VAL B 1 38 ? -6.176 -27.375 -36.594 1 94.56 38 VAL B CA 1
ATOM 2653 C C . VAL B 1 38 ? -4.938 -27.438 -37.5 1 94.56 38 VAL B C 1
ATOM 2655 O O . VAL B 1 38 ? -3.92 -26.812 -37.219 1 94.56 38 VAL B O 1
ATOM 2658 N N . SER B 1 39 ? -4.988 -28.203 -38.562 1 94 39 SER B N 1
ATOM 2659 C CA . SER B 1 39 ? -3.877 -28.344 -39.5 1 94 39 SER B CA 1
ATOM 2660 C C . SER B 1 39 ? -3.486 -26.984 -40.094 1 94 39 SER B C 1
ATOM 2662 O O . SER B 1 39 ? -2.299 -26.688 -40.219 1 94 39 SER B O 1
ATOM 2664 N N . GLN B 1 40 ? -4.477 -26.234 -40.344 1 93.06 40 GLN B N 1
ATOM 2665 C CA . GLN B 1 40 ? -4.238 -24.906 -40.906 1 93.06 40 GLN B CA 1
ATOM 2666 C C . GLN B 1 40 ? -3.549 -24 -39.906 1 93.06 40 GLN B C 1
ATOM 2668 O O . GLN B 1 40 ? -2.611 -23.281 -40.25 1 93.06 40 GLN B O 1
ATOM 2673 N N . GLN B 1 41 ? -4.051 -24 -38.719 1 93.5 41 GLN B N 1
ATOM 2674 C CA . GLN B 1 41 ? -3.447 -23.188 -37.656 1 93.5 41 GLN B CA 1
ATOM 2675 C C . GLN B 1 41 ? -1.986 -23.562 -37.438 1 93.5 41 GLN B C 1
ATOM 2677 O O . GLN B 1 41 ? -1.134 -22.688 -37.25 1 93.5 41 GLN B O 1
ATOM 2682 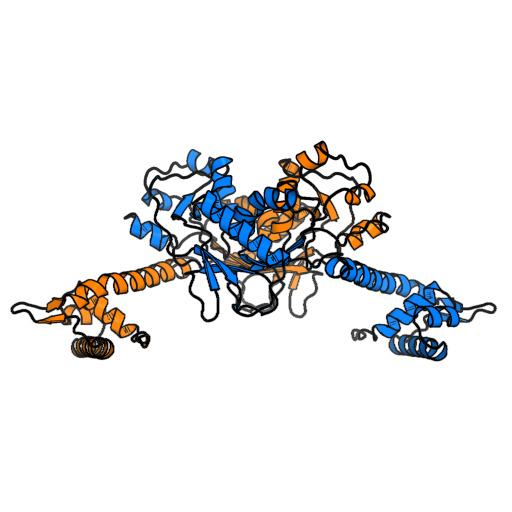N N . ILE B 1 42 ? -1.723 -24.859 -37.469 1 94.31 42 ILE B N 1
ATOM 2683 C CA . ILE B 1 42 ? -0.362 -25.344 -37.281 1 94.31 42 ILE B CA 1
ATOM 2684 C C . ILE B 1 42 ? 0.521 -24.875 -38.438 1 94.31 42 ILE B C 1
ATOM 2686 O O . ILE B 1 42 ? 1.645 -24.422 -38.219 1 94.31 42 ILE B O 1
ATOM 2690 N N . ARG B 1 43 ? 0.07 -25 -39.594 1 94 43 ARG B N 1
ATOM 2691 C CA . ARG B 1 43 ? 0.811 -24.547 -40.781 1 94 43 ARG B CA 1
ATOM 2692 C C . ARG B 1 43 ? 1.103 -23.062 -40.688 1 94 43 ARG B C 1
ATOM 2694 O O . ARG B 1 43 ? 2.207 -22.625 -41.031 1 94 43 ARG B O 1
ATOM 2701 N N . GLN B 1 44 ? 0.105 -22.344 -40.312 1 92.12 44 GLN B N 1
ATOM 2702 C CA . GLN B 1 44 ? 0.267 -20.906 -40.188 1 92.12 44 GLN B CA 1
ATOM 2703 C C . GLN B 1 44 ? 1.293 -20.562 -39.094 1 92.12 44 GLN B C 1
ATOM 2705 O O . GLN B 1 44 ? 2.1 -19.641 -39.281 1 92.12 44 GLN B O 1
ATOM 2710 N N . LEU B 1 45 ? 1.21 -21.25 -38 1 92.94 45 LEU B N 1
ATOM 2711 C CA . LEU B 1 45 ? 2.184 -21.047 -36.938 1 92.94 45 LEU B CA 1
ATOM 2712 C C . LEU B 1 45 ? 3.598 -21.344 -37.406 1 92.94 45 LEU B C 1
ATOM 2714 O O . LEU B 1 45 ? 4.516 -20.547 -37.188 1 92.94 45 LEU B O 1
ATOM 2718 N N . GLU B 1 46 ? 3.775 -22.484 -38.125 1 93.69 46 GLU B N 1
ATOM 2719 C CA . GLU B 1 46 ? 5.078 -22.875 -38.656 1 93.69 46 GLU B CA 1
ATOM 2720 C C . GLU B 1 46 ? 5.59 -21.859 -39.688 1 93.69 46 GLU B C 1
ATOM 2722 O O . GLU B 1 46 ? 6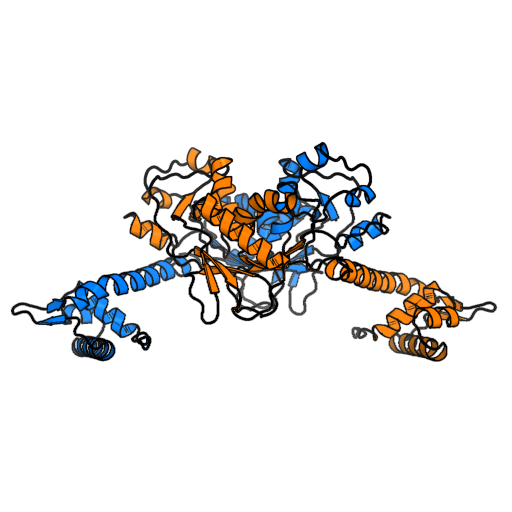.77 -21.5 -39.688 1 93.69 46 GLU B O 1
ATOM 2727 N N . SER B 1 47 ? 4.688 -21.391 -40.469 1 91.38 47 SER B N 1
ATOM 2728 C CA . SER B 1 47 ? 5.039 -20.359 -41.469 1 91.38 47 SER B CA 1
ATOM 2729 C C . SER B 1 47 ? 5.488 -19.078 -40.781 1 91.38 47 SER B C 1
ATOM 2731 O O . SER B 1 47 ? 6.473 -18.453 -41.188 1 91.38 47 SER B O 1
ATOM 2733 N N . HIS B 1 48 ? 4.711 -18.734 -39.781 1 87.69 48 HIS B N 1
ATOM 2734 C CA . HIS B 1 48 ? 5.027 -17.516 -39.031 1 87.69 48 HIS B CA 1
ATOM 2735 C C . HIS B 1 48 ? 6.402 -17.625 -38.375 1 87.69 48 HIS B C 1
ATOM 2737 O O . HIS B 1 48 ? 7.16 -16.656 -38.344 1 87.69 48 HIS B O 1
ATOM 2743 N N . LEU B 1 49 ? 6.723 -18.781 -37.875 1 89.69 49 LEU B N 1
ATOM 2744 C CA . LEU B 1 49 ? 7.969 -19 -37.156 1 89.69 49 LEU B CA 1
ATOM 2745 C C . LEU B 1 49 ? 9.109 -19.312 -38.125 1 89.69 49 LEU B C 1
ATOM 2747 O O . LEU B 1 49 ? 10.281 -19.188 -37.75 1 89.69 49 LEU B O 1
ATOM 2751 N N . GLY B 1 50 ? 8.812 -19.781 -39.219 1 89.75 50 GLY B N 1
ATOM 2752 C CA . GLY B 1 50 ? 9.797 -20.094 -40.25 1 89.75 50 GLY B CA 1
ATOM 2753 C C . GLY B 1 50 ? 10.43 -21.469 -40.062 1 89.75 50 GLY B C 1
ATOM 2754 O O . GLY B 1 50 ? 11.508 -21.734 -40.625 1 89.75 50 GLY B O 1
ATOM 2755 N N . VAL B 1 51 ? 9.812 -22.234 -39.219 1 90.88 51 VAL B N 1
ATOM 2756 C CA . VAL B 1 51 ? 10.312 -23.578 -38.969 1 90.88 51 VAL B CA 1
ATOM 2757 C C . VAL B 1 51 ? 9.148 -24.547 -38.844 1 90.88 51 VAL B C 1
ATOM 2759 O O . VAL B 1 51 ? 8.023 -24.156 -38.562 1 90.88 51 VAL B O 1
ATOM 2762 N N . ALA B 1 52 ? 9.422 -25.812 -39.125 1 93.12 52 ALA B N 1
ATOM 2763 C CA . ALA B 1 52 ? 8.438 -26.859 -38.875 1 93.12 52 ALA B CA 1
ATOM 2764 C C . ALA B 1 52 ? 8.477 -27.312 -37.406 1 93.12 52 ALA B C 1
ATOM 2766 O O . ALA B 1 52 ? 9.547 -27.422 -36.812 1 93.12 52 ALA B O 1
ATOM 2767 N N . LEU B 1 53 ? 7.266 -27.5 -36.938 1 95.12 53 LEU B N 1
ATOM 2768 C CA . LEU B 1 53 ? 7.172 -27.953 -35.531 1 95.12 53 LEU B CA 1
ATOM 2769 C C . LEU B 1 53 ? 6.805 -29.422 -35.469 1 95.12 53 LEU B C 1
ATOM 2771 O O . LEU B 1 53 ? 7.043 -30.094 -34.469 1 95.12 53 LEU B O 1
ATOM 2775 N N . PHE B 1 54 ? 6.23 -29.938 -36.531 1 94.81 54 PHE B N 1
ATOM 2776 C CA . PHE B 1 54 ? 5.816 -31.328 -36.594 1 94.81 54 PHE B CA 1
ATOM 2777 C C . PHE B 1 54 ? 6.457 -32.031 -37.781 1 94.81 54 PHE B C 1
ATOM 2779 O O . PHE B 1 54 ? 6.816 -31.391 -38.75 1 94.81 54 PHE B O 1
ATOM 2786 N N . LYS B 1 55 ? 6.703 -33.312 -37.594 1 92.12 55 LYS B N 1
ATOM 2787 C CA . LYS B 1 55 ? 7.145 -34.188 -38.688 1 92.12 55 LYS B CA 1
ATOM 2788 C C . LYS B 1 55 ? 6.23 -35.406 -38.844 1 92.12 55 LYS B C 1
ATOM 2790 O O . LYS B 1 55 ? 5.738 -35.938 -37.844 1 92.12 55 LYS B O 1
ATOM 2795 N N . ARG B 1 56 ? 5.992 -35.75 -40.031 1 86.81 56 ARG B N 1
ATOM 2796 C CA . ARG B 1 56 ? 5.156 -36.906 -40.312 1 86.81 56 ARG B CA 1
ATOM 2797 C C . ARG B 1 56 ? 5.965 -38.188 -40.219 1 86.81 56 ARG B C 1
ATOM 2799 O O . ARG B 1 56 ? 7.105 -38.25 -40.656 1 86.81 56 ARG B O 1
ATOM 2806 N N . LEU B 1 57 ? 5.48 -39.031 -39.469 1 85.56 57 LEU B N 1
ATOM 2807 C CA . LEU B 1 57 ? 6.066 -40.375 -39.312 1 85.56 57 LEU B CA 1
ATOM 2808 C C . LEU B 1 57 ? 5.23 -41.438 -40.031 1 85.56 57 LEU B C 1
ATOM 2810 O O . LEU B 1 57 ? 4.07 -41.188 -40.344 1 85.56 57 LEU B O 1
ATOM 2814 N N . PRO B 1 58 ? 5.957 -42.531 -40.375 1 80.88 58 PRO B N 1
ATOM 2815 C CA . PRO B 1 58 ? 5.184 -43.625 -41 1 80.88 58 PRO B CA 1
ATOM 2816 C C . PRO B 1 58 ? 3.914 -43.969 -40.219 1 80.88 58 PRO B C 1
ATOM 2818 O O . PRO B 1 58 ? 2.877 -44.25 -40.812 1 80.88 58 PRO B O 1
ATOM 2821 N N . ARG B 1 59 ? 4.137 -44 -38.938 1 81.5 59 ARG B N 1
ATOM 2822 C CA . ARG B 1 59 ? 2.961 -44.25 -38.094 1 81.5 59 ARG B CA 1
ATOM 2823 C C . ARG B 1 59 ? 2.703 -43.062 -37.156 1 81.5 59 ARG B C 1
ATOM 2825 O O . ARG B 1 59 ? 3.262 -43.031 -36.062 1 81.5 59 ARG B O 1
ATOM 2832 N N . GLY B 1 60 ? 2.09 -42.062 -37.75 1 83.88 60 GLY B N 1
ATOM 2833 C CA . GLY B 1 60 ? 1.599 -41.031 -36.844 1 83.88 60 GLY B CA 1
ATOM 2834 C C . GLY B 1 60 ? 2.309 -39.688 -37 1 83.88 60 GLY B C 1
ATOM 2835 O O . GLY B 1 60 ? 2.775 -39.375 -38.094 1 83.88 60 GLY B O 1
ATOM 2836 N N . LEU B 1 61 ? 2.229 -38.781 -36.031 1 88.12 61 LEU B N 1
ATOM 2837 C CA . LEU B 1 61 ? 2.746 -37.406 -35.969 1 88.12 61 LEU B CA 1
ATOM 2838 C C . LEU B 1 61 ? 3.799 -37.281 -34.875 1 88.12 61 LEU B C 1
ATOM 2840 O O . LEU B 1 61 ? 3.643 -37.812 -33.812 1 88.12 61 LEU B O 1
ATOM 2844 N N . GLY B 1 62 ? 4.961 -36.781 -35.25 1 91.5 62 GLY B N 1
ATOM 2845 C CA . GLY B 1 62 ? 5.992 -36.5 -34.25 1 91.5 62 GLY B CA 1
ATOM 2846 C C . GLY B 1 62 ? 6.438 -35.062 -34.25 1 91.5 62 GLY B C 1
ATOM 2847 O O . GLY B 1 62 ? 6.094 -34.281 -35.156 1 91.5 62 GLY B O 1
ATOM 2848 N N . LEU B 1 63 ? 7.137 -34.625 -33.219 1 93.12 63 LEU B N 1
ATOM 2849 C CA . LEU B 1 63 ? 7.676 -33.281 -33.156 1 93.12 63 LEU B CA 1
ATOM 2850 C C . LEU B 1 63 ? 9.062 -33.188 -33.781 1 93.12 63 LEU B C 1
ATOM 2852 O O . LEU B 1 63 ? 9.852 -34.125 -33.656 1 93.12 63 LEU B O 1
ATOM 2856 N N . THR B 1 64 ? 9.383 -32.031 -34.438 1 89.94 64 THR B N 1
ATOM 2857 C CA . THR B 1 64 ? 10.758 -31.719 -34.844 1 89.94 64 THR B CA 1
ATOM 2858 C C . THR B 1 64 ? 11.594 -31.312 -33.625 1 89.94 64 THR B C 1
ATOM 2860 O O . THR B 1 64 ? 11.086 -31.234 -32.5 1 89.94 64 THR B O 1
ATOM 2863 N N . GLU B 1 65 ? 12.859 -31.188 -33.781 1 86.69 65 GLU B N 1
ATOM 2864 C CA . GLU B 1 65 ? 13.719 -30.688 -32.719 1 86.69 65 GLU B CA 1
ATOM 2865 C C . GLU B 1 65 ? 13.258 -29.312 -32.25 1 86.69 65 GLU B C 1
ATOM 2867 O O . GLU B 1 65 ? 13.258 -29.031 -31.047 1 86.69 65 GLU B O 1
ATOM 2872 N N . GLU B 1 66 ? 12.859 -28.516 -33.219 1 88.06 66 GLU B N 1
ATOM 2873 C CA . GLU B 1 66 ? 12.344 -27.188 -32.906 1 88.06 66 GLU B CA 1
ATOM 2874 C C . GLU B 1 66 ? 11.031 -27.281 -32.125 1 88.06 66 GLU B C 1
ATOM 2876 O O . GLU B 1 66 ? 10.805 -26.5 -31.203 1 88.06 66 GLU B O 1
ATOM 2881 N N . GLY B 1 67 ? 10.188 -28.203 -32.594 1 89.81 67 GLY B N 1
ATOM 2882 C CA . GLY B 1 67 ? 8.945 -28.406 -31.859 1 89.81 67 GLY B CA 1
ATOM 2883 C C . GLY B 1 67 ? 9.148 -28.859 -30.438 1 89.81 67 GLY B C 1
ATOM 2884 O O . GLY B 1 67 ? 8.484 -28.375 -29.516 1 89.81 67 GLY B O 1
ATOM 2885 N N . GLN B 1 68 ? 10.117 -29.75 -30.219 1 88 68 GLN B N 1
ATOM 2886 C CA . GLN B 1 68 ? 10.438 -30.266 -28.906 1 88 68 GLN B CA 1
ATOM 2887 C C . GLN B 1 68 ? 10.977 -29.172 -27.984 1 88 68 GLN B C 1
ATOM 2889 O O . GLN B 1 68 ? 10.688 -29.156 -26.797 1 88 68 GLN B O 1
ATOM 2894 N N . SER B 1 69 ? 11.688 -28.297 -28.594 1 86.38 69 SER B N 1
ATOM 2895 C CA . SER B 1 69 ? 12.266 -27.188 -27.828 1 86.38 69 SER B CA 1
ATOM 2896 C C . SER B 1 69 ? 11.219 -26.125 -27.531 1 86.38 69 SER B C 1
ATOM 2898 O O . SER B 1 69 ? 11.289 -25.469 -26.484 1 86.38 69 SER B O 1
ATOM 2900 N N . TYR B 1 70 ? 10.289 -25.922 -28.406 1 86.69 70 TYR B N 1
ATOM 2901 C CA . TYR B 1 70 ? 9.305 -24.859 -28.297 1 86.69 70 TYR B CA 1
ATOM 2902 C C . TYR B 1 70 ? 8.148 -25.266 -27.391 1 86.69 70 TYR B C 1
ATOM 2904 O O . TYR B 1 70 ? 7.527 -24.406 -26.75 1 86.69 70 TYR B O 1
ATOM 2912 N N . LEU B 1 71 ? 7.879 -26.562 -27.312 1 88.19 71 LEU B N 1
ATOM 2913 C CA . LEU B 1 71 ? 6.699 -27.062 -26.609 1 88.19 71 LEU B CA 1
ATOM 2914 C C . LEU B 1 71 ? 6.742 -26.703 -25.141 1 88.19 71 LEU B C 1
ATOM 2916 O O . LEU B 1 71 ? 5.773 -26.172 -24.594 1 88.19 71 LEU B O 1
ATOM 2920 N N . PRO B 1 72 ? 7.898 -26.875 -24.484 1 83.38 72 PRO B N 1
ATOM 2921 C CA . PRO B 1 72 ? 7.91 -26.531 -23.062 1 83.38 72 PRO B CA 1
ATOM 2922 C C . PRO B 1 72 ? 7.625 -25.047 -22.812 1 83.38 72 PRO B C 1
ATOM 2924 O O . PRO B 1 72 ? 6.992 -24.703 -21.812 1 83.38 72 PRO B O 1
ATOM 2927 N N . VAL B 1 73 ? 7.996 -24.234 -23.672 1 82.75 73 VAL B N 1
ATOM 2928 C CA . VAL B 1 73 ? 7.801 -22.781 -23.547 1 82.75 73 VAL B CA 1
ATOM 2929 C C . VAL B 1 73 ? 6.32 -22.453 -23.688 1 82.75 73 VAL B C 1
ATOM 2931 O O . VAL B 1 73 ? 5.758 -21.719 -22.875 1 82.75 73 VAL B O 1
ATOM 2934 N N . VAL B 1 74 ? 5.727 -22.969 -24.688 1 85.56 74 VAL B N 1
ATOM 2935 C CA . VAL B 1 74 ? 4.316 -22.734 -24.969 1 85.56 74 VAL B CA 1
ATOM 2936 C C . VAL B 1 74 ? 3.457 -23.328 -23.859 1 85.56 74 VAL B C 1
ATOM 2938 O O . VAL B 1 74 ? 2.523 -22.688 -23.375 1 85.56 74 VAL B O 1
ATOM 2941 N N . GLN B 1 75 ? 3.826 -24.5 -23.469 1 85 75 GLN B N 1
ATOM 2942 C CA . GLN B 1 75 ? 3.08 -25.172 -22.422 1 85 75 GLN B CA 1
ATOM 2943 C C . GLN B 1 75 ? 3.143 -24.406 -21.109 1 85 75 GLN B C 1
ATOM 2945 O O . GLN B 1 75 ? 2.133 -24.266 -20.406 1 85 75 GLN B O 1
ATOM 2950 N N . ASP B 1 76 ? 4.242 -23.938 -20.797 1 80.12 76 ASP B N 1
ATOM 2951 C CA . ASP B 1 76 ? 4.406 -23.156 -19.578 1 80.12 76 ASP B CA 1
ATOM 2952 C C . ASP B 1 76 ? 3.533 -21.906 -19.609 1 80.12 76 ASP B C 1
ATOM 2954 O O . ASP B 1 76 ? 2.84 -21.594 -18.625 1 80.12 76 ASP B O 1
ATOM 2958 N N . ALA B 1 77 ? 3.549 -21.25 -20.656 1 80.06 77 ALA B N 1
ATOM 2959 C CA . ALA B 1 77 ? 2.771 -20.016 -20.812 1 80.06 77 ALA B CA 1
ATOM 2960 C C . ALA B 1 77 ? 1.276 -20.297 -20.688 1 80.06 77 ALA B C 1
ATOM 2962 O O . ALA B 1 77 ? 0.559 -19.578 -19.984 1 80.06 77 ALA B O 1
ATOM 2963 N N . ILE B 1 78 ? 0.825 -21.297 -21.344 1 79.62 78 ILE B N 1
ATOM 2964 C CA . ILE B 1 78 ? -0.592 -21.656 -21.344 1 79.62 78 ILE B CA 1
ATOM 2965 C C . ILE B 1 78 ? -1.008 -22.109 -19.953 1 79.62 78 ILE B C 1
ATOM 2967 O O . ILE B 1 78 ? -2.082 -21.75 -19.469 1 79.62 78 ILE B O 1
ATOM 2971 N N . THR B 1 79 ? -0.146 -22.891 -19.328 1 77.19 79 THR B N 1
ATOM 2972 C CA . THR B 1 79 ? -0.431 -23.359 -17.984 1 77.19 79 THR B CA 1
ATOM 2973 C C . THR B 1 79 ? -0.52 -22.188 -17 1 77.19 79 THR B C 1
ATOM 2975 O O . THR B 1 79 ? -1.443 -22.125 -16.188 1 77.19 79 THR B O 1
ATOM 2978 N N . ARG B 1 80 ? 0.4 -21.312 -17.094 1 75.88 80 ARG B N 1
ATOM 2979 C CA . ARG B 1 80 ? 0.388 -20.141 -16.25 1 75.88 80 ARG B CA 1
ATOM 2980 C C . ARG B 1 80 ? -0.888 -19.328 -16.453 1 75.88 80 ARG B C 1
ATOM 2982 O O . ARG B 1 80 ? -1.495 -18.859 -15.492 1 75.88 80 ARG B O 1
ATOM 2989 N N . LEU B 1 81 ? -1.267 -19.219 -17.688 1 75.94 81 LEU B N 1
ATOM 2990 C CA . LEU B 1 81 ? -2.486 -18.5 -18.016 1 75.94 81 LEU B CA 1
ATOM 2991 C C . LEU B 1 81 ? -3.713 -19.203 -17.438 1 75.94 81 LEU B C 1
ATOM 2993 O O . LEU B 1 81 ? -4.594 -18.547 -16.875 1 75.94 81 LEU B O 1
ATOM 2997 N N . ALA B 1 82 ? -3.742 -20.484 -17.625 1 76.5 82 ALA B N 1
ATOM 2998 C CA . ALA B 1 82 ? -4.895 -21.25 -17.172 1 76.5 82 ALA B CA 1
ATOM 2999 C C . ALA B 1 82 ? -4.996 -21.25 -15.641 1 76.5 82 ALA B C 1
ATOM 3001 O O . ALA B 1 82 ? -6.07 -20.984 -15.086 1 76.5 82 ALA B O 1
ATOM 3002 N N . VAL B 1 83 ? -3.928 -21.453 -15 1 72.19 83 VAL B N 1
ATOM 3003 C CA . VAL B 1 83 ? -3.891 -21.531 -13.547 1 72.19 83 VAL B CA 1
ATOM 3004 C C . VAL B 1 83 ? -4.191 -20.156 -12.945 1 72.19 83 VAL B C 1
ATOM 3006 O O . VAL B 1 83 ? -4.977 -20.047 -12 1 72.19 83 VAL B O 1
ATOM 3009 N N . GLY B 1 84 ? -3.572 -19.203 -13.469 1 71.31 84 GLY B N 1
ATOM 3010 C CA . GLY B 1 84 ? -3.836 -17.844 -13.008 1 71.31 84 GLY B CA 1
ATOM 3011 C C . GLY B 1 84 ? -5.281 -17.422 -13.195 1 71.31 84 GLY B C 1
ATOM 3012 O O . GLY B 1 84 ? -5.867 -16.797 -12.312 1 71.31 84 GLY B O 1
ATOM 3013 N N . THR B 1 85 ? -5.809 -17.781 -14.383 1 71.44 85 THR B N 1
ATOM 3014 C CA . THR B 1 85 ? -7.203 -17.469 -14.664 1 71.44 85 THR B CA 1
ATOM 3015 C C . THR B 1 85 ? -8.125 -18.156 -13.656 1 71.44 85 THR B C 1
ATOM 3017 O O . THR B 1 85 ? -9.039 -17.531 -13.125 1 71.44 85 THR B O 1
ATOM 3020 N N . ASN B 1 86 ? -7.859 -19.375 -13.445 1 72.81 86 ASN B N 1
ATOM 3021 C CA . ASN B 1 86 ? -8.664 -20.125 -12.484 1 72.81 86 ASN B CA 1
ATOM 3022 C C . ASN B 1 86 ? -8.531 -19.547 -11.07 1 72.81 86 ASN B C 1
ATOM 3024 O O . ASN B 1 86 ? -9.508 -19.484 -10.328 1 72.81 86 ASN B O 1
ATOM 3028 N N . GLU B 1 87 ? -7.367 -19.219 -10.734 1 69 87 GLU B N 1
ATOM 3029 C CA . GLU B 1 87 ? -7.102 -18.672 -9.406 1 69 87 GLU B CA 1
ATOM 3030 C C . GLU B 1 87 ? -7.875 -17.375 -9.172 1 69 87 GLU B C 1
ATOM 3032 O O . GLU B 1 87 ? -8.422 -17.156 -8.086 1 69 87 GLU B O 1
ATOM 3037 N N . ILE B 1 88 ? -7.859 -16.625 -10.18 1 65.94 88 ILE B N 1
ATOM 3038 C CA . ILE B 1 88 ? -8.445 -15.289 -10.039 1 65.94 88 ILE B CA 1
ATOM 3039 C C . ILE B 1 88 ? -9.953 -15.367 -10.289 1 65.94 88 ILE B C 1
ATOM 3041 O O . ILE B 1 88 ? -10.734 -14.695 -9.609 1 65.94 88 ILE B O 1
ATOM 3045 N N . PHE B 1 89 ? -10.422 -16.234 -11.273 1 64.44 89 PHE B N 1
ATOM 3046 C CA . PHE B 1 89 ? -11.805 -16.172 -11.734 1 64.44 89 PHE B CA 1
ATOM 3047 C C . PHE B 1 89 ? -12.5 -17.516 -11.523 1 64.44 89 PHE B C 1
ATOM 3049 O O . PHE B 1 89 ? -13.656 -17.688 -11.922 1 64.44 89 PHE B O 1
ATOM 3056 N N . GLY B 1 90 ? -11.742 -18.438 -11.094 1 60.59 90 GLY B N 1
ATOM 3057 C CA . GLY B 1 90 ? -12.312 -19.766 -10.953 1 60.59 90 GLY B CA 1
ATOM 3058 C C . GLY B 1 90 ? -13.625 -19.781 -10.188 1 60.59 90 GLY B C 1
ATOM 3059 O O . GLY B 1 90 ? -14.008 -18.781 -9.586 1 60.59 90 GLY B O 1
ATOM 3060 N N . GLN B 1 91 ? -14.43 -20.859 -10.516 1 56.78 91 GLN B N 1
ATOM 3061 C CA . GLN B 1 91 ? -15.797 -21.062 -10.047 1 56.78 91 GLN B CA 1
ATOM 3062 C C . GLN B 1 91 ? -15.867 -21.062 -8.523 1 56.78 91 GLN B C 1
ATOM 3064 O O . GLN B 1 91 ? -15.242 -21.891 -7.863 1 56.78 91 GLN B O 1
ATOM 3069 N N . HIS B 1 92 ? -15.93 -19.781 -7.957 1 58.31 92 HIS B N 1
ATOM 3070 C CA . HIS B 1 92 ? -16.312 -19.688 -6.555 1 58.31 92 HIS B CA 1
ATOM 3071 C C . HIS B 1 92 ? -17.797 -19.984 -6.375 1 58.31 92 HIS B C 1
ATOM 3073 O O . HIS B 1 92 ? -18.609 -19.688 -7.262 1 58.31 92 HIS B O 1
ATOM 3079 N N . LYS B 1 93 ? -18.172 -21.062 -5.68 1 58.28 93 LYS B N 1
ATOM 3080 C CA . LYS B 1 93 ? -19.609 -21.188 -5.391 1 58.28 93 LYS B CA 1
ATOM 3081 C C . LYS B 1 93 ? -20.234 -1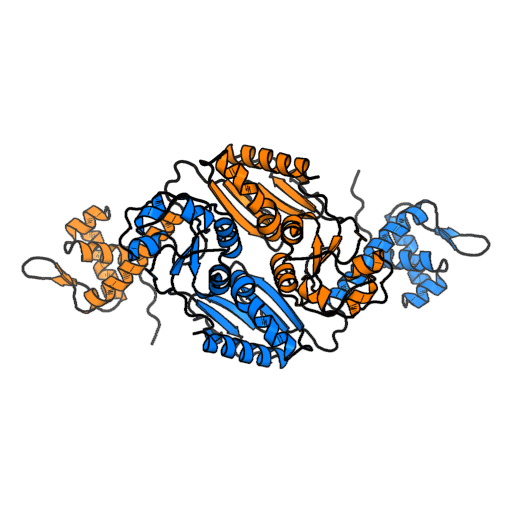9.812 -5.129 1 58.28 93 LYS B C 1
ATOM 3083 O O . LYS B 1 93 ? -21.391 -19.578 -5.508 1 58.28 93 LYS B O 1
ATOM 3088 N N . ARG B 1 94 ? -19.453 -18.953 -4.492 1 68.44 94 ARG B N 1
ATOM 3089 C CA . ARG B 1 94 ? -19.906 -17.609 -4.129 1 68.44 94 ARG B CA 1
ATOM 3090 C C . ARG B 1 94 ? -18.906 -16.547 -4.574 1 68.44 94 ARG B C 1
ATOM 3092 O O . ARG B 1 94 ? -17.703 -16.734 -4.422 1 68.44 94 ARG B O 1
ATOM 3099 N N . ARG B 1 95 ? -19.359 -15.586 -5.332 1 76.94 95 ARG B N 1
ATOM 3100 C CA . ARG B 1 95 ? -18.547 -14.461 -5.781 1 76.94 95 ARG B CA 1
ATOM 3101 C C . ARG B 1 95 ? -17.984 -13.688 -4.598 1 76.94 95 ARG B C 1
ATOM 3103 O O . ARG B 1 95 ? -18.719 -13.352 -3.662 1 76.94 95 ARG B O 1
ATOM 3110 N N . PRO B 1 96 ? -16.719 -13.375 -4.551 1 87.31 96 PRO B N 1
ATOM 3111 C CA . PRO B 1 96 ? -16.172 -12.586 -3.451 1 87.31 96 PRO B CA 1
ATOM 3112 C C . PRO B 1 96 ? -16.703 -11.156 -3.43 1 87.31 96 PRO B C 1
ATOM 3114 O O . PRO B 1 96 ? -17.047 -10.609 -4.48 1 87.31 96 PRO B O 1
ATOM 3117 N N . ILE B 1 97 ? -16.781 -10.703 -2.26 1 90.19 97 ILE B N 1
ATOM 3118 C CA . ILE B 1 97 ? -17.109 -9.281 -2.146 1 90.19 97 ILE B CA 1
ATOM 3119 C C . ILE B 1 97 ? -15.883 -8.445 -2.51 1 90.19 97 ILE B C 1
ATOM 3121 O O . ILE B 1 97 ? -14.766 -8.758 -2.094 1 90.19 97 ILE B O 1
ATOM 3125 N N . LYS B 1 98 ? -16.109 -7.445 -3.328 1 90.5 98 LYS B N 1
ATOM 3126 C CA . LYS B 1 98 ? -15.039 -6.547 -3.754 1 90.5 98 LYS B CA 1
ATOM 3127 C C . LYS B 1 98 ? -15.016 -5.277 -2.908 1 90.5 98 LYS B C 1
ATOM 3129 O O . LYS B 1 98 ? -15.945 -4.469 -2.965 1 90.5 98 LYS B O 1
ATOM 3134 N N . VAL B 1 99 ? -13.984 -5.125 -2.189 1 93.12 99 VAL B N 1
ATOM 3135 C CA . VAL B 1 99 ? -13.82 -3.961 -1.329 1 93.12 99 VAL B CA 1
ATOM 3136 C C . VAL B 1 99 ? -12.594 -3.162 -1.77 1 93.12 99 VAL B C 1
ATOM 3138 O O . VAL B 1 99 ? -11.492 -3.707 -1.868 1 93.12 99 VAL B O 1
ATOM 3141 N N . ARG B 1 100 ? -12.789 -1.953 -2.117 1 91.88 100 ARG B N 1
ATOM 3142 C CA . ARG B 1 100 ? -11.688 -1.021 -2.334 1 91.88 100 ARG B CA 1
ATOM 3143 C C . ARG B 1 100 ? -11.5 -0.107 -1.128 1 91.88 100 ARG B C 1
ATOM 3145 O O . ARG B 1 100 ? -12.469 0.425 -0.587 1 91.88 100 ARG B O 1
ATOM 3152 N N . GLY B 1 101 ? -10.258 -0.008 -0.752 1 93.5 101 GLY B N 1
ATOM 3153 C CA . GLY B 1 101 ? -10.156 0.827 0.434 1 93.5 101 GLY B CA 1
ATOM 3154 C C . GLY B 1 101 ? -8.727 1.226 0.761 1 93.5 101 GLY B C 1
ATOM 3155 O O . GLY B 1 101 ? -7.785 0.77 0.11 1 93.5 101 GLY B O 1
ATOM 3156 N N . SER B 1 102 ? -8.625 2.059 1.753 1 93.75 102 SER B N 1
ATOM 3157 C CA . SER B 1 102 ? -7.34 2.557 2.24 1 93.75 102 SER B CA 1
ATOM 3158 C C . SER B 1 102 ? -6.449 1.414 2.723 1 93.75 102 SER B C 1
ATOM 3160 O O . SER B 1 102 ? -6.895 0.554 3.484 1 93.75 102 SER B O 1
ATOM 3162 N N . LEU B 1 103 ? -5.227 1.511 2.309 1 94.12 103 LEU B N 1
ATOM 3163 C CA . LEU B 1 103 ? -4.238 0.513 2.703 1 94.12 103 LEU B CA 1
ATOM 3164 C C . LEU B 1 103 ? -4.008 0.543 4.211 1 94.12 103 LEU B C 1
ATOM 3166 O O . LEU B 1 103 ? -4.043 -0.499 4.871 1 94.12 103 LEU B O 1
ATOM 3170 N N . ALA B 1 104 ? -3.758 1.697 4.73 1 95.62 104 ALA B N 1
ATOM 3171 C CA . ALA B 1 104 ? -3.488 1.836 6.156 1 95.62 104 ALA B CA 1
ATOM 3172 C C . ALA B 1 104 ? -4.66 1.321 6.988 1 95.62 104 ALA B C 1
ATOM 3174 O O . ALA B 1 104 ? -4.461 0.653 8.008 1 95.62 104 ALA B O 1
ATOM 3175 N N . PHE B 1 105 ? -5.906 1.631 6.57 1 96.88 105 PHE B N 1
ATOM 3176 C CA . PHE B 1 105 ? -7.102 1.171 7.273 1 96.88 105 PHE B CA 1
ATOM 3177 C C . PHE B 1 105 ? -7.148 -0.352 7.312 1 96.88 105 PHE B C 1
ATOM 3179 O O . PHE B 1 105 ? -7.465 -0.941 8.352 1 96.88 105 PHE B O 1
ATOM 3186 N N . PHE B 1 106 ? -6.844 -0.975 6.18 1 97.94 106 PHE B N 1
ATOM 3187 C CA . PHE B 1 106 ? -6.883 -2.432 6.137 1 97.94 106 PHE B CA 1
ATOM 3188 C C . PHE B 1 106 ? -5.855 -3.029 7.094 1 97.94 106 PHE B C 1
ATOM 3190 O O . PHE B 1 106 ? -6.195 -3.861 7.938 1 97.94 106 PHE B O 1
ATOM 3197 N N . VAL B 1 107 ? -4.629 -2.564 7.02 1 97.75 107 VAL B N 1
ATOM 3198 C CA . VAL B 1 107 ? -3.502 -3.186 7.711 1 97.75 107 VAL B CA 1
ATOM 3199 C C . VAL B 1 107 ? -3.666 -3.018 9.219 1 97.75 107 VAL B C 1
ATOM 3201 O O . VAL B 1 107 ? -3.447 -3.963 9.984 1 97.75 107 VAL B O 1
ATOM 3204 N N . HIS B 1 108 ? -4.156 -1.894 9.602 1 97.5 108 HIS B N 1
ATOM 3205 C CA . HIS B 1 108 ? -4.027 -1.575 11.023 1 97.5 108 HIS B CA 1
ATOM 3206 C C . HIS B 1 108 ? -5.375 -1.674 11.734 1 97.5 108 HIS B C 1
ATOM 3208 O O . HIS B 1 108 ? -5.422 -1.841 12.953 1 97.5 108 HIS B O 1
ATOM 3214 N N . TRP B 1 109 ? -6.418 -1.519 11.031 1 97.31 109 TRP B N 1
ATOM 3215 C CA . TRP B 1 109 ? -7.719 -1.49 11.695 1 97.31 109 TRP B CA 1
ATOM 3216 C C . TRP B 1 109 ? -8.562 -2.691 11.281 1 97.31 109 TRP B C 1
ATOM 3218 O O . TRP B 1 109 ? -9.133 -3.377 12.133 1 97.31 109 TRP B O 1
ATOM 3228 N N . LEU B 1 110 ? -8.68 -2.977 10 1 97.56 110 LEU B N 1
ATOM 3229 C CA . LEU B 1 110 ? -9.609 -3.977 9.492 1 97.56 110 LEU B CA 1
ATOM 3230 C C . LEU B 1 110 ? -9.062 -5.383 9.68 1 97.56 110 LEU B C 1
ATOM 3232 O O . LEU B 1 110 ? -9.766 -6.273 10.164 1 97.56 110 LEU B O 1
ATOM 3236 N N . ALA B 1 111 ? -7.812 -5.625 9.344 1 97.81 111 ALA B N 1
ATOM 3237 C CA . ALA B 1 111 ? -7.215 -6.957 9.344 1 97.81 111 ALA B CA 1
ATOM 3238 C C . ALA B 1 111 ? -7.34 -7.613 10.719 1 97.81 111 ALA B C 1
ATOM 3240 O O . ALA B 1 111 ? -7.852 -8.734 10.828 1 97.81 111 ALA B O 1
ATOM 3241 N N . PRO B 1 112 ? -6.988 -6.91 11.773 1 96.31 112 PRO B N 1
ATOM 3242 C CA . PRO B 1 112 ? -7.098 -7.543 13.086 1 96.31 112 PRO B CA 1
ATOM 3243 C C . PRO B 1 112 ? -8.531 -7.914 13.453 1 96.31 112 PRO B C 1
ATOM 3245 O O . PRO B 1 112 ? -8.758 -8.875 14.195 1 96.31 112 PRO B O 1
ATOM 3248 N N . LYS B 1 113 ? -9.43 -7.184 12.953 1 95.88 113 LYS B N 1
ATOM 3249 C CA . LYS B 1 113 ? -10.836 -7.418 13.289 1 95.88 113 LYS B CA 1
ATOM 3250 C C . LYS B 1 113 ? -11.461 -8.438 12.352 1 95.88 113 LYS B C 1
ATOM 3252 O O . LYS B 1 113 ? -12.477 -9.055 12.68 1 95.88 113 LYS B O 1
ATOM 3257 N N . LEU B 1 114 ? -10.859 -8.531 11.18 1 95.88 114 LEU B N 1
ATOM 3258 C CA . LEU B 1 114 ? -11.391 -9.438 10.164 1 95.88 114 LEU B CA 1
ATOM 3259 C C . LEU B 1 114 ? -11.328 -10.891 10.641 1 95.88 114 LEU B C 1
ATOM 3261 O O . LEU B 1 114 ? -12.039 -11.75 10.125 1 95.88 114 LEU B O 1
ATOM 3265 N N . VAL B 1 115 ? -10.484 -11.18 11.609 1 93.5 115 VAL B N 1
ATOM 3266 C CA . VAL B 1 115 ? -10.352 -12.516 12.195 1 93.5 115 VAL B CA 1
ATOM 3267 C C . VAL B 1 115 ? -11.711 -12.992 12.703 1 93.5 115 VAL B C 1
ATOM 3269 O O . VAL B 1 115 ? -12.156 -14.086 12.352 1 93.5 115 VAL B O 1
ATOM 3272 N N . ASP B 1 116 ? -12.391 -12.133 13.359 1 93.44 116 ASP B N 1
ATOM 3273 C CA . ASP B 1 116 ? -13.688 -12.469 13.93 1 93.44 116 ASP B CA 1
ATOM 3274 C C . ASP B 1 116 ? -14.75 -12.609 12.836 1 93.44 116 ASP B C 1
ATOM 3276 O O . ASP B 1 116 ? -15.602 -13.492 12.914 1 93.44 116 ASP B O 1
ATOM 3280 N N . PHE B 1 117 ? -14.727 -11.797 11.906 1 95.62 117 PHE B N 1
ATOM 3281 C CA . PHE B 1 117 ? -15.711 -11.859 10.828 1 95.62 117 PHE B CA 1
ATOM 3282 C C . PHE B 1 117 ? -15.594 -13.172 10.07 1 95.62 117 PHE B C 1
ATOM 3284 O O . PHE B 1 117 ? -16.609 -13.812 9.773 1 95.62 117 PHE B O 1
ATOM 3291 N N . ARG B 1 118 ? -14.375 -13.492 9.773 1 93.06 118 ARG B N 1
ATOM 3292 C CA . ARG B 1 118 ? -14.133 -14.688 8.969 1 93.06 118 ARG B CA 1
ATOM 3293 C C . ARG B 1 118 ? -14.539 -15.945 9.734 1 93.06 118 ARG B C 1
ATOM 3295 O O . ARG B 1 118 ? -14.992 -16.922 9.141 1 93.06 118 ARG B O 1
ATOM 3302 N N . GLN B 1 119 ? -14.367 -15.938 10.992 1 91.62 119 GLN B N 1
ATOM 3303 C CA . GLN B 1 119 ? -14.812 -17.062 11.828 1 91.62 119 GLN B CA 1
ATOM 3304 C C . GLN B 1 119 ? -16.328 -17.188 11.797 1 91.62 119 GLN B C 1
ATOM 3306 O O . GLN B 1 119 ? -16.859 -18.312 11.727 1 91.62 119 GLN B O 1
ATOM 3311 N N . ALA B 1 120 ? -17 -16.109 11.828 1 93.75 120 ALA B N 1
ATOM 3312 C CA . ALA B 1 120 ? -18.453 -16.094 11.852 1 93.75 120 ALA B CA 1
ATOM 3313 C C . ALA B 1 120 ? -19.031 -16.344 10.461 1 93.75 120 ALA B C 1
ATOM 3315 O O . ALA B 1 120 ? -20.125 -16.906 10.328 1 93.75 120 ALA B O 1
ATOM 3316 N N . HIS B 1 121 ? -18.25 -15.938 9.469 1 93 121 HIS B N 1
ATOM 3317 C CA . HIS B 1 121 ? -18.719 -16.062 8.102 1 93 121 HIS B CA 1
ATOM 3318 C C . HIS B 1 121 ? -17.641 -16.641 7.195 1 93 121 HIS B C 1
ATOM 3320 O O . HIS B 1 121 ? -17.203 -16 6.242 1 93 121 HIS B O 1
ATOM 3326 N N . PRO B 1 122 ? -17.359 -17.906 7.371 1 87.75 122 PRO B N 1
ATOM 3327 C CA . PRO B 1 122 ? -16.25 -18.531 6.645 1 87.75 122 PRO B CA 1
ATOM 3328 C C . PRO B 1 122 ? -16.516 -18.656 5.145 1 87.75 122 PRO B C 1
ATOM 3330 O O . PRO B 1 122 ? -15.594 -18.859 4.359 1 87.75 122 PRO B O 1
ATOM 3333 N N . GLN B 1 123 ? -17.719 -18.5 4.762 1 85.81 123 GLN B N 1
ATOM 3334 C CA . GLN B 1 123 ? -18.094 -18.688 3.365 1 85.81 123 GLN B CA 1
ATOM 3335 C C . GLN B 1 123 ? -17.906 -17.406 2.562 1 85.81 123 GLN B C 1
ATOM 3337 O O . GLN B 1 123 ? -17.984 -17.422 1.333 1 85.81 123 GLN B O 1
ATOM 3342 N N . VAL B 1 124 ? -17.734 -16.344 3.24 1 88.69 124 VAL B N 1
ATOM 3343 C CA . VAL B 1 124 ? -17.609 -15.055 2.559 1 88.69 124 VAL B CA 1
ATOM 3344 C C . VAL B 1 124 ? -16.156 -14.82 2.172 1 88.69 124 VAL B C 1
ATOM 3346 O O . VAL B 1 124 ? -15.266 -14.789 3.035 1 88.69 124 VAL B O 1
ATOM 3349 N N . ASP B 1 125 ? -15.977 -14.664 0.892 1 87.94 125 ASP B N 1
ATOM 3350 C CA . ASP B 1 125 ? -14.641 -14.312 0.413 1 87.94 125 ASP B CA 1
ATOM 3351 C C . ASP B 1 125 ? -14.539 -12.82 0.105 1 87.94 125 ASP B C 1
ATOM 3353 O O . ASP B 1 125 ? -15.484 -12.227 -0.421 1 87.94 125 ASP B O 1
ATOM 3357 N N . ILE B 1 126 ? -13.43 -12.328 0.453 1 93.19 126 ILE B N 1
ATOM 3358 C CA . ILE B 1 126 ? -13.227 -10.891 0.277 1 93.19 126 ILE B CA 1
ATOM 3359 C C . ILE B 1 126 ? -12.039 -10.648 -0.66 1 93.19 126 ILE B C 1
ATOM 3361 O O . ILE B 1 126 ? -10.984 -11.266 -0.503 1 93.19 126 ILE B O 1
ATOM 3365 N N . ARG B 1 127 ? -12.281 -9.898 -1.665 1 92.44 127 ARG B N 1
ATOM 3366 C CA . ARG B 1 127 ? -11.219 -9.312 -2.473 1 92.44 127 ARG B CA 1
ATOM 3367 C C . ARG B 1 127 ? -10.992 -7.848 -2.098 1 92.44 127 ARG B C 1
ATOM 3369 O O . ARG B 1 127 ? -11.891 -7.016 -2.264 1 92.44 127 ARG B O 1
ATOM 3376 N N . TYR B 1 128 ? -9.836 -7.527 -1.584 1 94.56 128 TYR B N 1
ATOM 3377 C CA . TYR B 1 128 ? -9.523 -6.172 -1.137 1 94.56 128 TYR B CA 1
ATOM 3378 C C . TYR B 1 128 ? -8.492 -5.52 -2.049 1 94.56 128 TYR B C 1
ATOM 3380 O O . TYR B 1 128 ? -7.367 -6.004 -2.168 1 94.56 128 TYR B O 1
ATOM 3388 N N . ILE B 1 129 ? -8.883 -4.477 -2.645 1 89.94 129 ILE B N 1
ATOM 3389 C CA . ILE B 1 129 ? -8.008 -3.68 -3.492 1 89.94 129 ILE B CA 1
ATOM 3390 C C . ILE B 1 129 ? -7.637 -2.381 -2.777 1 89.94 129 ILE B C 1
ATOM 3392 O O . ILE B 1 129 ? -8.508 -1.571 -2.457 1 89.94 129 ILE B O 1
ATOM 3396 N N . SER B 1 130 ? -6.332 -2.188 -2.613 1 91.5 130 SER B N 1
ATOM 3397 C CA . SER B 1 130 ? -5.852 -1.085 -1.787 1 91.5 130 SER B CA 1
ATOM 3398 C C . SER B 1 130 ? -5.754 0.207 -2.592 1 91.5 130 SER B C 1
ATOM 3400 O O . SER B 1 130 ? -5.402 0.185 -3.773 1 91.5 130 SER B O 1
ATOM 3402 N N . ASN B 1 131 ? -6.09 1.245 -1.866 1 83 131 ASN B N 1
ATOM 3403 C CA . ASN B 1 131 ? -5.871 2.592 -2.381 1 83 131 ASN B CA 1
ATOM 3404 C C . ASN B 1 131 ? -4.969 3.406 -1.458 1 83 131 ASN B C 1
ATOM 3406 O O . ASN B 1 131 ? -5.117 3.354 -0.236 1 83 131 ASN B O 1
ATOM 3410 N N . ILE B 1 132 ? -3.98 3.984 -2.143 1 76.31 132 ILE B N 1
ATOM 3411 C CA . ILE B 1 132 ? -3.17 4.938 -1.391 1 76.31 132 ILE B CA 1
ATOM 3412 C C . ILE B 1 132 ? -3.707 6.352 -1.603 1 76.31 132 ILE B C 1
ATOM 3414 O O . ILE B 1 132 ? -3.824 7.125 -0.65 1 76.31 132 ILE B O 1
ATOM 3418 N N . TRP B 1 133 ? -4.129 6.605 -2.854 1 67.12 133 TRP B N 1
ATOM 3419 C CA . TRP B 1 133 ? -4.727 7.891 -3.207 1 67.12 133 TRP B CA 1
ATOM 3420 C C . TRP B 1 133 ? -6.184 7.719 -3.619 1 67.12 133 TRP B C 1
ATOM 3422 O O . TRP B 1 133 ? -6.543 6.727 -4.262 1 67.12 133 TRP B O 1
ATOM 3432 N N . VAL B 1 134 ? -6.973 8.57 -3.012 1 59.91 134 VAL B N 1
ATOM 3433 C CA . VAL B 1 134 ? -8.391 8.461 -3.344 1 59.91 134 VAL B CA 1
ATOM 3434 C C . VAL B 1 134 ? -8.586 8.695 -4.84 1 59.91 134 VAL B C 1
ATOM 3436 O O . VAL B 1 134 ? -8.117 9.695 -5.387 1 59.91 134 VAL B O 1
ATOM 3439 N N . LYS B 1 135 ? -8.938 7.559 -5.473 1 59.38 135 LYS B N 1
ATOM 3440 C CA . LYS B 1 135 ? -9.32 7.68 -6.875 1 59.38 135 LYS B CA 1
ATOM 3441 C C . LYS B 1 135 ? -10.836 7.609 -7.035 1 59.38 135 LYS B C 1
ATOM 3443 O O . LYS B 1 135 ? -11.547 7.199 -6.113 1 59.38 135 LYS B O 1
ATOM 3448 N N . GLU B 1 136 ? -11.273 8.211 -8.086 1 54.44 136 GLU B N 1
ATOM 3449 C CA . GLU B 1 136 ? -12.703 8.203 -8.391 1 54.44 136 GLU B CA 1
ATOM 3450 C C . GLU B 1 136 ? -13.25 6.777 -8.383 1 54.44 136 GLU B C 1
ATOM 3452 O O . GLU B 1 136 ? -12.539 5.828 -8.711 1 54.44 136 GLU B O 1
ATOM 3457 N N . LEU B 1 137 ? -14.352 6.617 -7.773 1 55.25 137 LEU B N 1
ATOM 3458 C CA . LEU B 1 137 ? -15.086 5.355 -7.73 1 55.25 137 LEU B CA 1
ATOM 3459 C C . LEU B 1 137 ? -15.266 4.785 -9.133 1 55.25 137 LEU B C 1
ATOM 3461 O O . LEU B 1 137 ? -15.695 5.492 -10.047 1 55.25 137 LEU B O 1
ATOM 3465 N N . ASP B 1 138 ? -14.523 3.625 -9.242 1 55.28 138 ASP B N 1
ATOM 3466 C CA . ASP B 1 138 ? -14.883 2.936 -10.477 1 55.28 138 ASP B CA 1
ATOM 3467 C C . ASP B 1 138 ? -16.031 1.957 -10.242 1 55.28 138 ASP B C 1
ATOM 3469 O O . ASP B 1 138 ? -16 1.16 -9.305 1 55.28 138 ASP B O 1
ATOM 3473 N N . GLY B 1 139 ? -17.234 2.357 -10.406 1 60.12 139 GLY B N 1
ATOM 3474 C CA . GLY B 1 139 ? -18.531 1.694 -10.352 1 60.12 139 GLY B CA 1
ATOM 3475 C C . GLY B 1 139 ? -18.422 0.19 -10.188 1 60.12 139 GLY B C 1
ATOM 3476 O O . GLY B 1 139 ? -19.422 -0.496 -10.023 1 60.12 139 GLY B O 1
ATOM 3477 N N . GLU B 1 140 ? -17.281 -0.482 -10 1 70.56 140 GLU B N 1
ATOM 3478 C CA . GLU B 1 140 ? -17.219 -1.94 -10.031 1 70.56 140 GLU B CA 1
ATOM 3479 C C . GLU B 1 140 ? -17.031 -2.52 -8.633 1 70.56 140 GLU B C 1
ATOM 3481 O O . GLU B 1 140 ? -17.25 -3.715 -8.414 1 70.56 140 GLU B O 1
ATOM 3486 N N . ASP B 1 141 ? -16.859 -1.709 -7.609 1 83.81 141 ASP B N 1
ATOM 3487 C CA . ASP B 1 141 ? -16.641 -2.223 -6.262 1 83.81 141 ASP B CA 1
ATOM 3488 C C . ASP B 1 141 ? -17.938 -2.264 -5.473 1 83.81 141 ASP B C 1
ATOM 3490 O O . ASP B 1 141 ? -18.812 -1.412 -5.66 1 83.81 141 ASP B O 1
ATOM 3494 N N . ASP B 1 142 ? -18.047 -3.33 -4.621 1 87.44 142 ASP B N 1
ATOM 3495 C CA . ASP B 1 142 ? -19.234 -3.439 -3.77 1 87.44 142 ASP B CA 1
ATOM 3496 C C . ASP B 1 142 ? -19.203 -2.406 -2.646 1 87.44 142 ASP B C 1
ATOM 3498 O O . ASP B 1 142 ? -20.234 -1.863 -2.264 1 87.44 142 ASP B O 1
ATOM 3502 N N . LEU B 1 143 ? -18.047 -2.246 -2.096 1 91.44 143 LEU B N 1
ATOM 3503 C CA . LEU B 1 143 ? -17.828 -1.32 -0.989 1 91.44 143 LEU B CA 1
ATOM 3504 C C . LEU B 1 143 ? -16.531 -0.55 -1.17 1 91.44 143 LEU B C 1
ATOM 3506 O O . LEU B 1 143 ? -15.594 -1.043 -1.806 1 91.44 143 LEU B O 1
ATOM 3510 N N . GLU B 1 144 ? -16.578 0.62 -0.579 1 91.75 144 GLU B N 1
ATOM 3511 C CA . GLU B 1 144 ? -15.352 1.415 -0.583 1 91.75 144 GLU B CA 1
ATOM 3512 C C . GLU B 1 144 ? -15.078 2.016 0.792 1 91.75 144 GLU B C 1
ATOM 3514 O O . GLU B 1 144 ? -16 2.475 1.469 1 91.75 144 GLU B O 1
ATOM 3519 N N . ILE B 1 145 ? -13.852 1.908 1.223 1 95.12 145 ILE B N 1
ATOM 3520 C CA . ILE B 1 145 ? -13.383 2.607 2.414 1 95.12 145 ILE B CA 1
ATOM 3521 C C . ILE B 1 145 ? -12.516 3.799 2.008 1 95.12 145 ILE B C 1
ATOM 3523 O O . ILE B 1 145 ? -11.43 3.625 1.452 1 95.12 145 ILE B O 1
ATOM 3527 N N . ARG B 1 146 ? -12.945 4.98 2.348 1 91.81 146 ARG B N 1
ATOM 3528 C CA . ARG B 1 146 ? -12.281 6.207 1.911 1 91.81 146 ARG B CA 1
ATOM 3529 C C . ARG B 1 146 ? -11.805 7.031 3.105 1 91.81 146 ARG B C 1
ATOM 3531 O O . ARG B 1 146 ? -12.453 7.035 4.156 1 91.81 146 ARG B O 1
ATOM 3538 N N . TRP B 1 147 ? -10.711 7.633 2.838 1 91.38 147 TRP B N 1
ATOM 3539 C CA . TRP B 1 147 ? -10.211 8.648 3.762 1 91.38 147 TRP B CA 1
ATOM 3540 C C . TRP B 1 147 ? -10.68 10.039 3.35 1 91.38 147 TRP B C 1
ATOM 3542 O O . TRP B 1 147 ? -10.633 10.391 2.17 1 91.38 147 TRP B O 1
ATOM 3552 N N . GLY B 1 148 ? -11.164 10.789 4.281 1 89.69 148 GLY B N 1
ATOM 3553 C CA . GLY B 1 148 ? -11.586 12.141 3.949 1 89.69 148 GLY B CA 1
ATOM 3554 C C . GLY B 1 148 ? -12.531 12.742 4.969 1 89.69 148 GLY B C 1
ATOM 3555 O O . GLY B 1 148 ? -12.438 12.445 6.16 1 89.69 148 GLY B O 1
ATOM 3556 N N . HIS B 1 149 ? -13.445 13.648 4.426 1 89.25 149 HIS B N 1
ATOM 3557 C CA . HIS B 1 149 ? -14.32 14.398 5.316 1 89.25 149 HIS B CA 1
ATOM 3558 C C . HIS B 1 149 ? -15.734 13.812 5.32 1 89.25 149 HIS B C 1
ATOM 3560 O O . HIS B 1 149 ? -16.609 14.305 6.039 1 89.25 149 HIS B O 1
ATOM 3566 N N . GLY B 1 150 ? -15.984 12.82 4.555 1 89.81 150 GLY B N 1
ATOM 3567 C CA . GLY B 1 150 ? -17.219 12.062 4.668 1 89.81 150 GLY B CA 1
ATOM 3568 C C . GLY B 1 150 ? -18.312 12.562 3.734 1 89.81 150 GLY B C 1
ATOM 3569 O O . GLY B 1 150 ? -19.422 12.031 3.732 1 89.81 150 GLY B O 1
ATOM 3570 N N . GLN B 1 151 ? -18.016 13.602 2.932 1 85.69 151 GLN B N 1
ATOM 3571 C CA . GLN B 1 151 ? -19.047 14.125 2.029 1 85.69 151 GLN B CA 1
ATOM 3572 C C . GLN B 1 151 ? -18.594 14.023 0.574 1 85.69 151 GLN B C 1
ATOM 3574 O O . GLN B 1 151 ? -17.688 14.75 0.146 1 85.69 151 GLN B O 1
ATOM 3579 N N . TRP B 1 152 ? -19.188 13.07 -0.14 1 78.81 152 TRP B N 1
ATOM 3580 C CA . TRP B 1 152 ? -18.938 12.891 -1.568 1 78.81 152 TRP B CA 1
ATOM 3581 C C . TRP B 1 152 ? -20.266 12.852 -2.336 1 78.81 152 TRP B C 1
ATOM 3583 O O . TRP B 1 152 ? -21.156 12.062 -2.012 1 78.81 152 TRP B O 1
ATOM 3593 N N . SER B 1 153 ? -20.312 13.688 -3.244 1 77.69 153 SER B N 1
ATOM 3594 C CA . SER B 1 153 ? -21.562 13.805 -4.008 1 77.69 153 SER B CA 1
ATOM 3595 C C . SER B 1 153 ? -21.969 12.469 -4.605 1 77.69 153 SER B C 1
ATOM 3597 O O . SER B 1 153 ? -21.156 11.758 -5.188 1 77.69 153 SER B O 1
ATOM 3599 N N . GLY B 1 154 ? -23.312 12.141 -4.41 1 74.19 154 GLY B N 1
ATOM 3600 C CA . GLY B 1 154 ? -23.859 10.945 -5.027 1 74.19 154 GLY B CA 1
ATOM 3601 C C . GLY B 1 154 ? -23.547 9.68 -4.262 1 74.19 154 GLY B C 1
ATOM 3602 O O . GLY B 1 154 ? -23.906 8.578 -4.688 1 74.19 154 GLY B O 1
ATOM 3603 N N . LEU B 1 155 ? -22.875 9.883 -3.145 1 81.62 155 LEU B N 1
ATOM 3604 C CA . LEU B 1 155 ? -22.484 8.703 -2.379 1 81.62 155 LEU B CA 1
ATOM 3605 C C . LEU B 1 155 ? -23.016 8.773 -0.955 1 81.62 155 LEU B C 1
ATOM 3607 O O . LEU B 1 155 ? -23.266 9.867 -0.433 1 81.62 155 LEU B O 1
ATOM 3611 N N . VAL B 1 156 ? -23.266 7.605 -0.469 1 87.88 156 VAL B N 1
ATOM 3612 C CA . VAL B 1 156 ? -23.625 7.488 0.942 1 87.88 156 VAL B CA 1
ATOM 3613 C C . VAL B 1 156 ? -22.391 7.094 1.754 1 87.88 156 VAL B C 1
ATOM 3615 O O . VAL B 1 156 ? -21.672 6.16 1.387 1 87.88 156 VAL B O 1
ATOM 3618 N N . SER B 1 157 ? -22.203 7.836 2.816 1 93.12 157 SER B N 1
ATOM 3619 C CA . SER B 1 157 ? -21 7.605 3.621 1 93.12 157 SER B CA 1
ATOM 3620 C C . SER B 1 157 ? -21.359 7.367 5.086 1 93.12 157 SER B C 1
ATOM 3622 O O . SER B 1 157 ? -22.266 8.008 5.621 1 93.12 157 SER B O 1
ATOM 3624 N N . GLN B 1 158 ? -20.688 6.395 5.691 1 95.44 158 GLN B N 1
ATOM 3625 C CA . GLN B 1 158 ? -20.766 6.129 7.125 1 95.44 158 GLN B CA 1
ATOM 3626 C C . GLN B 1 158 ? -19.375 6.191 7.77 1 95.44 158 GLN B C 1
ATOM 3628 O O . GLN B 1 158 ? -18.453 5.523 7.316 1 95.44 158 GLN B O 1
ATOM 3633 N N . ARG B 1 159 ? -19.344 6.973 8.812 1 96.31 159 ARG B N 1
ATOM 3634 C CA . ARG B 1 159 ? -18.062 7.176 9.477 1 96.31 159 ARG B CA 1
ATOM 3635 C C . ARG B 1 159 ? -17.625 5.918 10.219 1 96.31 159 ARG B C 1
ATOM 3637 O O . ARG B 1 159 ? -18.438 5.266 10.875 1 96.31 159 ARG B O 1
ATOM 3644 N N . LEU B 1 160 ? -16.281 5.547 10.117 1 97.25 160 LEU B N 1
ATOM 3645 C CA . LEU B 1 160 ? -15.789 4.305 10.703 1 97.25 160 LEU B CA 1
ATOM 3646 C C . LEU B 1 160 ? -14.797 4.59 11.828 1 97.25 160 LEU B C 1
ATOM 3648 O O . LEU B 1 160 ? -14.523 3.721 12.656 1 97.25 160 LEU B O 1
ATOM 3652 N N . THR B 1 161 ? -14.172 5.777 11.852 1 96.38 161 THR B N 1
ATOM 3653 C CA . THR B 1 161 ? -13.172 6.051 12.883 1 96.38 161 THR B CA 1
ATOM 3654 C C . THR B 1 161 ? -13.344 7.461 13.438 1 96.38 161 THR B C 1
ATOM 3656 O O . THR B 1 161 ? -13.914 8.328 12.773 1 96.38 161 THR B O 1
ATOM 3659 N N . TRP B 1 162 ? -12.875 7.707 14.617 1 95.69 162 TRP B N 1
ATOM 3660 C CA . TRP B 1 162 ? -12.789 8.977 15.336 1 95.69 162 TRP B CA 1
ATOM 3661 C C . TRP B 1 162 ? -11.406 9.156 15.969 1 95.69 162 TRP B C 1
ATOM 3663 O O . TRP B 1 162 ? -11.227 8.906 17.156 1 95.69 162 TRP B O 1
ATOM 3673 N N . ASP B 1 163 ? -10.562 9.734 15.188 1 95.31 163 ASP B N 1
ATOM 3674 C CA . ASP B 1 163 ? -9.148 9.625 15.539 1 95.31 163 ASP B CA 1
ATOM 3675 C C . ASP B 1 163 ? -8.648 10.898 16.219 1 95.31 163 ASP B C 1
ATOM 3677 O O . ASP B 1 163 ? -9.164 11.992 15.961 1 95.31 163 ASP B O 1
ATOM 3681 N N . THR B 1 164 ? -7.715 10.719 17.094 1 96.5 164 THR B N 1
ATOM 3682 C CA . THR B 1 164 ? -6.848 11.773 17.609 1 96.5 164 THR B CA 1
ATOM 3683 C C . THR B 1 164 ? -5.434 11.625 17.047 1 96.5 164 THR B C 1
ATOM 3685 O O . THR B 1 164 ? -5.004 10.516 16.734 1 96.5 164 THR B O 1
ATOM 3688 N N . LEU B 1 165 ? -4.789 12.781 16.922 1 96.94 165 LEU B N 1
ATOM 3689 C CA . LEU B 1 165 ? -3.426 12.844 16.406 1 96.94 165 LEU B CA 1
ATOM 3690 C C . LEU B 1 165 ? -2.42 13 17.531 1 96.94 165 LEU B C 1
ATOM 3692 O O . LEU B 1 165 ? -2.586 13.852 18.406 1 96.94 165 LEU B O 1
ATOM 3696 N N . PHE B 1 166 ? -1.402 12.195 17.516 1 97.81 166 PHE B N 1
ATOM 3697 C CA . PHE B 1 166 ? -0.333 12.305 18.5 1 97.81 166 PHE B CA 1
ATOM 3698 C C . PHE B 1 166 ? 0.936 11.625 18 1 97.81 166 PHE B C 1
ATOM 3700 O O . PHE B 1 166 ? 0.871 10.703 17.188 1 97.81 166 PHE B O 1
ATOM 3707 N N . PRO B 1 167 ? 2.08 12.062 18.469 1 98 167 PRO B N 1
ATOM 3708 C CA . PRO B 1 167 ? 3.352 11.461 18.047 1 98 167 PRO B CA 1
ATOM 3709 C C . PRO B 1 167 ? 3.551 10.055 18.625 1 98 167 PRO B C 1
ATOM 3711 O O . PRO B 1 167 ? 3.107 9.773 19.734 1 98 167 PRO B O 1
ATOM 3714 N N . VAL B 1 168 ? 4.223 9.195 17.812 1 98.44 168 VAL B N 1
ATOM 3715 C CA . VAL B 1 168 ? 4.656 7.879 18.281 1 98.44 168 VAL B CA 1
ATOM 3716 C C . VAL B 1 168 ? 6.086 7.613 17.828 1 98.44 168 VAL B C 1
ATOM 3718 O O . VAL B 1 168 ? 6.527 8.141 16.797 1 98.44 168 VAL B O 1
ATOM 3721 N N . CYS B 1 169 ? 6.785 6.859 18.562 1 98.31 169 CYS B N 1
ATOM 3722 C CA . CYS B 1 169 ? 8.141 6.434 18.219 1 98.31 169 CYS B CA 1
ATOM 3723 C C . CYS B 1 169 ? 8.453 5.07 18.812 1 98.31 169 CYS B C 1
ATOM 3725 O O . CYS B 1 169 ? 7.629 4.504 19.547 1 98.31 169 CYS B O 1
ATOM 3727 N N . SER B 1 170 ? 9.555 4.488 18.375 1 98.12 170 SER B N 1
ATOM 3728 C CA . SER B 1 170 ? 9.953 3.199 18.922 1 98.12 170 SER B CA 1
ATOM 3729 C C . SER B 1 170 ? 10.406 3.336 20.375 1 98.12 170 SER B C 1
ATOM 3731 O O . SER B 1 170 ? 10.914 4.387 20.781 1 98.12 170 SER B O 1
ATOM 3733 N N . PRO B 1 171 ? 10.203 2.266 21.188 1 97.56 171 PRO B N 1
ATOM 3734 C CA . PRO B 1 171 ? 10.742 2.287 22.547 1 97.56 171 PRO B CA 1
ATOM 3735 C C . PRO B 1 171 ? 12.25 2.537 22.594 1 97.56 171 PRO B C 1
ATOM 3737 O O . PRO B 1 171 ? 12.742 3.227 23.484 1 97.56 171 PRO B O 1
ATOM 3740 N N . ALA B 1 172 ? 12.93 2.01 21.688 1 95.62 172 ALA B N 1
ATOM 3741 C CA . ALA B 1 172 ? 14.383 2.17 21.641 1 95.62 172 ALA B CA 1
ATOM 3742 C C . ALA B 1 172 ? 14.766 3.635 21.438 1 95.62 172 ALA B C 1
ATOM 3744 O O . ALA B 1 172 ? 15.711 4.125 22.078 1 95.62 172 ALA B O 1
ATOM 3745 N N . LEU B 1 173 ? 14.055 4.297 20.547 1 95.19 173 LEU B N 1
ATOM 3746 C CA . LEU B 1 173 ? 14.312 5.715 20.328 1 95.19 173 LEU B CA 1
ATOM 3747 C C . LEU B 1 173 ? 14.047 6.516 21.594 1 95.19 173 LEU B C 1
ATOM 3749 O O . LEU B 1 173 ? 14.836 7.387 21.969 1 95.19 173 LEU B O 1
ATOM 3753 N N . MET B 1 174 ? 12.961 6.23 22.266 1 94.25 174 MET B N 1
ATOM 3754 C CA . MET B 1 174 ? 12.594 6.91 23.5 1 94.25 174 MET B CA 1
ATOM 3755 C C . MET B 1 174 ? 13.648 6.688 24.578 1 94.25 174 MET B C 1
ATOM 3757 O O . MET B 1 174 ? 13.961 7.605 25.344 1 94.25 174 MET B O 1
ATOM 3761 N N . ALA B 1 175 ? 14.172 5.547 24.625 1 93.81 175 ALA B N 1
ATOM 3762 C CA . ALA B 1 175 ? 15.18 5.195 25.625 1 93.81 175 ALA B CA 1
ATOM 3763 C C . ALA B 1 175 ? 16.484 5.934 25.359 1 93.81 175 ALA B C 1
ATOM 3765 O O . ALA B 1 175 ? 17.141 6.406 26.281 1 93.81 175 ALA B O 1
ATOM 3766 N N . ARG B 1 176 ? 16.859 6.035 24.141 1 92.56 176 ARG B N 1
ATOM 3767 C CA . ARG B 1 176 ? 18.125 6.664 23.766 1 92.56 176 ARG B CA 1
ATOM 3768 C C . ARG B 1 176 ? 18.047 8.18 23.922 1 92.56 176 ARG B C 1
ATOM 3770 O O . ARG B 1 176 ? 19.016 8.82 24.344 1 92.56 176 ARG B O 1
ATOM 3777 N N . SER B 1 177 ? 16.953 8.719 23.516 1 91.44 177 SER B N 1
ATOM 3778 C CA . SER B 1 177 ? 16.734 10.164 23.562 1 91.44 177 SER B CA 1
ATOM 3779 C C . SER B 1 177 ? 15.312 10.5 24.016 1 91.44 177 SER B C 1
ATOM 3781 O O . SER B 1 177 ? 14.445 10.773 23.172 1 91.44 177 SER B O 1
ATOM 3783 N N . PRO B 1 178 ? 15.156 10.625 25.297 1 90.75 178 PRO B N 1
ATOM 3784 C CA . PRO B 1 178 ? 13.805 10.82 25.844 1 90.75 178 PRO B CA 1
ATOM 3785 C C . PRO B 1 178 ? 13.188 12.148 25.422 1 90.75 178 PRO B C 1
ATOM 3787 O O . PRO B 1 178 ? 13.891 13.156 25.312 1 90.75 178 PRO B O 1
ATOM 3790 N N . LEU B 1 179 ? 11.922 12.078 25.141 1 94 179 LEU B N 1
ATOM 3791 C CA . LEU B 1 179 ? 11.109 13.242 24.812 1 94 179 LEU B CA 1
ATOM 3792 C C . LEU B 1 179 ? 10.312 13.703 26.031 1 94 179 LEU B C 1
ATOM 3794 O O . LEU B 1 179 ? 9.5 12.953 26.578 1 94 179 LEU B O 1
ATOM 3798 N N . GLN B 1 180 ? 10.508 14.945 26.438 1 92.44 180 GLN B N 1
ATOM 3799 C CA . GLN B 1 180 ? 9.859 15.445 27.641 1 92.44 180 GLN B CA 1
ATOM 3800 C C . GLN B 1 180 ? 8.719 16.406 27.297 1 92.44 180 GLN B C 1
ATOM 3802 O O . GLN B 1 180 ? 7.703 16.438 28 1 92.44 180 GLN B O 1
ATOM 3807 N N . GLU B 1 181 ? 8.938 17.203 26.297 1 94.5 181 GLU B N 1
ATOM 3808 C CA . GLU B 1 181 ? 7.938 18.141 25.812 1 94.5 181 GLU B CA 1
ATOM 3809 C C . GLU B 1 181 ? 7.836 18.125 24.297 1 94.5 181 GLU B C 1
ATOM 3811 O O . GLU B 1 181 ? 8.758 17.672 23.609 1 94.5 181 GLU B O 1
ATOM 3816 N N . PRO B 1 182 ? 6.797 18.594 23.734 1 95.12 182 PRO B N 1
ATOM 3817 C CA . PRO B 1 182 ? 6.555 18.516 22.281 1 95.12 182 PRO B CA 1
ATOM 3818 C C . PRO B 1 182 ? 7.684 19.125 21.469 1 95.12 182 PRO B C 1
ATOM 3820 O O . PRO B 1 182 ? 8.047 18.578 20.422 1 95.12 182 PRO B O 1
ATOM 3823 N N . ALA B 1 183 ? 8.25 20.156 21.906 1 94.94 183 ALA B N 1
ATOM 3824 C CA . ALA B 1 183 ? 9.312 20.812 21.156 1 94.94 183 ALA B CA 1
ATOM 3825 C C . ALA B 1 183 ? 10.531 19.906 21.016 1 94.94 183 ALA B C 1
ATOM 3827 O O . ALA B 1 183 ? 11.375 20.125 20.141 1 94.94 183 ALA B O 1
ATOM 3828 N N . ASP B 1 184 ? 10.617 18.844 21.859 1 95.62 184 ASP B N 1
ATOM 3829 C CA . ASP B 1 184 ? 11.75 17.938 21.844 1 95.62 184 ASP B CA 1
ATOM 3830 C C . ASP B 1 184 ? 11.773 17.109 20.547 1 95.62 184 ASP B C 1
ATOM 3832 O O . ASP B 1 184 ? 12.781 16.484 20.219 1 95.62 184 ASP B O 1
ATOM 3836 N N . VAL B 1 185 ? 10.664 17.188 19.75 1 95.69 185 VAL B N 1
ATOM 3837 C CA . VAL B 1 185 ? 10.641 16.406 18.516 1 95.69 185 VAL B CA 1
ATOM 3838 C C . VAL B 1 185 ? 11.68 16.953 17.547 1 95.69 185 VAL B C 1
ATOM 3840 O O . VAL B 1 185 ? 12.078 16.266 16.594 1 95.69 185 VAL B O 1
ATOM 3843 N N . ALA B 1 186 ? 12.125 18.156 17.75 1 93.12 186 ALA B N 1
ATOM 3844 C CA . ALA B 1 186 ? 13.125 18.781 16.906 1 93.12 186 ALA B CA 1
ATOM 3845 C C . ALA B 1 186 ? 14.461 18.047 16.969 1 93.12 186 ALA B C 1
ATOM 3847 O O . ALA B 1 186 ? 15.305 18.188 16.094 1 93.12 186 ALA B O 1
ATOM 3848 N N . LYS B 1 187 ? 14.609 17.297 18.016 1 92 187 LYS B N 1
ATOM 3849 C CA . LYS B 1 187 ? 15.867 16.594 18.25 1 92 187 LYS B CA 1
ATOM 3850 C C . LYS B 1 187 ? 15.93 15.305 17.422 1 92 187 LYS B C 1
ATOM 3852 O O . LYS B 1 187 ? 16.969 14.641 17.391 1 92 187 LYS B O 1
ATOM 3857 N N . HIS B 1 188 ? 14.844 14.922 16.797 1 92.62 188 HIS B N 1
ATOM 3858 C CA . HIS B 1 188 ? 14.758 13.672 16.062 1 92.62 188 HIS B CA 1
ATOM 3859 C C . HIS B 1 188 ? 14.188 13.898 14.664 1 92.62 188 HIS B C 1
ATOM 3861 O O . HIS B 1 188 ? 13.492 14.883 14.422 1 92.62 188 HIS B O 1
ATOM 3867 N N . PRO B 1 189 ? 14.562 12.953 13.781 1 92.12 189 PRO B N 1
ATOM 3868 C CA . PRO B 1 189 ? 13.891 13.039 12.484 1 92.12 189 PRO B CA 1
ATOM 3869 C C . PRO B 1 189 ? 12.375 12.852 12.586 1 92.12 189 PRO B C 1
ATOM 3871 O O . PRO B 1 189 ? 11.906 12.023 13.367 1 92.12 189 PRO B O 1
ATOM 3874 N N . LEU B 1 190 ? 11.703 13.727 11.852 1 94.94 190 LEU B N 1
ATOM 3875 C CA . LEU B 1 190 ? 10.258 13.562 11.742 1 94.94 190 LEU B CA 1
ATOM 3876 C C . LEU B 1 190 ? 9.891 12.75 10.508 1 94.94 190 LEU B C 1
ATOM 3878 O O . LEU B 1 190 ? 10.508 12.891 9.453 1 94.94 190 LEU B O 1
ATOM 3882 N N . LEU B 1 191 ? 8.992 11.875 10.688 1 96.25 191 LEU B N 1
ATOM 3883 C CA . LEU B 1 191 ? 8.477 11.078 9.578 1 96.25 191 LEU B CA 1
ATOM 3884 C C . LEU B 1 191 ? 7.141 11.625 9.086 1 96.25 191 LEU B C 1
ATOM 3886 O O . LEU B 1 191 ? 6.207 11.797 9.875 1 96.25 191 LEU B O 1
ATOM 3890 N N . HIS B 1 192 ? 7.066 11.867 7.773 1 93.5 192 HIS B N 1
ATOM 3891 C CA . HIS B 1 192 ? 5.922 12.578 7.223 1 93.5 192 HIS B CA 1
ATOM 3892 C C . HIS B 1 192 ? 5.074 11.672 6.344 1 93.5 192 HIS B C 1
ATOM 3894 O O . HIS B 1 192 ? 5.609 10.859 5.586 1 93.5 192 HIS B O 1
ATOM 3900 N N . VAL B 1 193 ? 3.795 11.805 6.496 1 92.06 193 VAL B N 1
ATOM 3901 C CA . VAL B 1 193 ? 2.863 11.172 5.574 1 92.06 193 VAL B CA 1
ATOM 3902 C C . VAL B 1 193 ? 2.25 12.219 4.652 1 92.06 193 VAL B C 1
ATOM 3904 O O . VAL B 1 193 ? 1.615 13.172 5.113 1 92.06 193 VAL B O 1
ATOM 3907 N N . LEU B 1 194 ? 2.393 11.984 3.402 1 84.06 194 LEU B N 1
ATOM 3908 C CA . LEU B 1 194 ? 1.856 12.898 2.404 1 84.06 194 LEU B CA 1
ATOM 3909 C C . LEU B 1 194 ? 0.368 12.648 2.184 1 84.06 194 LEU B C 1
ATOM 3911 O O . LEU B 1 194 ? -0.089 11.508 2.223 1 84.06 194 LEU B O 1
ATOM 3915 N N . GLY B 1 195 ? -0.342 13.68 1.954 1 77.62 195 GLY B N 1
ATOM 3916 C CA . GLY B 1 195 ? -1.733 13.539 1.556 1 77.62 195 GLY B CA 1
ATOM 3917 C C . GLY B 1 195 ? -2.707 13.805 2.689 1 77.62 195 GLY B C 1
ATOM 3918 O O . GLY B 1 195 ? -3.887 14.07 2.453 1 77.62 195 GLY B O 1
ATOM 3919 N N . TYR B 1 196 ? -2.232 13.672 3.891 1 81.81 196 TYR B N 1
ATOM 3920 C CA . TYR B 1 196 ? -3.09 14 5.027 1 81.81 196 TYR B CA 1
ATOM 3921 C C . TYR B 1 196 ? -3.219 15.508 5.203 1 81.81 196 TYR B C 1
ATOM 3923 O O . TYR B 1 196 ? -2.246 16.25 5.027 1 81.81 196 TYR B O 1
ATOM 3931 N N . GLU B 1 197 ? -4.379 15.891 5.637 1 78.31 197 GLU B N 1
ATOM 3932 C CA . GLU B 1 197 ? -4.602 17.312 5.852 1 78.31 197 GLU B CA 1
ATOM 3933 C C . GLU B 1 197 ? -3.791 17.828 7.043 1 78.31 197 GLU B C 1
ATOM 3935 O O . GLU B 1 197 ? -3.244 18.938 6.996 1 78.31 197 GLU B O 1
ATOM 3940 N N . GLU B 1 198 ? -3.805 17.062 8.047 1 86.31 198 GLU B N 1
ATOM 3941 C CA . GLU B 1 198 ? -3.066 17.438 9.25 1 86.31 198 GLU B CA 1
ATOM 3942 C C . GLU B 1 198 ? -1.739 16.688 9.336 1 86.31 198 GLU B C 1
ATOM 3944 O O . GLU B 1 198 ? -1.718 15.461 9.438 1 86.31 198 GLU B O 1
ATOM 3949 N N . GLY B 1 199 ? -0.634 17.422 9.258 1 90.19 199 GLY B N 1
ATOM 3950 C CA . GLY B 1 199 ? 0.71 16.906 9.422 1 90.19 199 GLY B CA 1
ATOM 3951 C C . GLY B 1 199 ? 1.435 17.469 10.625 1 90.19 199 GLY B C 1
ATOM 3952 O O . GLY B 1 199 ? 0.8 17.953 11.57 1 90.19 199 GLY B O 1
ATOM 3953 N N . TRP B 1 200 ? 2.691 17.344 10.586 1 92.62 200 TRP B N 1
ATOM 3954 C CA . TRP B 1 200 ? 3.529 17.781 11.703 1 92.62 200 TRP B CA 1
ATOM 3955 C C . TRP B 1 200 ? 3.375 19.281 11.945 1 92.62 200 TRP B C 1
ATOM 3957 O O . TRP B 1 200 ? 3.289 19.719 13.094 1 92.62 200 TRP B O 1
ATOM 3967 N N . GLY B 1 201 ? 3.387 20.016 10.875 1 88.06 201 GLY B N 1
ATOM 3968 C CA . GLY B 1 201 ? 3.229 21.453 11.039 1 88.06 201 GLY B CA 1
ATOM 3969 C C . GLY B 1 201 ? 1.961 21.828 11.781 1 88.06 201 GLY B C 1
ATOM 3970 O O . GLY B 1 201 ? 1.983 22.688 12.656 1 88.06 201 GLY B O 1
ATOM 3971 N N . TYR B 1 202 ? 0.937 21.188 11.422 1 87.44 202 TYR B N 1
ATOM 3972 C CA . TYR B 1 202 ? -0.346 21.422 12.078 1 87.44 202 TYR B CA 1
ATOM 3973 C C . TYR B 1 202 ? -0.301 21.016 13.539 1 87.44 202 TYR B C 1
ATOM 3975 O O . TYR B 1 202 ? -0.686 21.781 14.422 1 87.44 202 TYR B O 1
ATOM 3983 N N . TRP B 1 203 ? 0.175 19.859 13.812 1 92.94 203 TRP B N 1
ATOM 3984 C CA . TRP B 1 203 ? 0.209 19.344 15.18 1 92.94 203 TRP B CA 1
ATOM 3985 C C . TRP B 1 203 ? 1.078 20.234 16.062 1 92.94 203 TRP B C 1
ATOM 3987 O O . TRP B 1 203 ? 0.678 20.594 17.172 1 92.94 203 TRP B O 1
ATOM 3997 N N . LEU B 1 204 ? 2.199 20.594 15.594 1 93.12 204 LEU B N 1
ATOM 3998 C CA . LEU B 1 204 ? 3.123 21.438 16.359 1 93.12 204 LEU B CA 1
ATOM 3999 C C . LEU B 1 204 ? 2.508 22.797 16.656 1 93.12 204 LEU B C 1
ATOM 4001 O O . LEU B 1 204 ? 2.68 23.328 17.766 1 93.12 204 LEU B O 1
ATOM 4005 N N . ASN B 1 205 ? 1.845 23.328 15.703 1 88.56 205 ASN B N 1
ATOM 4006 C CA . ASN B 1 205 ? 1.153 24.594 15.922 1 88.56 205 ASN B CA 1
ATOM 4007 C C . ASN B 1 205 ? 0.099 24.469 17.016 1 88.56 205 ASN B C 1
ATOM 4009 O O . ASN B 1 205 ? -0.004 25.344 17.891 1 88.56 205 ASN B O 1
ATOM 4013 N N . MET B 1 206 ? -0.635 23.438 17.016 1 90.31 206 MET B N 1
ATOM 4014 C CA . MET B 1 206 ? -1.74 23.219 17.953 1 90.31 206 MET B CA 1
ATOM 4015 C C . MET B 1 206 ? -1.224 23.031 19.375 1 90.31 206 MET B C 1
ATOM 4017 O O . MET B 1 206 ? -1.907 23.391 20.344 1 90.31 206 MET B O 1
ATOM 4021 N N . VAL B 1 207 ? 0.013 22.562 19.5 1 92.81 207 VAL B N 1
ATOM 4022 C CA . VAL B 1 207 ? 0.525 22.281 20.844 1 92.81 207 VAL B CA 1
ATOM 4023 C C . VAL B 1 207 ? 1.479 23.391 21.266 1 92.81 207 VAL B C 1
ATOM 4025 O O . VAL B 1 207 ? 2.193 23.25 22.266 1 92.81 207 VAL B O 1
ATOM 4028 N N . GLY B 1 208 ? 1.562 24.406 20.516 1 91.38 208 GLY B N 1
ATOM 4029 C CA . GLY B 1 208 ? 2.324 25.594 20.891 1 91.38 208 GLY B CA 1
ATOM 4030 C C . GLY B 1 208 ? 3.809 25.453 20.609 1 91.38 208 GLY B C 1
ATOM 4031 O O . GLY B 1 208 ? 4.629 26.109 21.25 1 91.38 208 GLY B O 1
ATOM 4032 N N . ALA B 1 209 ? 4.191 24.562 19.797 1 93.12 209 ALA B N 1
ATOM 4033 C CA . ALA B 1 209 ? 5.586 24.359 19.422 1 93.12 209 ALA B CA 1
ATOM 4034 C C . ALA B 1 209 ? 5.828 24.719 17.969 1 93.12 209 ALA B C 1
ATOM 4036 O O . ALA B 1 209 ? 6.535 24.016 17.25 1 93.12 209 ALA B O 1
ATOM 4037 N N . ASP B 1 210 ? 5.219 25.734 17.469 1 87.44 210 ASP B N 1
ATOM 4038 C CA . ASP B 1 210 ? 5.238 26.109 16.062 1 87.44 210 ASP B CA 1
ATOM 4039 C C . ASP B 1 210 ? 6.613 26.641 15.656 1 87.44 210 ASP B C 1
ATOM 4041 O O . ASP B 1 210 ? 6.895 26.812 14.469 1 87.44 210 ASP B O 1
ATOM 4045 N N . HIS B 1 211 ? 7.527 26.812 16.609 1 89.19 211 HIS B N 1
ATOM 4046 C CA . HIS B 1 211 ? 8.883 27.266 16.297 1 89.19 211 HIS B CA 1
ATOM 4047 C C . HIS B 1 211 ? 9.742 26.125 15.773 1 89.19 211 HIS B C 1
ATOM 4049 O O . HIS B 1 211 ? 10.812 26.359 15.211 1 89.19 211 HIS B O 1
ATOM 4055 N N . VAL B 1 212 ? 9.305 24.875 16.016 1 89.69 212 VAL B N 1
ATOM 4056 C CA . VAL B 1 212 ? 10.031 23.703 15.555 1 89.69 212 VAL B CA 1
ATOM 4057 C C . VAL B 1 212 ? 9.938 23.578 14.039 1 89.69 212 VAL B C 1
ATOM 4059 O O . VAL B 1 212 ? 8.844 23.703 13.469 1 89.69 212 VAL B O 1
ATOM 4062 N N . ASP B 1 213 ? 11.055 23.359 13.414 1 86 213 ASP B N 1
ATOM 4063 C CA . ASP B 1 213 ? 11.07 23.109 11.977 1 86 213 ASP B CA 1
ATOM 4064 C C . ASP B 1 213 ? 10.578 21.703 11.648 1 86 213 ASP B C 1
ATOM 4066 O O . ASP B 1 213 ? 11.234 20.719 11.984 1 86 213 ASP B O 1
ATOM 4070 N N . SER B 1 214 ? 9.469 21.625 10.992 1 85.44 214 SER B N 1
ATOM 4071 C CA . SER B 1 214 ? 8.883 20.328 10.695 1 85.44 214 SER B CA 1
ATOM 4072 C C . SER B 1 214 ? 9.086 19.953 9.234 1 85.44 214 SER B C 1
ATOM 4074 O O . SER B 1 214 ? 8.391 19.078 8.711 1 85.44 214 SER B O 1
ATOM 4076 N N . SER B 1 215 ? 10.039 20.547 8.578 1 79.69 215 SER B N 1
ATOM 4077 C CA . SER B 1 215 ? 10.156 20.344 7.137 1 79.69 215 SER B CA 1
ATOM 4078 C C . SER B 1 215 ? 11.164 19.25 6.812 1 79.69 215 SER B C 1
ATOM 4080 O O . SER B 1 215 ? 11.32 18.859 5.656 1 79.69 215 SER B O 1
ATOM 4082 N N . THR B 1 216 ? 11.773 18.781 7.84 1 81.44 216 THR B N 1
ATOM 4083 C CA . TH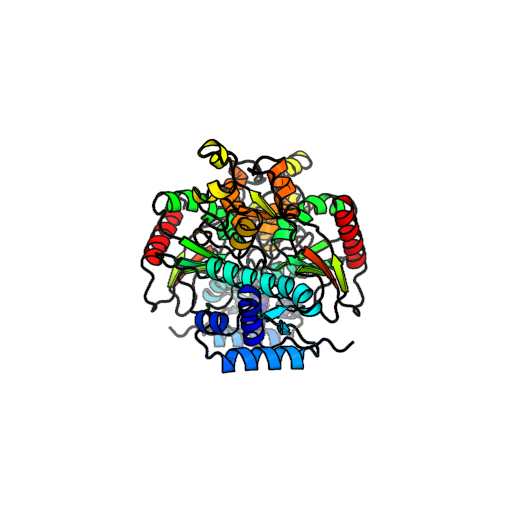R B 1 216 ? 12.836 17.812 7.578 1 81.44 216 THR B CA 1
ATOM 4084 C C . THR B 1 216 ? 12.375 16.406 7.906 1 81.44 216 THR B C 1
ATOM 4086 O O . THR B 1 216 ? 11.414 16.219 8.648 1 81.44 216 THR B O 1
ATOM 4089 N N . GLY B 1 217 ? 13.125 15.43 7.246 1 89.19 217 GLY B N 1
ATOM 4090 C CA . GLY B 1 217 ? 12.836 14.023 7.5 1 89.19 217 GLY B CA 1
ATOM 4091 C C . GLY B 1 217 ? 12.234 13.312 6.305 1 89.19 217 GLY B C 1
ATOM 4092 O O . GLY B 1 217 ? 11.867 13.953 5.316 1 89.19 217 GLY B O 1
ATOM 4093 N N . MET B 1 218 ? 12.047 12.055 6.445 1 93 218 MET B N 1
ATOM 4094 C CA . MET B 1 218 ? 11.555 11.227 5.348 1 93 218 MET B CA 1
ATOM 4095 C C . MET B 1 218 ? 10.062 11.445 5.125 1 93 218 MET B C 1
ATOM 4097 O O . MET B 1 218 ? 9.328 11.719 6.07 1 93 218 MET B O 1
ATOM 4101 N N . GLN B 1 219 ? 9.711 11.344 3.852 1 92.31 219 GLN B N 1
ATOM 4102 C CA . GLN B 1 219 ? 8.32 11.516 3.445 1 92.31 219 GLN B CA 1
ATOM 4103 C C . GLN B 1 219 ? 7.789 10.273 2.742 1 92.31 219 GLN B C 1
ATOM 4105 O O . GLN B 1 219 ? 8.477 9.688 1.899 1 92.31 219 GLN B O 1
ATOM 4110 N N . PHE B 1 220 ? 6.602 9.922 3.111 1 94.5 220 PHE B N 1
ATOM 4111 C CA . PHE B 1 220 ? 5.949 8.758 2.535 1 94.5 220 PHE B CA 1
ATOM 4112 C C . PHE B 1 220 ? 4.516 9.078 2.129 1 94.5 220 PHE B C 1
ATOM 4114 O O . PHE B 1 220 ? 3.893 9.977 2.701 1 94.5 220 PHE B O 1
ATOM 4121 N N . ASP B 1 221 ? 3.957 8.273 1.201 1 88.94 221 ASP B N 1
ATOM 4122 C CA . ASP B 1 221 ? 2.592 8.516 0.75 1 88.94 221 ASP B CA 1
ATOM 4123 C C . ASP B 1 221 ? 1.592 7.68 1.542 1 88.94 221 ASP B C 1
ATOM 4125 O O . ASP B 1 221 ? 0.382 7.777 1.327 1 88.94 221 ASP B O 1
ATOM 4129 N N . THR B 1 222 ? 2.115 6.848 2.391 1 93.56 222 THR B N 1
ATOM 4130 C CA . THR B 1 222 ? 1.211 6.012 3.172 1 93.56 222 THR B CA 1
ATOM 4131 C C . THR B 1 222 ? 1.67 5.926 4.625 1 93.56 222 THR B C 1
ATOM 4133 O O . THR B 1 222 ? 2.871 5.883 4.898 1 93.56 222 THR B O 1
ATOM 4136 N N . LEU B 1 223 ? 0.705 5.836 5.488 1 96.06 223 LEU B N 1
ATOM 4137 C CA . LEU B 1 223 ? 0.968 5.672 6.914 1 96.06 223 LEU B CA 1
ATOM 4138 C C . LEU B 1 223 ? 1.663 4.34 7.188 1 96.06 223 LEU B C 1
ATOM 4140 O O . LEU B 1 223 ? 2.445 4.227 8.133 1 96.06 223 LEU B O 1
ATOM 4144 N N . VAL B 1 224 ? 1.479 3.346 6.336 1 97.12 224 VAL B N 1
ATOM 4145 C CA . VAL B 1 224 ? 2.076 2.027 6.516 1 97.12 224 VAL B CA 1
ATOM 4146 C C . VAL B 1 224 ? 3.598 2.141 6.488 1 97.12 224 VAL B C 1
ATOM 4148 O O . VAL B 1 224 ? 4.281 1.646 7.387 1 97.12 224 VAL B O 1
ATOM 4151 N N . CYS B 1 225 ? 4.098 2.848 5.52 1 97.5 225 CYS B N 1
ATOM 4152 C CA . CYS B 1 225 ? 5.539 3.039 5.422 1 97.5 225 CYS B CA 1
ATOM 4153 C C . CYS B 1 225 ? 6.059 3.875 6.586 1 97.5 225 CYS B C 1
ATOM 4155 O O . CYS B 1 225 ? 7.105 3.568 7.156 1 97.5 225 CYS B O 1
ATOM 4157 N N . THR B 1 226 ? 5.312 4.859 6.906 1 97.81 226 THR B N 1
ATOM 4158 C CA . THR B 1 226 ? 5.719 5.793 7.953 1 97.81 226 THR B CA 1
ATOM 4159 C C . THR B 1 226 ? 5.82 5.086 9.297 1 97.81 226 THR B C 1
ATOM 4161 O O . THR B 1 226 ? 6.824 5.223 10.008 1 97.81 226 THR B O 1
ATOM 4164 N N . LEU B 1 227 ? 4.844 4.293 9.609 1 98.31 227 LEU B N 1
ATOM 4165 C CA . LEU B 1 227 ? 4.84 3.588 10.891 1 98.31 227 LEU B CA 1
ATOM 4166 C C . LEU B 1 227 ? 5.91 2.504 10.914 1 98.31 227 LEU B C 1
ATOM 4168 O O . LEU B 1 227 ? 6.5 2.234 11.969 1 98.31 227 LEU B O 1
ATOM 4172 N N . ARG B 1 228 ? 6.172 1.878 9.758 1 98.06 228 ARG B N 1
ATOM 4173 C CA . ARG B 1 228 ? 7.242 0.893 9.68 1 98.06 228 ARG B CA 1
ATOM 4174 C C . ARG B 1 228 ? 8.586 1.516 10.039 1 98.06 228 ARG B C 1
ATOM 4176 O O . ARG B 1 228 ? 9.352 0.948 10.82 1 98.06 228 ARG B O 1
ATOM 4183 N N . MET B 1 229 ? 8.836 2.68 9.531 1 97.75 229 MET B N 1
ATOM 4184 C CA . MET B 1 229 ? 10.086 3.377 9.82 1 97.75 229 MET B CA 1
ATOM 4185 C C . MET B 1 229 ? 10.141 3.793 11.289 1 97.75 229 MET B C 1
ATOM 4187 O O . MET B 1 229 ? 11.203 3.758 11.906 1 97.75 229 MET B O 1
ATOM 4191 N N . ALA B 1 230 ? 8.992 4.195 11.836 1 98.25 230 ALA B N 1
ATOM 4192 C CA . ALA B 1 230 ? 8.938 4.555 13.25 1 98.25 230 ALA B CA 1
ATOM 4193 C C . ALA B 1 230 ? 9.25 3.348 14.133 1 98.25 230 ALA B C 1
ATOM 4195 O O . ALA B 1 230 ? 10.008 3.459 15.102 1 98.25 230 ALA B O 1
ATOM 4196 N N . GLU B 1 231 ? 8.719 2.207 13.789 1 97.5 231 GLU B N 1
ATOM 4197 C CA . GLU B 1 231 ? 8.961 0.979 14.539 1 97.5 231 GLU B CA 1
ATOM 4198 C C . GLU B 1 231 ? 10.445 0.624 14.555 1 97.5 231 GLU B C 1
ATOM 4200 O O . GLU B 1 231 ? 10.945 0.04 15.516 1 97.5 231 GLU B O 1
ATOM 4205 N N . LEU B 1 232 ? 11.109 0.973 13.508 1 96.5 232 LEU B N 1
ATOM 4206 C CA . LEU B 1 232 ? 12.516 0.637 13.352 1 96.5 232 LEU B CA 1
ATOM 4207 C C . LEU B 1 232 ? 13.398 1.674 14.039 1 96.5 232 LEU B C 1
ATOM 4209 O O . LEU B 1 232 ? 14.633 1.617 13.93 1 96.5 232 LEU B O 1
ATOM 4213 N N . GLY B 1 233 ? 12.781 2.652 14.633 1 96.06 233 GLY B N 1
ATOM 4214 C CA . GLY B 1 233 ? 13.516 3.635 15.414 1 96.06 233 GLY B CA 1
ATOM 4215 C C . GLY B 1 233 ? 14.125 4.73 14.562 1 96.06 233 GLY B C 1
ATOM 4216 O O . GLY B 1 233 ? 15.094 5.375 14.977 1 96.06 233 GLY B O 1
ATOM 4217 N N . GLN B 1 234 ? 13.516 4.965 13.414 1 95.44 234 GLN B N 1
ATOM 4218 C CA . GLN B 1 234 ? 14.164 5.875 12.477 1 95.44 234 GLN B CA 1
ATOM 4219 C C . GLN B 1 234 ? 13.562 7.273 12.562 1 95.44 234 GLN B C 1
ATOM 4221 O O . GLN B 1 234 ? 13.883 8.141 11.75 1 95.44 234 GLN B O 1
ATOM 4226 N N . GLY B 1 235 ? 12.719 7.484 13.516 1 96.44 235 GLY B N 1
ATOM 4227 C CA . GLY B 1 235 ? 12.102 8.797 13.695 1 96.44 235 GLY B CA 1
ATOM 4228 C C . GLY B 1 235 ? 10.797 8.734 14.453 1 96.44 235 GLY B C 1
ATOM 4229 O O . GLY B 1 235 ? 10.438 7.699 15.016 1 96.44 235 GLY B O 1
ATOM 4230 N N . ILE B 1 236 ? 10.164 9.922 14.5 1 97.81 236 ILE B N 1
ATOM 4231 C CA . ILE B 1 236 ? 8.883 10.094 15.172 1 97.81 236 ILE B CA 1
ATOM 4232 C C . ILE B 1 236 ? 7.773 10.281 14.141 1 97.81 236 ILE B C 1
ATOM 4234 O O . ILE B 1 236 ? 7.891 11.133 13.25 1 97.81 236 ILE B O 1
ATOM 4238 N N . ALA B 1 237 ? 6.777 9.477 14.242 1 98.19 237 ALA B N 1
ATOM 4239 C CA . ALA B 1 237 ? 5.637 9.586 13.336 1 98.19 237 ALA B CA 1
ATOM 4240 C C . ALA B 1 237 ? 4.457 10.273 14.023 1 98.19 237 ALA B C 1
ATOM 4242 O O . ALA B 1 237 ? 4.324 10.219 15.242 1 98.19 237 ALA B O 1
ATOM 4243 N N . LEU B 1 238 ? 3.676 10.992 13.227 1 97.31 238 LEU B N 1
ATOM 4244 C CA . LEU B 1 238 ? 2.387 11.484 13.695 1 97.31 238 LEU B CA 1
ATOM 4245 C C . LEU B 1 238 ? 1.282 10.477 13.414 1 97.31 238 LEU B C 1
ATOM 4247 O O . LEU B 1 238 ? 0.908 10.258 12.258 1 97.31 238 LEU B O 1
ATOM 4251 N N . ALA B 1 239 ? 0.807 9.898 14.477 1 97.44 239 ALA B N 1
ATOM 4252 C CA . ALA B 1 239 ? -0.106 8.758 14.367 1 97.44 239 ALA B CA 1
ATOM 4253 C C . ALA B 1 239 ? -1.56 9.211 14.477 1 97.44 239 ALA B C 1
ATOM 4255 O O . ALA B 1 239 ? -1.839 10.312 14.953 1 97.44 239 ALA B O 1
ATOM 4256 N N . ARG B 1 240 ? -2.412 8.414 13.953 1 96.31 240 ARG B N 1
ATOM 4257 C CA . ARG B 1 240 ? -3.846 8.422 14.227 1 96.31 240 ARG B CA 1
ATOM 4258 C C . ARG B 1 240 ? -4.227 7.277 15.156 1 96.31 240 ARG B C 1
ATOM 4260 O O . ARG B 1 240 ? -3.799 6.137 14.961 1 96.31 240 ARG B O 1
ATOM 4267 N N . SER B 1 241 ? -5.004 7.547 16.125 1 96.62 241 SER B N 1
ATOM 4268 C CA . SER B 1 241 ? -5.238 6.637 17.25 1 96.62 241 SER B CA 1
ATOM 4269 C C . SER B 1 241 ? -5.719 5.273 16.75 1 96.62 241 SER B C 1
ATOM 4271 O O . SER B 1 241 ? -5.23 4.238 17.219 1 96.62 241 SER B O 1
ATOM 4273 N N . SER B 1 242 ? -6.605 5.219 15.789 1 95.62 242 SER B N 1
ATOM 4274 C CA . SER B 1 242 ? -7.195 3.965 15.328 1 95.62 242 SER B CA 1
ATOM 4275 C C . SER B 1 242 ? -6.184 3.141 14.531 1 95.62 242 SER B C 1
ATOM 4277 O O . SER B 1 242 ? -6.379 1.941 14.328 1 95.62 242 SER B O 1
ATOM 4279 N N . MET B 1 243 ? -5.121 3.797 14.125 1 96.5 243 MET B N 1
ATOM 4280 C CA . MET B 1 243 ? -4.172 3.135 13.227 1 96.5 243 MET B CA 1
ATOM 4281 C C . MET B 1 243 ? -2.992 2.572 14.016 1 96.5 243 MET B C 1
ATOM 4283 O O . MET B 1 243 ? -2.148 1.87 13.453 1 96.5 243 MET B O 1
ATOM 4287 N N . VAL B 1 244 ? -2.918 2.867 15.297 1 97.88 244 VAL B N 1
ATOM 4288 C CA . VAL B 1 244 ? -1.707 2.451 15.992 1 97.88 244 VAL B CA 1
ATOM 4289 C C . VAL B 1 244 ? -2.08 1.751 17.297 1 97.88 244 VAL B C 1
ATOM 4291 O O . VAL B 1 244 ? -1.214 1.48 18.141 1 97.88 244 VAL B O 1
ATOM 4294 N N . ALA B 1 245 ? -3.363 1.433 17.516 1 95.81 245 ALA B N 1
ATOM 4295 C CA . ALA B 1 245 ? -3.818 0.826 18.75 1 95.81 245 ALA B CA 1
ATOM 4296 C C . ALA B 1 245 ? -3.049 -0.457 19.062 1 95.81 245 ALA B C 1
ATOM 4298 O O . ALA B 1 245 ? -2.492 -0.614 20.141 1 95.81 245 ALA B O 1
ATOM 4299 N N . ASP B 1 246 ? -2.918 -1.34 18.109 1 95 246 ASP B N 1
ATOM 4300 C CA . ASP B 1 246 ? -2.238 -2.617 18.297 1 95 246 ASP B CA 1
ATOM 4301 C C . ASP B 1 246 ? -0.742 -2.416 18.531 1 95 246 ASP B C 1
ATOM 4303 O O . ASP B 1 246 ? -0.131 -3.119 19.328 1 95 246 ASP B O 1
ATOM 4307 N N . LEU B 1 247 ? -0.129 -1.49 17.797 1 97.38 247 LEU B N 1
ATOM 4308 C CA . LEU B 1 247 ? 1.304 -1.235 17.906 1 97.38 247 LEU B CA 1
ATOM 4309 C C . LEU B 1 247 ? 1.665 -0.708 19.281 1 97.38 247 LEU B C 1
ATOM 4311 O O . LEU B 1 247 ? 2.721 -1.043 19.828 1 97.38 247 LEU B O 1
ATOM 4315 N N . LEU B 1 248 ? 0.741 0.076 19.812 1 97.69 248 LEU B N 1
ATOM 4316 C CA . LEU B 1 248 ? 0.941 0.585 21.172 1 97.69 248 LEU B CA 1
ATOM 4317 C C . LEU B 1 248 ? 0.756 -0.522 22.203 1 97.69 248 LEU B C 1
ATOM 4319 O O . LEU B 1 248 ? 1.564 -0.66 23.125 1 97.69 248 LEU B O 1
ATOM 4323 N N . GLU B 1 249 ? -0.248 -1.316 22.016 1 96.5 249 GLU B N 1
ATOM 4324 C CA . GLU B 1 249 ? -0.55 -2.406 22.938 1 96.5 249 GLU B CA 1
ATOM 4325 C C . GLU B 1 249 ? 0.579 -3.434 22.969 1 96.5 249 GLU B C 1
ATOM 4327 O O . GLU B 1 249 ? 0.927 -3.951 24.031 1 96.5 249 GLU B O 1
ATOM 4332 N N . GLU B 1 250 ? 1.188 -3.674 21.859 1 94.44 250 GLU B N 1
ATOM 4333 C CA . GLU B 1 250 ? 2.242 -4.676 21.719 1 94.44 250 GLU B CA 1
ATOM 4334 C C . GLU B 1 250 ? 3.602 -4.102 22.109 1 94.44 250 GLU B C 1
ATOM 4336 O O . GLU B 1 250 ? 4.598 -4.824 22.156 1 94.44 250 GLU B O 1
ATOM 4341 N N . GLY B 1 251 ? 3.619 -2.83 22.312 1 96.5 251 GLY B N 1
ATOM 4342 C CA . GLY B 1 251 ? 4.855 -2.184 22.719 1 96.5 251 GLY B CA 1
ATOM 4343 C C . GLY B 1 251 ? 5.82 -1.95 21.578 1 96.5 251 GLY B C 1
ATOM 4344 O O . GLY B 1 251 ? 7.012 -1.724 21.797 1 96.5 251 GLY B O 1
ATOM 4345 N N . ARG B 1 252 ? 5.375 -2.014 20.422 1 96.5 252 ARG B N 1
ATOM 4346 C CA . ARG B 1 252 ? 6.223 -1.756 19.25 1 96.5 252 ARG B CA 1
ATOM 4347 C C . ARG B 1 252 ? 6.422 -0.259 19.047 1 96.5 252 ARG B C 1
ATOM 4349 O O . ARG B 1 252 ? 7.426 0.164 18.469 1 96.5 252 ARG B O 1
ATOM 4356 N N . LEU B 1 253 ? 5.398 0.494 19.422 1 98.38 253 LEU B N 1
ATOM 4357 C CA . LEU B 1 253 ? 5.469 1.95 19.469 1 98.38 253 LEU B CA 1
ATOM 4358 C C . LEU B 1 253 ? 5.07 2.475 20.844 1 98.38 253 LEU B C 1
ATOM 4360 O O . LEU B 1 253 ? 4.395 1.778 21.609 1 98.38 253 LEU B O 1
ATOM 4364 N N . VAL B 1 254 ? 5.516 3.658 21.172 1 98.25 254 VAL B N 1
ATOM 4365 C CA . VAL B 1 254 ? 5.141 4.32 22.422 1 98.25 254 VAL B CA 1
ATOM 4366 C C . VAL B 1 254 ? 4.715 5.758 22.125 1 98.25 254 VAL B C 1
ATOM 4368 O O . VAL B 1 254 ? 5.141 6.355 21.141 1 98.25 254 VAL B O 1
ATOM 4371 N N . GLU B 1 255 ? 3.822 6.215 22.938 1 97.25 255 GLU B N 1
ATOM 4372 C CA . GLU B 1 255 ? 3.355 7.598 22.922 1 97.25 255 GLU B CA 1
ATOM 4373 C C . GLU B 1 255 ? 4.145 8.461 23.906 1 97.25 255 GLU B C 1
ATOM 4375 O O . GLU B 1 255 ? 3.953 8.352 25.125 1 97.25 255 GLU B O 1
ATOM 4380 N N . PRO B 1 256 ? 4.93 9.383 23.391 1 96.06 256 PRO B N 1
ATOM 4381 C CA . PRO B 1 256 ? 5.816 10.125 24.281 1 96.06 256 PRO B CA 1
ATOM 4382 C C . PRO B 1 256 ? 5.09 11.234 25.047 1 96.06 256 PRO B C 1
ATOM 4384 O O . PRO B 1 256 ? 5.57 11.695 26.078 1 96.06 256 PRO B O 1
ATOM 4387 N N . PHE B 1 257 ? 3.98 11.672 24.516 1 94.94 257 PHE B N 1
ATOM 4388 C CA . PHE B 1 257 ? 3.27 12.797 25.094 1 94.94 257 PHE B CA 1
ATOM 4389 C C . PHE B 1 257 ? 1.817 12.43 25.391 1 94.94 257 PHE B C 1
ATOM 4391 O O . PHE B 1 257 ? 1.287 11.477 24.812 1 94.94 257 PHE B O 1
ATOM 4398 N N . THR B 1 258 ? 1.213 13.258 26.234 1 92.56 258 THR B N 1
ATOM 4399 C CA . THR B 1 258 ? -0.192 13.039 26.547 1 92.56 258 THR B CA 1
ATOM 4400 C C . THR B 1 258 ? -1.091 13.898 25.672 1 92.56 258 THR B C 1
ATOM 4402 O O . THR B 1 258 ? -2.299 13.664 25.594 1 92.56 258 THR B O 1
ATOM 4405 N N . GLN B 1 259 ? -0.531 14.891 25.016 1 92 259 GLN B N 1
ATOM 4406 C CA . GLN B 1 259 ? -1.313 15.812 24.203 1 92 259 GLN B CA 1
ATOM 4407 C C . GLN B 1 259 ? -1.838 15.117 22.938 1 92 259 GLN B C 1
ATOM 4409 O O . GLN B 1 259 ? -1.058 14.594 22.141 1 92 259 GLN B O 1
ATOM 4414 N N . ARG B 1 260 ? -3.107 15.125 22.766 1 95.31 260 ARG B N 1
ATOM 4415 C CA . ARG B 1 260 ? -3.779 14.609 21.578 1 95.31 260 ARG B CA 1
ATOM 4416 C C . ARG B 1 260 ? -4.668 15.672 20.938 1 95.31 260 ARG B C 1
ATOM 4418 O O . ARG B 1 260 ? -5.312 16.453 21.641 1 95.31 260 ARG B O 1
ATOM 4425 N N . ILE B 1 261 ? -4.574 15.695 19.609 1 95.19 261 ILE B N 1
ATOM 4426 C CA . ILE B 1 261 ? -5.41 16.625 18.859 1 95.19 261 ILE B CA 1
ATOM 4427 C C . ILE B 1 261 ? -6.426 15.859 18.031 1 95.19 261 ILE B C 1
ATOM 4429 O O . ILE B 1 261 ? -6.086 14.852 17.406 1 95.19 261 ILE B O 1
ATOM 4433 N N . GLU B 1 262 ? -7.672 16.359 18.016 1 94.38 262 GLU B N 1
ATOM 4434 C CA . GLU B 1 262 ? -8.695 15.695 17.219 1 94.38 262 GLU B CA 1
ATOM 4435 C C . GLU B 1 262 ? -8.398 15.812 15.727 1 94.38 262 GLU B C 1
ATOM 4437 O O . GLU B 1 262 ? -8.062 16.891 15.242 1 94.38 262 GLU B O 1
ATOM 4442 N N . ALA B 1 263 ? -8.469 14.727 15.039 1 92.81 263 ALA B N 1
ATOM 4443 C CA . ALA B 1 263 ? -8.305 14.742 13.586 1 92.81 263 ALA B CA 1
ATOM 4444 C C . ALA B 1 263 ? -9.586 15.203 12.898 1 92.81 263 ALA B C 1
ATOM 4446 O O . ALA B 1 263 ? -10.688 14.859 13.32 1 92.81 263 ALA B O 1
ATOM 4447 N N . SER B 1 264 ? -9.438 15.945 11.805 1 89.31 264 SER B N 1
ATOM 4448 C CA . SER B 1 264 ? -10.594 16.422 11.062 1 89.31 264 SER B CA 1
ATOM 4449 C C . SER B 1 264 ? -11.086 15.383 10.062 1 89.31 264 SER B C 1
ATOM 4451 O O . SER B 1 264 ? -12.281 15.305 9.773 1 89.31 264 SER B O 1
ATOM 4453 N N . GLU B 1 265 ? -10.109 14.641 9.57 1 91.31 265 GLU B N 1
ATOM 4454 C CA . GLU B 1 265 ? -10.445 13.602 8.602 1 91.31 265 GLU B CA 1
ATOM 4455 C C . GLU B 1 265 ? -10.641 12.25 9.281 1 91.31 265 GLU B C 1
ATOM 4457 O O . GLU B 1 265 ? -10.133 12.023 10.383 1 91.31 265 GLU B O 1
ATOM 4462 N N . SER B 1 266 ? -11.43 11.414 8.609 1 94.56 266 SER B N 1
ATOM 4463 C CA . SER B 1 266 ? -11.719 10.078 9.109 1 94.56 266 SER B CA 1
ATOM 4464 C C . SER B 1 266 ? -11.844 9.07 7.969 1 94.56 266 SER B C 1
ATOM 4466 O O . SER B 1 266 ? -11.82 9.453 6.797 1 94.56 266 SER B O 1
ATOM 4468 N N . PHE B 1 267 ? -11.883 7.848 8.383 1 95.25 267 PHE B N 1
ATOM 4469 C CA . PHE B 1 267 ? -12.227 6.805 7.422 1 95.25 267 PHE B CA 1
ATOM 4470 C C . PHE B 1 267 ? -13.727 6.59 7.359 1 95.25 267 PHE B C 1
ATOM 4472 O O . PHE B 1 267 ? -14.406 6.609 8.391 1 95.25 267 PHE B O 1
ATOM 4479 N N . TYR B 1 268 ? -14.203 6.371 6.113 1 95.5 268 TYR B N 1
ATOM 4480 C CA . TYR B 1 268 ? -15.633 6.207 5.875 1 95.5 268 TYR B CA 1
ATOM 4481 C C . TYR B 1 268 ? -15.906 4.988 5.008 1 95.5 268 TYR B C 1
ATOM 4483 O O . TYR B 1 268 ? -15.156 4.703 4.07 1 95.5 268 TYR B O 1
ATOM 4491 N N . LEU B 1 269 ? -16.938 4.254 5.363 1 96.12 269 LEU B N 1
ATOM 4492 C CA . LEU B 1 269 ? -17.547 3.295 4.441 1 96.12 269 LEU B CA 1
ATOM 4493 C C . LEU B 1 269 ? -18.438 4 3.428 1 96.12 269 LEU B C 1
ATOM 4495 O O . LEU B 1 269 ? -19.359 4.715 3.805 1 96.12 269 LEU B O 1
ATOM 4499 N N . VAL B 1 270 ? -18.094 3.852 2.186 1 91.19 270 VAL B N 1
ATOM 4500 C CA . VAL B 1 270 ? -18.797 4.57 1.131 1 91.19 270 VAL B CA 1
ATOM 4501 C C . VAL B 1 270 ? -19.438 3.576 0.164 1 91.19 270 VAL B C 1
ATOM 4503 O O . VAL B 1 270 ? -18.828 2.559 -0.18 1 91.19 270 VAL B O 1
ATOM 4506 N N . ARG B 1 271 ? -20.656 3.809 -0.201 1 86 271 ARG B N 1
ATOM 4507 C CA . ARG B 1 271 ? -21.375 3 -1.188 1 86 271 ARG B CA 1
ATOM 4508 C C . ARG B 1 271 ? -22.156 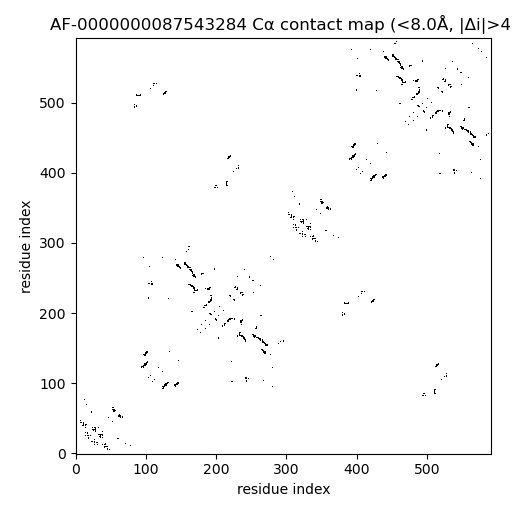3.879 -2.152 1 86 271 ARG B C 1
ATOM 4510 O O . ARG B 1 271 ? -22.516 5.012 -1.817 1 86 271 ARG B O 1
ATOM 4517 N N . GLY B 1 272 ? -22.297 3.273 -3.314 1 78.19 272 GLY B N 1
ATOM 4518 C CA . GLY B 1 272 ? -23.172 3.969 -4.242 1 78.19 272 GLY B CA 1
ATOM 4519 C C . GLY B 1 272 ? -24.625 3.908 -3.844 1 78.19 272 GLY B C 1
ATOM 4520 O O . GLY B 1 272 ? -25.062 2.957 -3.189 1 78.19 272 GLY B O 1
ATOM 4521 N N . SER B 1 273 ? -25.469 4.859 -4.051 1 69.25 273 SER B N 1
ATOM 4522 C CA . SER B 1 273 ? -26.875 4.926 -3.67 1 69.25 273 SER B CA 1
ATOM 4523 C C . SER B 1 273 ? -27.719 3.945 -4.477 1 69.25 273 SER B C 1
ATOM 4525 O O . SER B 1 273 ? -28.734 3.457 -4 1 69.25 273 SER B O 1
ATOM 4527 N N . GLY B 1 274 ? -27.359 3.533 -5.641 1 63.22 274 GLY B N 1
ATOM 4528 C CA . GLY B 1 274 ? -28.328 2.859 -6.488 1 63.22 274 GLY B CA 1
ATOM 4529 C C . GLY B 1 274 ? -27.953 1.425 -6.809 1 63.22 274 GLY B C 1
ATOM 4530 O O . GLY B 1 274 ? -28.688 0.724 -7.504 1 63.22 274 GLY B O 1
ATOM 4531 N N . THR B 1 275 ? -27 0.917 -6.371 1 57.72 275 THR B N 1
ATOM 4532 C CA . THR B 1 275 ? -26.594 -0.349 -6.973 1 57.72 275 THR B CA 1
ATOM 4533 C C . THR B 1 275 ? -27.062 -1.525 -6.117 1 57.72 275 THR B C 1
ATOM 4535 O O . THR B 1 275 ? -27.219 -1.393 -4.902 1 57.72 275 THR B O 1
ATOM 4538 N N . GLU B 1 276 ? -27.734 -2.473 -6.852 1 63.81 276 GLU B N 1
ATOM 4539 C CA . GLU B 1 276 ? -27.984 -3.764 -6.219 1 63.81 276 GLU B CA 1
ATOM 4540 C C . GLU B 1 276 ? -26.766 -4.258 -5.453 1 63.81 276 GLU B C 1
ATOM 4542 O O . GLU B 1 276 ? -25.672 -4.312 -6.004 1 63.81 276 GLU B O 1
ATOM 4547 N N . GLN B 1 277 ? -27.125 -4.512 -4.215 1 75 277 GLN B N 1
ATOM 4548 C CA . GLN B 1 277 ? -26 -4.828 -3.34 1 75 277 GLN B CA 1
ATOM 4549 C C . GLN B 1 277 ? -25.859 -6.332 -3.152 1 75 277 GLN B C 1
ATOM 4551 O O . GLN B 1 277 ? -26.844 -7.043 -3.002 1 75 277 GLN B O 1
ATOM 4556 N N . HIS B 1 278 ? -24.719 -6.797 -3.426 1 80.69 278 HIS B N 1
ATOM 4557 C CA . HIS B 1 278 ? -24.312 -8.148 -3.055 1 80.69 278 HIS B CA 1
ATOM 4558 C C . HIS B 1 278 ? -24.656 -8.445 -1.598 1 80.69 278 HIS B C 1
ATOM 4560 O O . HIS B 1 278 ? -24.312 -7.676 -0.704 1 80.69 278 HIS B O 1
ATOM 4566 N N . PRO B 1 279 ? -25.547 -9.43 -1.318 1 86.94 279 PRO B N 1
ATOM 4567 C CA . PRO B 1 279 ? -25.969 -9.703 0.059 1 86.94 279 PRO B CA 1
ATOM 4568 C C . PRO B 1 279 ? -24.797 -9.812 1.023 1 86.94 279 PRO B C 1
ATOM 4570 O O . PRO B 1 279 ? -24.859 -9.289 2.143 1 86.94 279 PRO B O 1
ATOM 4573 N N . ASP B 1 280 ? -23.781 -10.469 0.596 1 91.06 280 ASP B N 1
ATOM 4574 C CA . ASP B 1 280 ? -22.609 -10.602 1.447 1 91.06 280 ASP B CA 1
ATOM 4575 C C . ASP B 1 280 ? -21.969 -9.242 1.712 1 91.06 280 ASP B C 1
ATOM 4577 O O . ASP B 1 280 ? -21.406 -9.016 2.787 1 91.06 280 ASP B O 1
ATOM 4581 N N . ALA B 1 281 ? -22.094 -8.359 0.771 1 91.5 281 ALA B N 1
ATOM 4582 C CA . ALA B 1 281 ? -21.547 -7.016 0.941 1 91.5 281 ALA B CA 1
ATOM 4583 C C . ALA B 1 281 ? -22.312 -6.234 2 1 91.5 281 ALA B C 1
ATOM 4585 O O . ALA B 1 281 ? -21.719 -5.508 2.799 1 91.5 281 ALA B O 1
ATOM 4586 N N . VAL B 1 282 ? -23.594 -6.434 1.954 1 92.12 282 VAL B N 1
ATOM 4587 C CA . VAL B 1 282 ? -24.438 -5.773 2.939 1 92.12 282 VAL B CA 1
ATOM 4588 C C . VAL B 1 282 ? -24.109 -6.293 4.336 1 92.12 282 VAL B C 1
ATOM 4590 O O . VAL B 1 282 ? -23.984 -5.512 5.285 1 92.12 282 VAL B O 1
ATOM 4593 N N . MET B 1 283 ? -23.969 -7.535 4.395 1 94.25 283 MET B N 1
ATOM 4594 C CA . MET B 1 283 ? -23.609 -8.164 5.664 1 94.25 283 MET B CA 1
ATOM 4595 C C . MET B 1 283 ? -22.266 -7.664 6.16 1 94.25 283 MET B C 1
ATOM 4597 O O . MET B 1 283 ? -22.109 -7.336 7.34 1 94.25 283 MET B O 1
ATOM 4601 N N . PHE B 1 284 ? -21.359 -7.609 5.281 1 95.62 284 PHE B N 1
ATOM 4602 C CA . PHE B 1 284 ? -20.031 -7.137 5.629 1 95.62 284 PHE B CA 1
ATOM 4603 C C . PHE B 1 284 ? -20.062 -5.676 6.062 1 95.62 284 PHE B C 1
ATOM 4605 O O . PHE B 1 284 ? -19.438 -5.301 7.055 1 95.62 284 PHE B O 1
ATOM 4612 N N . ALA B 1 285 ? -20.797 -4.875 5.363 1 95.19 285 ALA B N 1
ATOM 4613 C CA . ALA B 1 285 ? -20.938 -3.457 5.684 1 95.19 285 ALA B CA 1
ATOM 4614 C C . ALA B 1 285 ? -21.531 -3.26 7.07 1 95.19 285 ALA B C 1
ATOM 4616 O O . ALA B 1 285 ? -21.062 -2.432 7.852 1 95.19 285 ALA B O 1
ATOM 4617 N N . THR B 1 286 ? -22.547 -4.012 7.352 1 95 286 THR B N 1
ATOM 4618 C CA . THR B 1 286 ? -23.203 -3.936 8.656 1 95 286 THR B CA 1
ATOM 4619 C C . THR B 1 286 ? -22.234 -4.32 9.773 1 95 286 THR B C 1
ATOM 4621 O O . THR B 1 286 ? -22.141 -3.623 10.781 1 95 286 THR B O 1
ATOM 4624 N N . TRP B 1 287 ? -21.547 -5.355 9.555 1 96.38 287 TRP B N 1
ATOM 4625 C CA . TRP B 1 287 ? -20.562 -5.816 10.523 1 96.38 287 TRP B CA 1
ATOM 4626 C C . TRP B 1 287 ? -19.484 -4.758 10.75 1 96.38 287 TRP B C 1
ATOM 4628 O O . TRP B 1 287 ? -19.109 -4.477 11.891 1 96.38 287 TRP B O 1
ATOM 4638 N N . LEU B 1 288 ? -19.016 -4.191 9.719 1 96.06 288 LEU B N 1
ATOM 4639 C CA . LEU B 1 288 ? -17.969 -3.186 9.773 1 96.06 288 LEU B CA 1
ATOM 4640 C C . LEU B 1 288 ? -18.406 -1.979 10.594 1 96.06 288 LEU B C 1
ATOM 4642 O O . LEU B 1 288 ? -17.656 -1.498 11.445 1 96.06 288 LEU B O 1
ATOM 4646 N N . VAL B 1 289 ? -19.578 -1.541 10.352 1 95.88 289 VAL B N 1
ATOM 4647 C CA . VAL B 1 289 ? -20.109 -0.388 11.062 1 95.88 289 VAL B CA 1
ATOM 4648 C C . VAL B 1 289 ? -20.297 -0.733 12.539 1 95.88 289 VAL B C 1
ATOM 4650 O O . VAL B 1 289 ? -20.031 0.098 13.414 1 95.88 289 VAL B O 1
ATOM 4653 N N . GLU B 1 290 ? -20.688 -1.921 12.812 1 95.69 290 GLU B N 1
ATOM 4654 C CA . GLU B 1 290 ? -20.812 -2.371 14.195 1 95.69 290 GLU B CA 1
ATOM 4655 C C . GLU B 1 290 ? -19.469 -2.365 14.906 1 95.69 290 GLU B C 1
ATOM 4657 O O . GLU B 1 290 ? -19.359 -1.94 16.062 1 95.69 290 GLU B O 1
ATOM 4662 N N . GLN B 1 291 ? -18.422 -2.832 14.242 1 95.31 291 GLN B N 1
ATOM 4663 C CA . GLN B 1 291 ? -17.0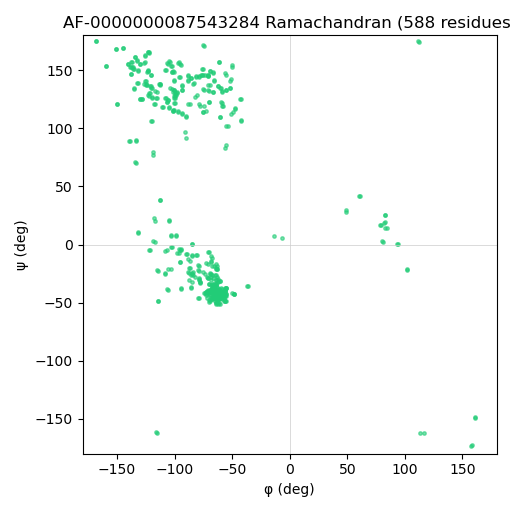78 -2.83 14.812 1 95.31 291 GLN B CA 1
ATOM 4664 C C . GLN B 1 291 ? -16.609 -1.41 15.102 1 95.31 291 GLN B C 1
ATOM 4666 O O . GLN B 1 291 ? -15.953 -1.164 16.125 1 95.31 291 GLN B O 1
ATOM 4671 N N . ALA B 1 292 ? -16.953 -0.521 14.18 1 94.69 292 ALA B N 1
ATOM 4672 C CA . ALA B 1 292 ? -16.547 0.873 14.328 1 94.69 292 ALA B CA 1
ATOM 4673 C C . ALA B 1 292 ? -17.188 1.5 15.57 1 94.69 292 ALA B C 1
ATOM 4675 O O . ALA B 1 292 ? -16.547 2.305 16.266 1 94.69 292 ALA B O 1
ATOM 4676 N N . HIS B 1 293 ? -18.344 1.146 15.914 1 91.25 293 HIS B N 1
ATOM 4677 C CA . HIS B 1 293 ? -19.078 1.748 17.016 1 91.25 293 HIS B CA 1
ATOM 4678 C C . HIS B 1 293 ? -18.734 1.081 18.344 1 91.25 293 HIS B C 1
ATOM 4680 O O . HIS B 1 293 ? -18.953 1.66 19.422 1 91.25 293 HIS B O 1
ATOM 4686 N N . ARG B 1 294 ? -18.219 -0.091 18.281 1 83.88 294 ARG B N 1
ATOM 4687 C CA . ARG B 1 294 ? -17.812 -0.775 19.516 1 83.88 294 ARG B CA 1
ATOM 4688 C C . ARG B 1 294 ? -16.562 -0.132 20.109 1 83.88 294 ARG B C 1
ATOM 4690 O O . ARG B 1 294 ? -16.375 -0.145 21.328 1 83.88 294 ARG B O 1
ATOM 4697 N N . PHE B 1 295 ? -15.766 0.439 19.328 1 70 295 PHE B N 1
ATOM 4698 C CA . PHE B 1 295 ? -14.477 0.919 19.812 1 70 295 PHE B CA 1
ATOM 4699 C C . PHE B 1 295 ? -14.375 2.432 19.656 1 70 295 PHE B C 1
ATOM 4701 O O . PHE B 1 295 ? -13.273 2.98 19.578 1 70 295 PHE B O 1
ATOM 4708 N N . LYS B 1 296 ? -15.484 3.104 19.578 1 69.75 296 LYS B N 1
ATOM 4709 C CA . LYS B 1 296 ? -15.469 4.562 19.516 1 69.75 296 LYS B CA 1
ATOM 4710 C C . LYS B 1 296 ? -14.953 5.16 20.812 1 69.75 296 LYS B C 1
ATOM 4712 O O . LYS B 1 296 ? -15.18 4.598 21.891 1 69.75 296 LYS B O 1
#

Organism: NCBI:txid47879

Secondary structure (DSSP, 8-state):
---PPPPPHHHHHHHHHHHHHT-HHHHHHHHT--HHHHHHHHHHHHHHHTS--EEEETTEEEE-HHHHHHHHHHHHHHHHHHHHHHHHHS--SSPPEEEEEEHHHIIIIIHHHHHHHHHH-TT--EEEEEESS-----TT-SEEEEEESS--TTEEEEE----EEEEEB-HHHHHHS---SGGGGGGSPEEEETT-SS-HHHHHHHTT-TTS--S-S-EESSHHHHHHHHHTTS-EEEEEHHHHHHHHHTTSSB---S--EE-S-EEEEEEESSS---HHHHHHHHHHHHHHHHT-/---PPPPPHHHHHHHHHHHHHT-HHHHHHHHT--HHHHHHHHHHHHHHHTS--EEEETTEEEE-HHHHHHHHHHHHHHHHHHHHHHHHHS--SSPPEEEEEEHHHIIIIIHHHHHHHHHH-TT--EEEEEESS-----TT-SEEEEEESS--TTEEEEE----EEEEEB-HHHHHHS---SGGGGGGSPEEEETT-SS-HHHHHHHTT-TTS--S-S-EESSHHHHHHHHHTTS-EEEEEHHHHHHHHHTTSSB---S--EE-S-EEEEEEESSS---HHHHHHHHHHHHHHHHT-

Sequence (592 aa):
MKQKPLPPLNWLRAFEVSARCLNFTHAAEELCLTQGAVSQQIRQLESHLGVALFKRLPRGLGLTEEGQSYLPVVQDAITRLAVGTNEIFGQHKRRPIKVRGSLAFFVHWLAPKLVDFRQAHPQVDIRYISNIWVKELDGEDDLEIRWGHGQWSGLVSQRLTWDTLFPVCSPALMARSPLQEPADVAKHPLLHVLGYEEGWGYWLNMVGADHVDSSTGMQFDTLVCTLRMAELGQGIALARSSMVADLLEEGRLVEPFTQRIEASESFYLVRGSGTEQHPDAVMFATWLVEQAHRFKMKQKPLPPLNWLRAFEVSARCLNFTHAAEELCLTQGAVSQQIRQLESHLGVALFKRLPRGLGLTEEGQSYLPVVQDAITRLAVGTNEIFGQHKRRPIKVRGSLAFFVHWLAPKLVDFRQAHPQVDIRYISNIWVKELDGEDDLEIRWGHGQWSGLVSQRLTWDTLFPVCSPALMARSPLQEPADVAKHPLLHVLGYEEGWGYWLNMVGADHVDSSTGMQFDTLVCTLRMAELGQGIALARSSMVADLLEEGRLVEPFTQRIEASESFYLVRGSGTEQHPDAVMFATWLVEQAHRFK